Protein AF-A0A399ZX75-F1 (afdb_monomer_lite)

Secondary structure (DSSP, 8-state):
----HHHHHHHHHHHHHHHHTEEEEEEEHHHHHH--TTSPPPPGGGGGSTTTT-TT-EEEEEEE-S-SSS--S--TTT------TTSPPP-BTTBTTS----THHHHHHHHHHHHHHHHS---HHHHHHHHHHHHHHHHHHHHHH-TTSSS----TTTT-TTSSSS-TTS--GGG-EEE-HHHHHHHHHHHHHHHHHHHHHHTT-TTHHHHHHHHHHHHHHHHHHHT-SSTT-SEETTTTEE--EEE-TTS-EEE----BGGGGGGGGSEEEEEHHHHTT-HHHHHHHHHHHHH-HHHHTTS---PPPTTS-TTS-EEEEESS-HHHHHHHHHHHT-TTTTEETTEEBSB-GGGGS-EEEEETTEEEEE---SSS-SS-GGGSSS--SS-B-HHHHHHHHHHHHHHHHHHGGG-EEESSTTSS-EEEHHHHHHHHHHHHHHHHSB-TTS-BGGGTT-HHHHH-TTTTT---B-SEE-TTT--EES-TB--SSGGGHHHHHHHHHHHHTT---HHHHHHHHHHH-

pLDDT: mean 85.9, std 13.29, range [33.12, 98.88]

Structure (mmCIF, N/CA/C/O backbone):
data_AF-A0A399ZX75-F1
#
_entry.id   AF-A0A399ZX75-F1
#
loop_
_atom_site.group_PDB
_atom_site.id
_atom_site.type_symbol
_atom_site.label_atom_id
_atom_site.label_alt_id
_atom_site.label_comp_id
_atom_site.label_asym_id
_atom_site.label_entity_id
_atom_site.label_seq_id
_atom_site.pdbx_PDB_ins_code
_atom_site.Cartn_x
_atom_site.Cartn_y
_atom_site.Cartn_z
_atom_site.occupancy
_atom_site.B_iso_or_equiv
_atom_site.auth_seq_id
_atom_site.auth_comp_id
_atom_site.auth_asym_id
_atom_site.auth_atom_id
_atom_site.pdbx_PDB_model_num
ATOM 1 N N . MET A 1 1 ? -14.701 -3.658 23.596 1.00 61.75 1 MET A N 1
ATOM 2 C CA . MET A 1 1 ? -14.616 -4.181 22.225 1.00 61.75 1 MET A CA 1
ATOM 3 C C . MET A 1 1 ? -15.652 -5.277 21.992 1.00 61.75 1 MET A C 1
ATOM 5 O O . MET A 1 1 ? -15.677 -6.230 22.764 1.00 61.75 1 MET A O 1
ATOM 9 N N . LYS A 1 2 ? -16.512 -5.156 20.973 1.00 85.44 2 LYS A N 1
ATOM 10 C CA . LYS A 1 2 ? -17.624 -6.086 20.700 1.00 85.44 2 LYS A CA 1
ATOM 11 C C . LYS A 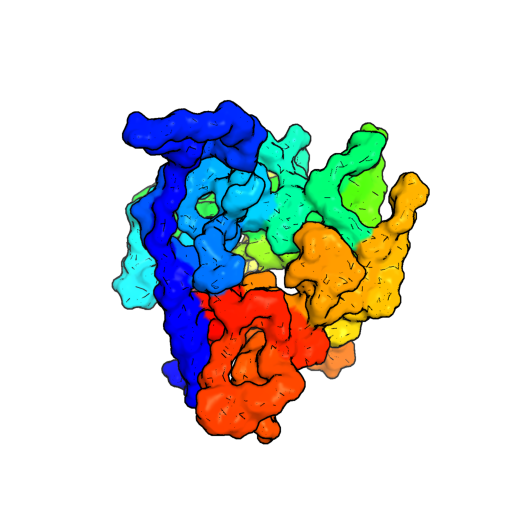1 2 ? -17.303 -7.007 19.509 1.00 85.44 2 LYS A C 1
ATOM 13 O O . LYS A 1 2 ? -17.956 -6.952 18.470 1.00 85.44 2 LYS A O 1
ATOM 18 N N . MET A 1 3 ? -16.278 -7.846 19.675 1.00 88.81 3 MET A N 1
ATOM 19 C CA . MET A 1 3 ? -15.948 -8.939 18.745 1.00 88.81 3 MET A CA 1
ATOM 20 C C . MET A 1 3 ? -16.703 -10.223 19.108 1.00 88.81 3 MET A C 1
ATOM 22 O O . MET A 1 3 ? -16.915 -10.507 20.292 1.00 88.81 3 MET A O 1
ATOM 26 N N . THR A 1 4 ? -17.052 -11.014 18.096 1.00 93.69 4 THR A N 1
ATOM 27 C CA . THR A 1 4 ? -17.497 -12.406 18.253 1.00 93.69 4 THR A CA 1
ATOM 28 C C . THR A 1 4 ? -16.352 -13.281 18.771 1.00 93.69 4 THR A C 1
ATOM 30 O O . THR A 1 4 ? -15.180 -12.905 18.699 1.00 93.69 4 THR A O 1
ATOM 33 N N . ASP A 1 5 ? -16.666 -14.460 19.306 1.00 94.94 5 ASP A N 1
ATOM 34 C CA . ASP A 1 5 ? -15.625 -15.375 19.788 1.00 94.94 5 ASP A CA 1
ATOM 35 C C . ASP A 1 5 ? -14.758 -15.928 18.652 1.00 94.94 5 ASP A C 1
ATOM 37 O O . ASP A 1 5 ? -13.565 -16.157 18.850 1.00 94.94 5 ASP A O 1
ATOM 41 N N . ASP A 1 6 ? -15.321 -16.050 17.448 1.00 96.06 6 ASP A N 1
ATOM 42 C CA . ASP A 1 6 ? -14.578 -16.471 16.264 1.00 96.06 6 ASP A CA 1
ATOM 43 C C . ASP A 1 6 ? -13.564 -15.407 15.810 1.00 96.06 6 ASP A C 1
ATOM 45 O O . ASP A 1 6 ? -12.395 -15.706 15.583 1.00 96.06 6 ASP A O 1
ATOM 49 N N . GLU A 1 7 ? -13.958 -14.132 15.785 1.00 96.06 7 GLU A N 1
ATOM 50 C CA . GLU A 1 7 ? -13.039 -13.027 15.473 1.00 96.06 7 GLU A CA 1
ATOM 51 C C . GLU A 1 7 ? -11.928 -12.896 16.526 1.00 96.06 7 GLU A C 1
ATOM 53 O O . GLU A 1 7 ? -10.764 -12.695 16.178 1.00 96.06 7 GLU A O 1
ATOM 58 N N . LYS A 1 8 ? -12.244 -13.078 17.818 1.00 94.38 8 LYS A N 1
ATOM 59 C CA . LYS A 1 8 ? -11.222 -13.113 18.882 1.00 94.38 8 LYS A CA 1
ATOM 60 C C . LYS A 1 8 ? -10.230 -14.256 18.669 1.00 94.38 8 LYS A C 1
ATOM 62 O O . LYS A 1 8 ? -9.038 -14.077 18.921 1.00 94.38 8 LYS A O 1
ATOM 67 N N . LEU A 1 9 ? -10.706 -15.423 18.229 1.00 96.06 9 LEU A N 1
ATOM 68 C CA . LEU A 1 9 ? -9.860 -16.577 17.930 1.00 96.06 9 LEU A CA 1
ATOM 69 C C . LEU A 1 9 ? -8.895 -16.275 16.776 1.00 96.06 9 LEU A C 1
ATOM 71 O O . LEU A 1 9 ? -7.701 -16.549 16.918 1.00 96.06 9 LEU A O 1
ATOM 75 N N . VAL A 1 10 ? -9.393 -15.682 15.684 1.00 94.75 10 VAL A N 1
ATOM 76 C CA . VAL A 1 10 ? -8.575 -15.239 14.540 1.00 94.75 10 VAL A CA 1
ATOM 77 C C . VAL A 1 10 ? -7.534 -14.218 14.997 1.00 94.75 10 VAL A C 1
ATOM 79 O O . VAL A 1 10 ? -6.337 -14.425 14.800 1.00 94.75 10 VAL A O 1
ATOM 82 N N . MET A 1 11 ? -7.969 -13.149 15.674 1.00 92.75 11 MET A N 1
ATOM 83 C CA . MET A 1 11 ? -7.092 -12.078 16.151 1.00 92.75 11 MET A CA 1
ATOM 84 C C . MET A 1 11 ? -5.987 -12.620 17.065 1.00 92.75 11 MET A C 1
ATOM 86 O O . MET A 1 11 ? -4.819 -12.274 16.897 1.00 92.75 11 MET A O 1
ATOM 90 N N . ARG A 1 12 ? -6.324 -13.510 18.007 1.00 93.81 12 ARG A N 1
ATOM 91 C CA . ARG A 1 12 ? -5.344 -14.130 18.909 1.00 93.81 12 ARG A CA 1
ATOM 92 C C . ARG A 1 12 ? -4.269 -14.898 18.142 1.00 93.81 12 ARG A C 1
ATOM 94 O O . ARG A 1 12 ? -3.098 -14.774 18.487 1.00 93.81 12 ARG A O 1
ATOM 101 N N . GLN A 1 13 ? -4.650 -15.688 17.137 1.00 94.44 13 GLN A N 1
ATOM 102 C CA . GLN A 1 13 ? -3.697 -16.476 16.349 1.00 94.44 13 GLN A CA 1
ATOM 103 C C . GLN A 1 13 ? -2.823 -15.595 15.452 1.00 94.44 13 GLN A C 1
ATOM 105 O O . GLN A 1 13 ? -1.618 -15.816 15.404 1.00 94.44 13 GLN A O 1
ATOM 110 N N . ALA A 1 14 ? -3.388 -14.548 14.844 1.00 89.44 14 ALA A N 1
ATOM 111 C CA . ALA A 1 14 ? -2.633 -13.569 14.061 1.00 89.44 14 ALA A CA 1
ATOM 112 C C . ALA A 1 14 ? -1.552 -12.875 14.911 1.00 89.44 14 ALA A C 1
ATOM 114 O O . ALA A 1 14 ? -0.379 -12.840 14.539 1.00 89.44 14 ALA A O 1
ATOM 115 N N . LEU A 1 15 ? -1.928 -12.384 16.101 1.00 87.56 15 LEU A N 1
ATOM 116 C CA . LEU A 1 15 ? -0.994 -11.762 17.046 1.00 87.56 15 LEU A CA 1
ATOM 117 C C . LEU A 1 15 ? 0.061 -12.756 17.556 1.00 87.56 15 LEU A C 1
ATOM 119 O O . LEU A 1 15 ? 1.238 -12.412 17.651 1.00 87.56 15 LEU A O 1
ATOM 123 N N . ALA A 1 16 ? -0.344 -13.986 17.889 1.00 87.12 16 ALA A N 1
ATOM 124 C CA . ALA A 1 16 ? 0.577 -15.022 18.349 1.00 87.12 16 ALA A CA 1
ATOM 125 C C . ALA A 1 16 ? 1.590 -15.405 17.261 1.00 87.12 16 ALA A C 1
ATOM 127 O O . ALA A 1 16 ? 2.775 -15.535 17.565 1.00 87.12 16 ALA A O 1
ATOM 128 N N . GLY A 1 17 ? 1.150 -15.526 16.006 1.00 84.00 17 GLY A N 1
ATOM 129 C CA . GLY A 1 17 ? 2.023 -15.792 14.866 1.00 84.00 17 GLY A CA 1
ATOM 130 C C . GLY A 1 17 ? 3.047 -14.680 14.645 1.00 84.00 17 GLY A C 1
ATOM 131 O O . GLY A 1 17 ? 4.237 -14.976 14.582 1.00 84.00 17 GLY A O 1
ATOM 132 N N . MET A 1 18 ? 2.621 -13.407 14.663 1.00 83.50 18 MET A N 1
ATOM 133 C CA . MET A 1 18 ? 3.533 -12.249 14.586 1.00 83.50 18 MET A CA 1
ATOM 134 C C . MET A 1 18 ? 4.618 -12.274 15.673 1.00 83.50 18 MET A C 1
ATOM 136 O O . MET A 1 18 ? 5.762 -11.890 15.447 1.00 83.50 18 MET A O 1
ATOM 140 N N . LEU A 1 19 ? 4.279 -12.707 16.890 1.00 84.06 19 LEU A N 1
ATOM 141 C CA . LEU A 1 19 ? 5.266 -12.844 17.963 1.00 84.06 19 LEU A CA 1
ATOM 142 C C . LEU A 1 19 ? 6.177 -14.059 17.755 1.00 84.06 19 LEU A C 1
ATOM 144 O O . LEU A 1 19 ? 7.366 -13.987 18.063 1.00 84.06 19 LEU A O 1
ATOM 148 N N . TRP A 1 20 ? 5.631 -15.161 17.242 1.00 85.00 20 TRP A N 1
ATOM 149 C CA . TRP A 1 20 ? 6.347 -16.416 17.017 1.00 85.00 20 TRP A CA 1
ATOM 150 C C . TRP A 1 20 ? 7.325 -16.365 15.839 1.00 85.00 20 TRP A C 1
ATOM 152 O O . TRP A 1 20 ? 8.305 -17.122 15.830 1.00 85.00 20 TRP A O 1
ATOM 162 N N . SER A 1 21 ? 7.070 -15.487 14.864 1.00 81.94 21 SER A N 1
ATOM 163 C CA . SER A 1 21 ? 7.934 -15.254 13.704 1.00 81.94 21 SER A CA 1
ATOM 164 C C . SER A 1 21 ? 9.138 -14.360 14.011 1.00 81.94 21 SER A C 1
ATOM 166 O O . SER A 1 21 ? 9.996 -14.196 13.147 1.00 81.94 21 SER A O 1
ATOM 168 N N . LYS A 1 22 ? 9.262 -13.826 15.235 1.00 84.50 22 LYS A N 1
ATOM 169 C CA . LYS A 1 22 ? 10.485 -13.150 15.684 1.00 84.50 22 LYS A CA 1
ATOM 170 C C . LYS A 1 22 ? 11.640 -14.139 15.770 1.00 84.50 22 LYS A C 1
ATOM 172 O O . LYS A 1 22 ? 11.551 -15.152 16.466 1.00 84.50 22 LYS A O 1
ATOM 177 N N . GLN A 1 23 ? 12.737 -13.824 15.095 1.00 82.44 23 GLN A N 1
ATOM 178 C CA . GLN A 1 23 ? 13.935 -14.654 15.044 1.00 82.44 23 GLN A CA 1
ATOM 179 C C . GLN A 1 23 ? 15.171 -13.799 15.303 1.00 82.44 23 GLN A C 1
ATOM 181 O O . GLN A 1 23 ? 15.249 -12.660 14.848 1.00 82.44 23 GLN A O 1
ATOM 186 N N . TYR A 1 24 ? 16.138 -14.351 16.039 1.00 86.88 24 TYR A N 1
ATOM 187 C CA . TYR A 1 24 ? 17.469 -13.758 16.090 1.00 86.88 24 TYR A CA 1
ATOM 188 C C . TYR A 1 24 ? 18.136 -13.975 14.738 1.00 86.88 24 TYR A C 1
ATOM 190 O O . TYR A 1 24 ? 18.370 -15.115 14.334 1.00 86.88 24 TYR A O 1
ATOM 198 N N . TYR A 1 25 ? 18.424 -12.882 14.050 1.00 82.06 25 TYR A N 1
ATOM 199 C CA . TYR A 1 25 ? 19.000 -12.907 12.725 1.00 82.06 25 TYR A CA 1
ATOM 200 C C . TYR A 1 25 ? 20.409 -12.323 12.785 1.00 82.06 25 TYR A C 1
ATOM 202 O O . TYR A 1 25 ? 20.608 -11.126 12.999 1.00 82.06 25 TYR A O 1
ATOM 210 N N . HIS A 1 26 ? 21.400 -13.195 12.599 1.00 87.19 26 HIS A N 1
ATOM 211 C CA . HIS A 1 26 ? 22.807 -12.821 12.579 1.00 87.19 26 HIS A CA 1
ATOM 212 C C . HIS A 1 26 ? 23.376 -12.970 11.171 1.00 87.19 26 HIS A C 1
ATOM 214 O O . HIS A 1 26 ? 23.556 -14.084 10.678 1.00 87.19 26 HIS A O 1
ATOM 220 N N . TYR A 1 27 ? 23.683 -11.840 10.537 1.00 85.56 27 TYR A N 1
ATOM 221 C CA . TYR A 1 27 ? 24.231 -11.801 9.188 1.00 85.56 27 TYR A CA 1
ATOM 222 C C . TYR A 1 27 ? 25.296 -10.719 9.063 1.00 85.56 27 TYR A C 1
ATOM 224 O O . TYR A 1 27 ? 25.017 -9.524 9.128 1.00 85.56 27 TYR A O 1
ATOM 232 N N . ASN A 1 28 ? 26.539 -11.156 8.880 1.00 89.50 28 ASN A N 1
ATOM 233 C CA . ASN A 1 28 ? 27.695 -10.293 8.685 1.00 89.50 28 ASN A CA 1
ATOM 234 C C . ASN A 1 28 ? 28.301 -10.602 7.315 1.00 89.50 28 ASN A C 1
ATOM 236 O O . ASN A 1 28 ? 29.003 -11.605 7.148 1.00 89.50 28 ASN A O 1
ATOM 240 N N . VAL A 1 29 ? 28.026 -9.732 6.338 1.00 89.38 29 VAL A N 1
ATOM 241 C CA . VAL A 1 29 ? 28.460 -9.925 4.945 1.00 89.38 29 VAL A CA 1
ATOM 242 C C . VAL A 1 29 ? 29.978 -10.009 4.862 1.00 89.38 29 VAL A C 1
ATOM 244 O O . VAL A 1 29 ? 30.517 -10.906 4.218 1.00 89.38 29 VAL A O 1
ATOM 247 N N . ARG A 1 30 ? 30.691 -9.118 5.554 1.00 91.50 30 ARG A N 1
ATOM 248 C CA . ARG A 1 30 ? 32.156 -9.107 5.533 1.00 91.50 30 ARG A CA 1
ATOM 249 C C . ARG A 1 30 ? 32.746 -10.397 6.097 1.00 91.50 30 ARG A C 1
ATOM 251 O O . ARG A 1 30 ? 33.614 -10.991 5.465 1.00 91.50 30 ARG A O 1
ATOM 258 N N . ARG A 1 31 ? 32.231 -10.876 7.232 1.00 91.44 31 ARG A N 1
ATOM 259 C CA . ARG A 1 31 ? 32.650 -12.153 7.828 1.00 91.44 31 ARG A CA 1
ATOM 260 C C . ARG A 1 31 ? 32.358 -13.335 6.905 1.00 91.44 31 ARG A C 1
ATOM 262 O O . ARG A 1 31 ? 33.171 -14.250 6.826 1.00 91.44 31 ARG A O 1
ATOM 269 N N . TRP A 1 32 ? 31.230 -13.324 6.197 1.00 90.94 32 TRP A N 1
ATOM 270 C CA . TRP A 1 32 ? 30.895 -14.355 5.210 1.00 90.94 32 TRP A CA 1
ATOM 271 C C . TRP A 1 32 ? 31.882 -14.399 4.029 1.00 90.94 32 TRP A C 1
ATOM 273 O O . TRP A 1 32 ? 32.242 -15.489 3.560 1.00 90.94 32 TRP A O 1
ATOM 283 N N . LEU A 1 33 ? 32.328 -13.227 3.566 1.00 93.56 33 LEU A N 1
ATOM 284 C CA . LEU A 1 33 ? 33.290 -13.077 2.470 1.00 93.56 33 LEU A CA 1
ATOM 285 C C . LEU A 1 33 ? 34.715 -13.478 2.880 1.00 93.56 33 LEU A C 1
ATOM 287 O O . LEU A 1 33 ? 35.367 -14.225 2.154 1.00 93.56 33 LEU A O 1
ATOM 291 N N . GLU A 1 34 ? 35.184 -13.010 4.040 1.00 94.06 34 GLU A N 1
ATOM 292 C CA . GLU A 1 34 ? 36.534 -13.290 4.557 1.00 94.06 34 GLU A CA 1
ATOM 293 C C . GLU A 1 34 ? 36.675 -14.733 5.075 1.00 94.06 34 GLU A C 1
ATOM 295 O O . GLU A 1 34 ? 37.752 -15.323 4.988 1.00 94.06 34 GLU A O 1
ATOM 300 N N . GLY A 1 35 ? 35.583 -15.326 5.564 1.00 90.62 35 GLY A N 1
ATOM 301 C CA . GLY A 1 35 ? 35.579 -16.642 6.196 1.00 90.62 35 GLY A CA 1
ATOM 302 C C . GLY A 1 35 ? 36.019 -16.613 7.658 1.00 90.62 35 GLY A C 1
ATOM 303 O O . GLY A 1 35 ? 36.222 -15.560 8.266 1.00 90.62 35 GLY A O 1
ATOM 304 N N . ASP A 1 36 ? 36.125 -17.800 8.251 1.00 89.12 36 ASP A N 1
ATOM 305 C CA . ASP A 1 36 ? 36.636 -17.936 9.610 1.00 89.12 36 ASP A CA 1
ATOM 306 C C . ASP A 1 36 ? 38.177 -17.996 9.600 1.00 89.12 36 ASP A C 1
ATOM 308 O O . ASP A 1 36 ? 38.717 -18.856 8.909 1.00 89.12 36 ASP A O 1
ATOM 312 N N . PRO A 1 37 ? 38.900 -17.157 10.372 1.00 89.81 37 PRO A N 1
ATOM 313 C CA . PRO A 1 37 ? 40.357 -17.177 10.474 1.00 89.81 37 PRO A CA 1
ATOM 314 C C . PRO A 1 37 ? 40.940 -18.524 10.904 1.00 89.81 37 PRO A C 1
ATOM 316 O O . PRO A 1 37 ? 42.119 -18.775 10.679 1.00 89.81 37 PRO A O 1
ATOM 319 N N . THR A 1 38 ? 40.140 -19.373 11.556 1.00 94.50 38 THR A N 1
ATOM 320 C CA . THR A 1 38 ? 40.544 -20.715 11.999 1.00 94.50 38 THR A CA 1
ATOM 321 C C . THR A 1 38 ? 40.261 -21.809 10.966 1.00 94.50 38 THR A C 1
ATOM 323 O O . THR A 1 38 ? 40.603 -22.967 11.195 1.00 94.50 38 THR A O 1
ATOM 326 N N . GLN A 1 39 ? 39.638 -21.465 9.837 1.00 92.75 39 GLN A N 1
ATOM 327 C CA . GLN A 1 39 ? 39.290 -22.375 8.748 1.00 92.75 39 GLN A CA 1
ATOM 328 C C . GLN A 1 39 ? 40.050 -21.990 7.467 1.00 92.75 39 GLN A C 1
ATOM 330 O O . GLN A 1 39 ? 40.556 -20.872 7.357 1.00 92.75 39 GLN A O 1
ATOM 335 N N . PRO A 1 40 ? 40.146 -22.889 6.469 1.00 93.62 40 PRO A N 1
ATOM 336 C CA . PRO A 1 40 ? 40.679 -22.524 5.163 1.00 93.62 40 PRO A CA 1
ATOM 337 C C . PRO A 1 40 ? 39.925 -21.324 4.559 1.00 93.62 40 PRO A C 1
ATOM 339 O O . PRO A 1 40 ? 38.696 -21.259 4.691 1.00 93.62 40 PRO A O 1
ATOM 342 N N . PRO A 1 41 ? 40.621 -20.400 3.865 1.00 91.81 41 PRO A N 1
ATOM 343 C CA . PRO A 1 41 ? 39.974 -19.275 3.205 1.00 91.81 41 PRO A CA 1
ATOM 344 C C . PRO A 1 41 ? 38.864 -19.740 2.251 1.00 91.81 41 PRO A C 1
ATOM 346 O O . PRO A 1 41 ? 39.064 -20.705 1.504 1.00 91.81 41 PRO A O 1
ATOM 349 N N . PRO A 1 42 ? 37.701 -19.067 2.231 1.00 93.50 42 PRO A N 1
ATOM 350 C CA . PRO A 1 42 ? 36.653 -19.374 1.272 1.00 93.50 42 PRO A CA 1
ATOM 351 C C . PRO A 1 42 ? 37.105 -19.183 -0.187 1.00 93.50 42 PRO A C 1
ATOM 353 O O . PRO A 1 42 ? 38.036 -18.420 -0.454 1.00 93.50 42 PRO A O 1
ATOM 356 N N . PRO A 1 43 ? 36.418 -19.805 -1.165 1.00 94.31 43 PRO A N 1
ATOM 357 C CA . PRO A 1 43 ? 36.709 -19.594 -2.580 1.00 94.31 43 PRO A CA 1
ATOM 358 C C . PRO A 1 43 ? 36.639 -18.113 -2.974 1.00 94.31 43 PRO A C 1
ATOM 360 O O . PRO A 1 43 ? 35.680 -17.418 -2.628 1.00 94.31 43 PRO A O 1
ATOM 363 N N . ALA A 1 44 ? 37.605 -17.654 -3.777 1.00 93.62 44 ALA A N 1
ATOM 364 C CA . ALA A 1 44 ? 37.686 -16.262 -4.233 1.00 93.62 44 ALA A CA 1
ATOM 365 C C . ALA A 1 44 ? 36.419 -15.784 -4.970 1.00 93.62 44 ALA A C 1
ATOM 367 O O . ALA A 1 44 ? 36.087 -14.601 -4.927 1.00 93.62 44 ALA A O 1
ATOM 368 N N . SER A 1 45 ? 35.659 -16.703 -5.578 1.00 94.00 45 SER A N 1
ATOM 369 C CA . SER A 1 45 ? 34.389 -16.405 -6.248 1.00 94.00 45 SER A CA 1
ATOM 370 C C . SER A 1 45 ? 33.341 -15.756 -5.335 1.00 94.00 45 SER A C 1
ATOM 372 O O . SER A 1 45 ? 32.478 -15.043 -5.845 1.00 94.00 45 SER A O 1
ATOM 374 N N . ARG A 1 46 ? 33.421 -15.917 -4.001 1.00 92.06 46 ARG A N 1
ATOM 375 C CA . ARG A 1 46 ? 32.505 -15.246 -3.056 1.00 92.06 46 ARG A CA 1
ATOM 376 C C . ARG A 1 46 ? 32.543 -13.722 -3.167 1.00 92.06 46 ARG A C 1
ATOM 378 O O . ARG A 1 46 ? 31.499 -13.089 -3.054 1.00 92.06 46 ARG A O 1
ATOM 385 N N . TRP A 1 47 ? 33.705 -13.138 -3.456 1.00 93.25 47 TRP A N 1
ATOM 386 C CA . TRP A 1 47 ? 33.871 -11.686 -3.610 1.00 93.25 47 TRP A CA 1
ATOM 387 C C . TRP A 1 47 ? 33.170 -11.113 -4.847 1.00 93.25 47 TRP A C 1
ATOM 389 O O . TRP A 1 47 ? 32.959 -9.905 -4.938 1.00 93.25 47 TRP A O 1
ATOM 399 N N . HIS A 1 48 ? 32.748 -11.979 -5.765 1.00 92.06 48 HIS A N 1
ATOM 400 C CA . HIS A 1 48 ? 31.998 -11.623 -6.968 1.00 92.06 48 HIS A CA 1
ATOM 401 C C . HIS A 1 48 ? 30.552 -12.142 -6.933 1.00 92.06 48 HIS A C 1
ATOM 403 O O . HIS A 1 48 ? 29.830 -12.015 -7.918 1.00 92.06 48 HIS A O 1
ATOM 409 N N . GLY A 1 49 ? 30.139 -12.754 -5.818 1.00 86.19 49 GLY A N 1
ATOM 410 C CA . GLY A 1 49 ? 28.788 -13.263 -5.618 1.00 86.19 49 GLY A CA 1
ATOM 411 C C . GLY A 1 49 ? 27.795 -12.189 -5.167 1.00 86.19 49 GLY A C 1
ATOM 412 O O . GLY A 1 49 ? 28.133 -11.016 -5.002 1.00 86.19 49 GLY A O 1
ATOM 413 N N . ARG A 1 50 ? 26.550 -12.619 -4.933 1.00 85.81 50 ARG A N 1
ATOM 414 C CA . ARG A 1 50 ? 25.459 -11.767 -4.435 1.00 85.81 50 ARG A CA 1
ATOM 415 C C . ARG A 1 50 ? 25.888 -10.992 -3.189 1.00 85.81 50 ARG A C 1
ATOM 417 O O . ARG A 1 50 ? 26.571 -11.532 -2.320 1.00 85.81 50 ARG A O 1
ATOM 424 N N . ASN A 1 51 ? 25.465 -9.733 -3.116 1.00 87.31 51 ASN A N 1
ATOM 425 C CA . ASN A 1 51 ? 25.674 -8.832 -1.981 1.00 87.31 51 ASN A CA 1
ATOM 426 C C . ASN A 1 51 ? 27.137 -8.569 -1.585 1.00 87.31 51 ASN A C 1
ATOM 428 O O . ASN A 1 51 ? 27.368 -7.950 -0.548 1.00 87.31 51 ASN A O 1
ATOM 432 N N . SER A 1 52 ? 28.140 -8.949 -2.387 1.00 89.00 52 SER A N 1
ATOM 433 C CA . SER A 1 52 ? 29.552 -8.767 -2.007 1.00 89.00 52 SER A CA 1
ATOM 434 C C . SER A 1 52 ? 29.963 -7.296 -1.813 1.00 89.00 52 SER A C 1
ATOM 436 O O . SER A 1 52 ? 30.932 -7.005 -1.110 1.00 89.00 52 SER A O 1
ATOM 438 N N . GLY A 1 53 ? 29.202 -6.356 -2.388 1.00 87.25 53 GLY A N 1
ATOM 439 C CA . GLY A 1 53 ? 29.353 -4.912 -2.174 1.00 87.25 53 GLY A CA 1
ATOM 440 C C . GLY A 1 53 ? 28.817 -4.396 -0.829 1.00 87.25 53 GLY A C 1
ATOM 441 O O . GLY A 1 53 ? 29.201 -3.314 -0.392 1.00 87.25 53 GLY A O 1
ATOM 442 N N . TRP A 1 54 ? 27.985 -5.167 -0.126 1.00 87.50 54 TRP A N 1
ATOM 443 C CA . TRP A 1 54 ? 27.337 -4.777 1.134 1.00 87.50 54 TRP A CA 1
ATOM 444 C C . TRP A 1 54 ? 28.173 -5.140 2.367 1.00 87.50 54 TRP A C 1
ATOM 446 O O . TRP A 1 54 ? 27.657 -5.571 3.391 1.00 87.50 54 TRP A O 1
ATOM 456 N N . GLN A 1 55 ? 29.491 -4.944 2.302 1.00 89.00 55 GLN A N 1
ATOM 457 C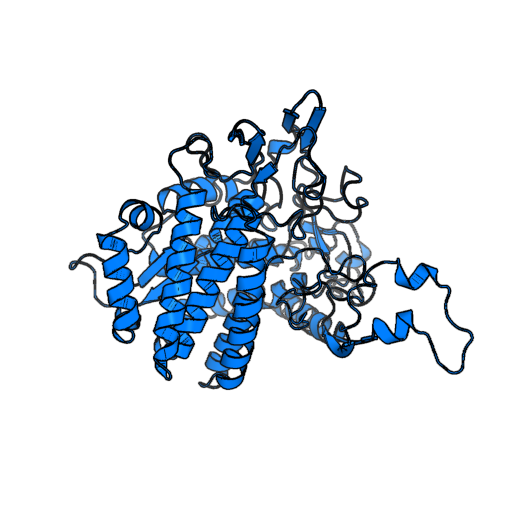 CA . GLN A 1 55 ? 30.432 -5.352 3.362 1.00 89.00 55 GLN A CA 1
ATOM 458 C C . GLN A 1 55 ? 30.211 -4.638 4.706 1.00 89.00 55 GLN A C 1
ATOM 460 O O . GLN A 1 55 ? 30.739 -5.062 5.729 1.00 89.00 55 GLN A O 1
ATOM 465 N N . HIS A 1 56 ? 29.452 -3.544 4.708 1.00 83.88 56 HIS A N 1
ATOM 466 C CA . HIS A 1 56 ? 29.077 -2.799 5.907 1.00 83.88 56 HIS A CA 1
ATOM 467 C C . HIS A 1 56 ? 27.837 -3.377 6.606 1.00 83.88 56 HIS A C 1
ATOM 469 O O . HIS A 1 56 ? 27.542 -2.979 7.730 1.00 83.88 56 HIS A O 1
ATOM 475 N N . LEU A 1 57 ? 27.105 -4.290 5.959 1.00 84.62 57 LEU A N 1
ATOM 476 C CA . LEU A 1 57 ? 25.916 -4.892 6.539 1.00 84.62 57 LEU A CA 1
ATOM 477 C C . LEU A 1 57 ? 26.313 -5.886 7.637 1.00 84.62 57 LEU A C 1
ATOM 479 O O . LEU A 1 57 ? 26.922 -6.932 7.382 1.00 84.62 57 LEU A O 1
ATOM 483 N N . TYR A 1 58 ? 25.916 -5.537 8.854 1.00 85.25 58 TYR A N 1
ATOM 484 C CA . TYR A 1 58 ? 26.023 -6.355 10.047 1.00 85.25 58 TYR A CA 1
ATOM 485 C C . TYR A 1 58 ? 24.676 -6.328 10.762 1.00 85.25 58 TYR A C 1
ATOM 487 O O . TYR A 1 58 ? 24.282 -5.293 11.296 1.00 85.25 58 TYR A O 1
ATOM 495 N N . ASN A 1 59 ? 23.984 -7.460 10.771 1.00 83.56 59 ASN A N 1
ATOM 496 C CA . ASN A 1 59 ? 22.788 -7.657 11.572 1.00 83.56 59 ASN A CA 1
ATOM 497 C C . ASN A 1 59 ? 23.070 -8.665 12.689 1.00 83.56 59 ASN A C 1
ATOM 499 O O . ASN A 1 59 ? 23.724 -9.679 12.449 1.00 83.56 59 ASN A O 1
ATOM 503 N N . ALA A 1 60 ? 22.588 -8.370 13.891 1.00 85.88 60 ALA A N 1
ATOM 504 C CA . ALA A 1 60 ? 22.679 -9.212 15.075 1.00 85.88 60 ALA A CA 1
ATOM 505 C C . ALA A 1 60 ? 21.529 -8.868 16.035 1.00 85.88 60 ALA A C 1
ATOM 507 O O . ALA A 1 60 ? 21.769 -8.543 17.198 1.00 85.88 60 ALA A O 1
ATOM 508 N N . ASP A 1 61 ? 20.296 -8.899 15.531 1.00 83.38 61 ASP A N 1
ATOM 509 C CA . ASP A 1 61 ? 19.106 -8.461 16.267 1.00 83.38 61 ASP A CA 1
ATOM 510 C C . ASP A 1 61 ? 17.949 -9.467 16.152 1.00 83.38 61 ASP A C 1
ATOM 512 O O . ASP A 1 61 ? 17.972 -10.391 15.335 1.00 83.38 61 ASP A O 1
ATOM 516 N N . VAL A 1 62 ? 16.934 -9.305 17.000 1.00 82.44 62 VAL A N 1
ATOM 517 C CA . VAL A 1 62 ? 15.673 -10.042 16.934 1.00 82.44 62 VAL A CA 1
ATOM 518 C C . VAL A 1 62 ? 14.704 -9.288 16.038 1.00 82.44 62 VAL A C 1
ATOM 520 O O . VAL A 1 62 ? 14.227 -8.208 16.377 1.00 82.44 62 VAL A O 1
ATOM 523 N N . ILE A 1 63 ? 14.365 -9.898 14.909 1.00 77.62 63 ILE A N 1
ATOM 524 C CA . ILE A 1 63 ? 13.556 -9.275 13.866 1.00 77.62 63 ILE A CA 1
ATOM 525 C C . ILE A 1 63 ? 12.343 -10.162 13.591 1.00 77.62 63 ILE A C 1
ATOM 527 O O . ILE A 1 63 ? 12.443 -11.390 13.604 1.00 77.62 63 ILE A O 1
ATOM 531 N N . SER A 1 64 ? 11.176 -9.547 13.401 1.00 76.06 64 SER A N 1
ATOM 532 C CA . SER A 1 64 ? 9.983 -10.259 12.923 1.00 76.06 64 SER A CA 1
ATOM 533 C C . SER A 1 64 ? 10.266 -10.819 11.529 1.00 76.06 64 SER A C 1
ATOM 535 O O . SER A 1 64 ? 10.928 -10.151 10.761 1.00 76.06 64 SER A O 1
ATOM 537 N N . MET A 1 65 ? 9.809 -12.011 11.168 1.00 80.69 65 MET A N 1
ATOM 538 C CA . MET A 1 65 ? 9.942 -12.510 9.788 1.00 80.69 65 MET A CA 1
ATOM 539 C C . MET A 1 65 ? 8.564 -12.597 9.124 1.00 80.69 65 MET A C 1
ATOM 541 O O . MET A 1 65 ? 7.582 -12.813 9.850 1.00 80.69 65 MET A O 1
ATOM 545 N N . PRO A 1 66 ? 8.467 -12.431 7.787 1.00 75.81 66 PRO A N 1
ATOM 546 C CA . PRO A 1 66 ? 7.199 -12.563 7.065 1.00 75.81 66 PRO A CA 1
ATOM 547 C C . PRO A 1 66 ? 6.539 -13.925 7.305 1.00 75.81 66 PRO A C 1
ATOM 549 O O . PRO A 1 66 ? 5.339 -14.008 7.561 1.00 75.81 66 PRO A O 1
ATOM 552 N N . ASP A 1 67 ? 7.353 -14.982 7.293 1.00 79.88 67 ASP A N 1
ATOM 553 C CA . ASP A 1 67 ? 6.990 -16.360 7.611 1.00 79.88 67 ASP A CA 1
ATOM 554 C C . ASP A 1 67 ? 8.167 -17.021 8.352 1.00 79.88 67 ASP A C 1
ATOM 556 O O . ASP A 1 67 ? 9.333 -16.727 8.093 1.00 79.88 67 ASP A O 1
ATOM 560 N N . LYS A 1 68 ? 7.895 -17.896 9.324 1.00 78.25 68 LYS A N 1
ATOM 561 C CA . LYS A 1 68 ? 8.963 -18.529 10.117 1.00 78.25 68 LYS A CA 1
ATOM 562 C C . LYS A 1 68 ? 9.705 -19.644 9.373 1.00 78.25 68 LYS A C 1
ATOM 564 O O . LYS A 1 68 ? 10.855 -19.923 9.701 1.00 78.25 68 LYS A O 1
ATOM 569 N N . TRP A 1 69 ? 9.033 -20.316 8.452 1.00 78.31 69 TRP A N 1
ATOM 570 C CA . TRP A 1 69 ? 9.464 -21.563 7.833 1.00 78.31 69 TRP A CA 1
ATOM 571 C C . TRP A 1 69 ? 9.893 -21.358 6.386 1.00 78.31 69 TRP A C 1
ATOM 573 O O . TRP A 1 69 ? 10.977 -21.791 6.007 1.00 78.31 69 TRP A O 1
ATOM 583 N N . GLU A 1 70 ? 9.052 -20.697 5.595 1.00 73.88 70 GLU A N 1
ATOM 584 C CA . GLU A 1 70 ? 9.247 -20.535 4.153 1.00 73.88 70 GLU A CA 1
ATOM 585 C C . GLU A 1 70 ? 10.051 -19.274 3.826 1.00 73.88 70 GLU A C 1
ATOM 587 O O . GLU A 1 70 ? 10.902 -19.287 2.934 1.00 73.88 70 GLU A O 1
ATOM 592 N N . PHE A 1 71 ? 9.866 -18.214 4.620 1.00 71.62 71 PHE A N 1
ATOM 593 C CA . PHE A 1 71 ? 10.574 -16.942 4.466 1.00 71.62 71 PHE A CA 1
ATOM 594 C C . PHE A 1 71 ? 11.310 -16.494 5.745 1.00 71.62 71 PHE A C 1
ATOM 596 O O . PHE A 1 71 ? 11.062 -15.389 6.233 1.00 71.62 71 PHE A O 1
ATOM 603 N N . PRO A 1 72 ? 12.245 -17.300 6.303 1.00 74.81 72 PRO A N 1
ATOM 604 C CA . PRO A 1 72 ? 13.015 -16.956 7.507 1.00 74.81 72 PRO A CA 1
ATOM 605 C C . PRO A 1 72 ? 14.137 -15.936 7.230 1.00 74.81 72 PRO A C 1
ATOM 607 O O . PRO A 1 72 ? 15.215 -15.997 7.822 1.00 74.81 72 PRO A O 1
ATOM 610 N N . TRP A 1 73 ? 13.896 -15.022 6.299 1.00 69.25 73 TRP A N 1
ATOM 611 C CA . TRP A 1 73 ? 14.821 -14.009 5.823 1.00 69.25 73 TRP A CA 1
ATOM 612 C C . TRP A 1 73 ? 14.083 -12.674 5.731 1.00 69.25 73 TRP A C 1
ATOM 614 O O . TRP A 1 73 ? 12.861 -12.631 5.581 1.00 69.25 73 TRP A O 1
ATOM 624 N N . TYR A 1 74 ? 14.806 -11.563 5.874 1.00 68.06 74 TYR A N 1
ATOM 625 C CA . TYR A 1 74 ? 14.155 -10.259 5.923 1.00 68.06 74 TYR A CA 1
ATOM 626 C C . TYR A 1 74 ? 13.841 -9.728 4.516 1.00 68.06 74 TYR A C 1
ATOM 628 O O . TYR A 1 74 ? 14.691 -9.745 3.624 1.00 68.06 74 TYR A O 1
ATOM 636 N N . ALA A 1 75 ? 12.624 -9.215 4.352 1.00 63.38 75 ALA A N 1
ATOM 637 C CA . ALA A 1 75 ? 12.183 -8.401 3.228 1.00 63.38 75 ALA A CA 1
ATOM 638 C C . ALA A 1 75 ? 11.951 -6.975 3.739 1.00 63.38 75 ALA A C 1
ATOM 640 O O . ALA A 1 75 ? 11.227 -6.774 4.711 1.00 63.38 75 ALA A O 1
ATOM 641 N N . SER A 1 76 ? 12.589 -5.970 3.139 1.00 62.25 76 SER A N 1
ATOM 642 C CA . SER A 1 76 ? 12.598 -4.627 3.744 1.00 62.25 76 SER A CA 1
ATOM 643 C C . SER A 1 76 ? 11.257 -3.894 3.750 1.00 62.25 76 SER A C 1
ATOM 645 O O . SER A 1 76 ? 11.063 -2.981 4.540 1.00 62.25 76 SER A O 1
ATOM 647 N N . TRP A 1 77 ? 10.302 -4.260 2.898 1.00 59.88 77 TRP A N 1
ATOM 648 C CA . TRP A 1 77 ? 8.951 -3.704 3.023 1.00 59.88 77 TRP A CA 1
ATOM 649 C C . TRP A 1 77 ? 8.135 -4.378 4.130 1.00 59.88 77 TRP A C 1
ATOM 651 O O . TRP A 1 77 ? 7.261 -3.736 4.707 1.00 59.88 77 TRP A O 1
ATOM 661 N N . ASP A 1 78 ? 8.456 -5.626 4.472 1.00 50.28 78 ASP A N 1
ATOM 662 C CA . ASP A 1 78 ? 7.914 -6.318 5.639 1.00 50.28 78 ASP A CA 1
ATOM 663 C C . ASP A 1 78 ? 8.554 -5.834 6.950 1.00 50.28 78 ASP A C 1
ATOM 665 O O . ASP A 1 78 ? 7.969 -5.995 8.023 1.00 50.28 78 ASP A O 1
ATOM 669 N N . LEU A 1 79 ? 9.769 -5.268 6.885 1.00 58.84 79 LEU A N 1
ATOM 670 C CA . LEU A 1 79 ? 10.620 -5.024 8.048 1.00 58.84 79 LEU A CA 1
ATOM 671 C C . LEU A 1 79 ? 11.367 -3.708 7.995 1.00 58.84 79 LEU A C 1
ATOM 673 O O . LEU A 1 79 ? 12.074 -3.402 7.048 1.00 58.84 79 LEU A O 1
ATOM 677 N N . ALA A 1 80 ? 11.337 -2.991 9.108 1.00 50.41 80 ALA A N 1
ATOM 678 C CA . ALA A 1 80 ? 12.092 -1.766 9.246 1.00 50.41 80 ALA A CA 1
ATOM 679 C C . ALA A 1 80 ? 13.483 -2.011 9.869 1.00 50.41 80 ALA A C 1
ATOM 681 O O . ALA A 1 80 ? 13.619 -2.782 10.817 1.00 50.41 80 ALA A O 1
ATOM 682 N N . PHE A 1 81 ? 14.477 -1.255 9.377 1.00 54.25 81 PHE A N 1
ATOM 683 C CA . PHE A 1 81 ? 15.628 -0.710 10.132 1.00 54.25 81 PHE A CA 1
ATOM 684 C C . PHE A 1 81 ? 17.080 -1.152 9.820 1.00 54.25 81 PHE A C 1
ATOM 686 O O . PHE A 1 81 ? 17.958 -0.837 10.622 1.00 54.25 81 PHE A O 1
ATOM 693 N N . HIS A 1 82 ? 17.425 -1.689 8.640 1.00 54.94 82 HIS A N 1
ATOM 694 C CA . HIS A 1 82 ? 18.844 -1.746 8.202 1.00 54.94 82 HIS A CA 1
ATOM 695 C C . HIS A 1 82 ? 19.162 -0.744 7.094 1.00 54.94 82 HIS A C 1
ATOM 697 O O . HIS A 1 82 ? 18.380 -0.572 6.168 1.00 54.94 82 HIS A O 1
ATOM 703 N N . TRP A 1 83 ? 20.309 -0.068 7.201 1.00 64.75 83 TRP A N 1
ATOM 704 C CA . TRP A 1 83 ? 20.614 1.111 6.393 1.00 64.75 83 TRP A CA 1
ATOM 705 C C . TRP A 1 83 ? 22.060 1.108 5.909 1.00 64.75 83 TRP A C 1
ATOM 707 O O . TRP A 1 83 ? 22.996 1.001 6.703 1.00 64.75 83 TRP A O 1
ATOM 717 N N . SER A 1 84 ? 22.240 1.288 4.603 1.00 67.50 84 SER A N 1
ATOM 718 C CA . SER A 1 84 ? 23.517 1.704 4.029 1.00 67.50 84 SER A CA 1
ATOM 719 C C . SER A 1 84 ? 23.804 3.165 4.404 1.00 67.50 84 SER A C 1
ATOM 721 O O . SER A 1 84 ? 22.872 3.976 4.434 1.00 67.50 84 SER A O 1
ATOM 723 N N . PRO A 1 85 ? 25.079 3.567 4.584 1.00 67.44 85 PRO A N 1
ATOM 724 C CA . PRO A 1 85 ? 25.463 4.973 4.752 1.00 67.44 85 PRO A CA 1
ATOM 725 C C . PRO A 1 85 ? 24.970 5.902 3.630 1.00 67.44 85 PRO A C 1
ATOM 727 O O . PRO A 1 85 ? 24.893 7.112 3.816 1.00 67.44 85 PRO A O 1
ATOM 730 N N . THR A 1 86 ? 24.636 5.349 2.459 1.00 72.38 86 THR A N 1
ATOM 731 C CA . THR A 1 86 ? 24.077 6.089 1.318 1.00 72.38 86 THR A CA 1
ATOM 732 C C . THR A 1 86 ? 22.567 6.329 1.408 1.00 72.38 86 THR A C 1
ATOM 734 O O . THR A 1 86 ? 22.012 6.940 0.499 1.00 72.38 86 THR A O 1
ATOM 737 N N . GLY A 1 87 ? 21.895 5.836 2.454 1.00 79.62 87 GLY A N 1
ATOM 738 C CA . GLY A 1 87 ? 20.439 5.906 2.624 1.00 79.62 87 GLY A CA 1
ATOM 739 C C . GLY A 1 87 ? 19.665 4.747 1.984 1.00 79.62 87 GLY A C 1
ATOM 740 O O . GLY A 1 87 ? 18.447 4.677 2.130 1.00 79.62 87 GLY A O 1
ATOM 741 N N . GLN A 1 88 ? 20.335 3.823 1.288 1.00 84.88 88 GLN A N 1
ATOM 742 C CA . GLN A 1 88 ? 19.684 2.633 0.735 1.00 84.88 88 GLN A CA 1
ATOM 743 C C . GLN A 1 88 ? 19.319 1.636 1.840 1.00 84.88 88 GLN A C 1
ATOM 745 O O . GLN A 1 88 ? 20.133 1.367 2.723 1.00 84.88 88 GLN A O 1
ATOM 750 N N . ILE A 1 89 ? 18.126 1.053 1.749 1.00 84.56 89 ILE A N 1
ATOM 751 C CA . ILE A 1 89 ? 17.675 -0.043 2.611 1.00 84.56 89 ILE A CA 1
ATOM 752 C C . ILE A 1 89 ? 17.815 -1.345 1.801 1.00 84.56 89 ILE A C 1
ATOM 754 O O . ILE A 1 89 ? 17.382 -1.359 0.648 1.00 84.56 89 ILE A O 1
ATOM 758 N N . PRO A 1 90 ? 18.453 -2.402 2.337 1.00 81.69 90 PRO A N 1
ATOM 759 C CA . PRO A 1 90 ? 18.665 -3.647 1.606 1.00 81.69 90 PRO A CA 1
ATOM 760 C C . PRO A 1 90 ? 17.342 -4.391 1.409 1.00 81.69 90 PRO A C 1
ATOM 762 O O . PRO A 1 90 ? 16.691 -4.703 2.399 1.00 81.69 90 PRO A O 1
ATOM 765 N N . ALA A 1 91 ? 16.981 -4.713 0.165 1.00 79.31 91 ALA A N 1
ATOM 766 C CA . ALA A 1 91 ? 15.690 -5.319 -0.167 1.00 79.31 91 ALA A CA 1
ATOM 767 C C . ALA A 1 91 ? 15.502 -6.756 0.354 1.00 79.31 91 ALA A C 1
ATOM 769 O O . ALA A 1 91 ? 14.766 -6.960 1.323 1.00 79.31 91 ALA A O 1
ATOM 770 N N . TYR A 1 92 ? 16.178 -7.733 -0.266 1.00 78.19 92 TYR A N 1
ATOM 771 C CA . TYR A 1 92 ? 16.069 -9.163 0.059 1.00 78.19 92 TYR A CA 1
ATOM 772 C C . TYR A 1 92 ? 17.444 -9.839 0.069 1.00 78.19 92 TYR A C 1
ATOM 774 O O . TYR A 1 92 ? 18.368 -9.389 -0.604 1.00 78.19 92 TYR A O 1
ATOM 782 N N . GLU A 1 93 ? 17.586 -10.976 0.757 1.00 74.25 93 GLU A N 1
ATOM 783 C CA . GLU A 1 93 ? 18.862 -11.710 0.864 1.00 74.25 93 GLU A CA 1
ATOM 784 C C . GLU A 1 93 ? 19.522 -12.086 -0.467 1.00 74.25 93 GLU A C 1
ATOM 786 O O . GLU A 1 93 ? 20.736 -12.279 -0.520 1.00 74.25 93 GLU A O 1
ATOM 791 N N . TRP A 1 94 ? 18.765 -12.217 -1.554 1.00 75.12 94 TRP A N 1
ATOM 792 C CA . TRP A 1 94 ? 19.332 -12.527 -2.866 1.00 75.12 94 TRP A CA 1
ATOM 793 C C . TRP A 1 94 ? 19.728 -11.295 -3.679 1.00 75.12 94 TRP A C 1
ATOM 795 O O . TRP A 1 94 ? 20.536 -11.440 -4.596 1.00 75.12 94 TRP A O 1
ATOM 805 N N . ASP A 1 95 ? 19.199 -10.118 -3.358 1.00 80.38 95 ASP A N 1
ATOM 806 C CA . ASP A 1 95 ? 19.584 -8.865 -3.997 1.00 80.38 95 ASP A CA 1
ATOM 807 C C . ASP A 1 95 ? 19.297 -7.670 -3.082 1.00 80.38 95 ASP A C 1
ATOM 809 O O . ASP A 1 95 ? 18.192 -7.131 -3.036 1.00 80.38 95 ASP A O 1
ATOM 813 N N . PHE A 1 96 ? 20.314 -7.217 -2.351 1.00 82.75 96 PHE A N 1
ATOM 814 C CA . PHE A 1 96 ? 20.179 -6.024 -1.518 1.00 82.75 96 PHE A CA 1
ATOM 815 C C . PHE A 1 96 ? 20.088 -4.722 -2.315 1.00 82.75 96 PHE A C 1
ATOM 817 O O . PHE A 1 96 ? 19.711 -3.702 -1.740 1.00 82.75 96 PHE A O 1
ATOM 824 N N . ASN A 1 97 ? 20.454 -4.717 -3.600 1.00 82.31 97 ASN A N 1
ATOM 825 C CA . ASN A 1 97 ? 20.395 -3.498 -4.406 1.00 82.31 97 ASN A CA 1
ATOM 826 C C . ASN A 1 97 ? 19.007 -3.221 -4.980 1.00 82.31 97 ASN A C 1
ATOM 828 O O . ASN A 1 97 ? 18.778 -2.123 -5.499 1.00 82.31 97 ASN A O 1
ATOM 832 N N . ASP A 1 98 ? 18.126 -4.209 -4.902 1.00 82.31 98 ASP A N 1
ATOM 833 C CA . ASP A 1 98 ? 16.753 -4.108 -5.350 1.00 82.31 98 ASP A CA 1
ATOM 834 C C . ASP A 1 98 ? 15.945 -3.126 -4.486 1.00 82.31 98 ASP A C 1
ATOM 836 O O . ASP A 1 98 ? 16.456 -2.528 -3.530 1.00 82.31 98 ASP A O 1
ATOM 840 N N . VAL A 1 99 ? 14.691 -2.896 -4.866 1.00 82.31 99 VAL A N 1
ATOM 841 C CA . VAL A 1 99 ? 13.868 -1.839 -4.294 1.00 82.31 99 VAL A CA 1
ATOM 842 C C . VAL A 1 99 ? 12.506 -2.346 -3.860 1.00 82.31 99 VAL A C 1
ATOM 844 O O . VAL A 1 99 ? 11.815 -3.081 -4.557 1.00 82.31 99 VAL A O 1
ATOM 847 N N . ASN A 1 100 ? 12.093 -1.854 -2.701 1.00 85.69 100 ASN A N 1
ATOM 848 C CA . ASN A 1 100 ? 10.837 -2.167 -2.054 1.00 85.69 100 ASN A CA 1
ATOM 849 C C . ASN A 1 100 ? 9.994 -0.904 -1.843 1.00 85.69 100 ASN A C 1
ATOM 851 O O . ASN A 1 100 ? 10.567 0.177 -1.692 1.00 85.69 100 ASN A O 1
ATOM 855 N N . PRO A 1 101 ? 8.657 -1.011 -1.751 1.00 89.62 101 PRO A N 1
ATOM 856 C CA . PRO A 1 101 ? 7.809 0.107 -1.354 1.00 89.62 101 PRO A CA 1
ATOM 857 C C . PRO A 1 101 ? 8.294 0.770 -0.042 1.00 89.62 101 PRO A C 1
ATOM 859 O O . PRO A 1 101 ? 8.460 0.085 0.972 1.00 89.62 101 PRO A O 1
ATOM 862 N N . PRO A 1 102 ? 8.512 2.100 -0.004 1.00 90.56 102 PRO A N 1
ATOM 863 C CA . PRO A 1 102 ? 9.040 2.830 1.148 1.00 90.56 102 PRO A CA 1
ATOM 864 C C . PRO A 1 102 ? 7.962 3.102 2.216 1.00 90.56 102 PRO A C 1
ATOM 866 O O . PRO A 1 102 ? 7.702 4.238 2.612 1.00 90.56 102 PRO A O 1
ATOM 869 N N . VAL A 1 103 ? 7.344 2.044 2.745 1.00 90.81 103 VAL A N 1
ATOM 870 C CA . VAL A 1 103 ? 6.244 2.121 3.732 1.00 90.81 103 VAL A CA 1
ATOM 871 C C . VAL A 1 103 ? 6.692 2.519 5.147 1.00 90.81 103 VAL A C 1
ATOM 873 O O . VAL A 1 103 ? 5.875 2.707 6.047 1.00 90.81 103 VAL A O 1
ATOM 876 N N . HIS A 1 104 ? 7.993 2.702 5.363 1.00 90.56 104 HIS A N 1
ATOM 877 C CA . HIS A 1 104 ? 8.594 2.928 6.676 1.00 90.56 104 HIS A CA 1
ATOM 878 C C . HIS A 1 104 ? 8.119 4.219 7.357 1.00 90.56 104 HIS A C 1
ATOM 880 O O . HIS A 1 104 ? 7.916 4.230 8.569 1.00 90.56 104 HIS A O 1
ATOM 886 N N . ALA A 1 105 ? 7.907 5.299 6.596 1.00 91.62 105 ALA A N 1
ATOM 887 C CA . ALA A 1 105 ? 7.373 6.548 7.145 1.00 91.62 105 ALA A CA 1
ATOM 888 C C . ALA A 1 105 ? 5.939 6.376 7.664 1.00 91.62 105 ALA A C 1
ATOM 890 O O . ALA A 1 105 ? 5.595 6.902 8.720 1.00 91.62 105 ALA A O 1
ATOM 891 N N . TRP A 1 106 ? 5.124 5.591 6.954 1.00 91.75 106 TRP A N 1
ATOM 892 C CA . TRP A 1 106 ? 3.786 5.220 7.408 1.00 91.75 106 TRP A CA 1
ATOM 893 C C . TRP A 1 106 ? 3.843 4.352 8.667 1.00 91.75 106 TRP A C 1
ATOM 895 O O . TRP A 1 106 ? 3.163 4.661 9.642 1.00 91.75 106 TRP A O 1
ATOM 905 N N . ALA A 1 107 ? 4.703 3.331 8.698 1.00 89.75 107 ALA A N 1
ATOM 906 C CA . ALA A 1 107 ? 4.852 2.471 9.870 1.00 89.75 107 ALA A CA 1
ATOM 907 C C . ALA A 1 107 ? 5.308 3.268 11.106 1.00 89.75 107 ALA A C 1
ATOM 909 O O . ALA A 1 107 ? 4.736 3.123 12.186 1.00 89.75 107 ALA A O 1
ATOM 910 N N . ALA A 1 108 ? 6.288 4.163 10.942 1.00 89.88 108 ALA A N 1
ATOM 911 C CA . ALA A 1 108 ? 6.775 5.028 12.013 1.00 89.88 108 ALA A CA 1
ATOM 912 C C . ALA A 1 108 ? 5.679 5.956 12.551 1.00 89.88 108 ALA A C 1
ATOM 914 O O . ALA A 1 108 ? 5.513 6.078 13.766 1.00 89.88 108 ALA A O 1
ATOM 915 N N . GLN A 1 109 ? 4.896 6.550 11.644 1.00 87.56 109 GLN A N 1
ATOM 916 C CA . GLN A 1 109 ? 3.736 7.359 12.000 1.00 87.56 109 GLN A CA 1
ATOM 917 C C . GLN A 1 109 ? 2.730 6.540 12.823 1.00 87.56 109 GLN A C 1
ATOM 919 O O . GLN A 1 109 ? 2.351 6.964 13.910 1.00 87.56 109 GLN A O 1
ATOM 924 N N . ARG A 1 110 ? 2.341 5.346 12.354 1.00 86.06 110 ARG A N 1
ATOM 925 C CA . ARG A 1 110 ? 1.376 4.477 13.049 1.00 86.06 110 ARG A CA 1
ATOM 926 C C . ARG A 1 110 ? 1.850 4.054 14.439 1.00 86.06 110 ARG A C 1
ATOM 928 O O . ARG A 1 110 ? 1.047 4.043 15.368 1.00 86.06 110 ARG A O 1
ATOM 935 N N . ILE A 1 111 ? 3.133 3.724 14.598 1.00 87.12 111 ILE A N 1
ATOM 936 C CA . ILE A 1 111 ? 3.715 3.358 15.900 1.00 87.12 111 ILE A CA 1
ATOM 937 C C . ILE A 1 111 ? 3.621 4.533 16.876 1.00 87.12 111 ILE A C 1
ATOM 939 O O . ILE A 1 111 ? 3.116 4.362 17.986 1.00 87.12 111 ILE A O 1
ATOM 943 N N . PHE A 1 112 ? 4.057 5.719 16.447 1.00 84.94 112 PHE A N 1
ATOM 944 C CA . PHE A 1 112 ? 4.028 6.920 17.278 1.00 84.94 112 PHE A CA 1
ATOM 945 C C . PHE A 1 112 ? 2.597 7.300 17.684 1.00 84.94 112 PHE A C 1
ATOM 947 O O . PHE A 1 112 ? 2.326 7.553 18.857 1.00 84.94 112 PHE A O 1
ATOM 954 N N . GLU A 1 113 ? 1.663 7.283 16.730 1.00 82.19 113 GLU A N 1
ATOM 955 C CA . GLU A 1 113 ? 0.243 7.544 16.979 1.00 82.19 113 GLU A CA 1
ATOM 956 C C . GLU A 1 113 ? -0.357 6.529 17.961 1.00 82.19 113 GLU A C 1
ATOM 958 O O . GLU A 1 113 ? -1.084 6.908 18.879 1.00 82.19 113 GLU A O 1
ATOM 963 N N . TYR A 1 114 ? -0.036 5.240 17.813 1.00 82.38 114 TYR A N 1
ATOM 964 C CA . TYR A 1 114 ? -0.543 4.200 18.705 1.00 82.38 114 TYR A CA 1
ATOM 965 C C . TYR A 1 114 ? -0.004 4.338 20.132 1.00 82.38 114 TYR A C 1
ATOM 967 O O . TYR A 1 114 ? -0.770 4.199 21.087 1.00 82.38 114 TYR A O 1
ATOM 975 N N . GLU A 1 115 ? 1.289 4.626 20.298 1.00 84.19 115 GLU A N 1
ATOM 976 C CA . GLU A 1 115 ? 1.869 4.902 21.614 1.00 84.19 115 GLU A CA 1
ATOM 977 C C . GLU A 1 115 ? 1.187 6.110 22.254 1.00 84.19 115 GLU A C 1
ATOM 979 O O . GLU A 1 115 ? 0.688 6.005 23.376 1.00 84.19 115 GLU A O 1
ATOM 984 N N . TYR A 1 116 ? 1.074 7.210 21.504 1.00 80.06 116 TYR A N 1
ATOM 985 C CA . TYR A 1 116 ? 0.411 8.423 21.962 1.00 80.06 116 TYR A CA 1
ATOM 986 C C . TYR A 1 116 ? -1.006 8.134 22.466 1.00 80.06 116 TYR A C 1
ATOM 988 O O . TYR A 1 116 ? -1.371 8.553 23.562 1.00 80.06 116 TYR A O 1
ATOM 996 N N . LEU A 1 117 ? -1.797 7.366 21.713 1.00 76.25 117 LEU A N 1
ATOM 997 C CA . LEU A 1 117 ? -3.157 6.992 22.113 1.00 76.25 117 LEU A CA 1
ATOM 998 C C . LEU A 1 117 ? -3.218 6.169 23.397 1.00 76.25 117 LEU A C 1
ATOM 1000 O O . LEU A 1 117 ? -4.208 6.227 24.124 1.00 76.25 117 LEU A O 1
ATOM 1004 N N . LYS A 1 118 ? -2.203 5.347 23.662 1.00 80.81 118 LYS A N 1
ATOM 1005 C CA . LYS A 1 118 ? -2.187 4.465 24.832 1.00 80.81 118 LYS A CA 1
ATOM 1006 C C . LYS A 1 118 ? -1.683 5.154 26.088 1.00 80.81 118 LYS A C 1
ATOM 1008 O O . LYS A 1 118 ? -2.121 4.789 27.177 1.00 80.81 118 LYS A O 1
ATOM 1013 N N . THR A 1 119 ? -0.765 6.100 25.953 1.00 84.06 119 THR A N 1
ATOM 1014 C CA . THR A 1 119 ? -0.025 6.670 27.087 1.00 84.06 119 THR A CA 1
ATOM 1015 C C . THR A 1 119 ? -0.273 8.167 27.277 1.00 84.06 119 THR A C 1
ATOM 1017 O O . THR A 1 119 ? 0.088 8.712 28.318 1.00 84.06 119 THR A O 1
ATOM 1020 N N . GLY A 1 120 ? -0.854 8.846 26.283 1.00 80.56 120 GLY A N 1
ATOM 1021 C CA . GLY A 1 120 ? -0.920 10.306 26.192 1.00 80.56 120 GLY A CA 1
ATOM 1022 C C . GLY A 1 120 ? 0.408 10.967 25.795 1.00 80.56 120 GLY A C 1
ATOM 1023 O O . GLY A 1 120 ? 0.494 12.194 25.786 1.00 80.56 120 GLY A O 1
ATOM 1024 N N . LYS A 1 121 ? 1.459 10.187 25.500 1.00 83.06 121 LYS A N 1
ATOM 1025 C CA . LYS A 1 121 ? 2.797 10.686 25.157 1.00 83.06 121 LYS A CA 1
ATOM 1026 C C . LYS A 1 121 ? 3.512 9.738 24.190 1.00 83.06 121 LYS A C 1
ATOM 1028 O O . LYS A 1 121 ? 3.805 8.605 24.552 1.00 83.06 121 LYS A O 1
ATOM 1033 N N . GLY A 1 122 ? 3.858 10.221 23.000 1.00 81.50 122 GLY A N 1
ATOM 1034 C CA . GLY A 1 122 ? 4.686 9.465 22.051 1.00 81.50 122 GLY A CA 1
ATOM 1035 C C . GLY A 1 122 ? 6.192 9.644 22.287 1.00 81.50 122 GLY A C 1
ATOM 1036 O O . GLY A 1 122 ? 6.629 10.695 22.776 1.00 81.50 122 GLY A O 1
ATOM 1037 N N . ASP A 1 123 ? 6.998 8.650 21.905 1.00 88.50 123 ASP A N 1
ATOM 1038 C CA . ASP A 1 123 ? 8.461 8.725 21.912 1.00 88.50 123 ASP A CA 1
ATOM 1039 C C . ASP A 1 123 ? 8.972 9.625 20.779 1.00 88.50 123 ASP A C 1
ATOM 1041 O O . ASP A 1 123 ? 9.285 9.218 19.655 1.00 88.50 123 ASP A O 1
ATOM 1045 N N . ARG A 1 124 ? 9.053 10.912 21.102 1.00 86.62 124 ARG A N 1
ATOM 1046 C CA . ARG A 1 124 ? 9.514 11.948 20.187 1.00 86.62 124 ARG A CA 1
ATOM 1047 C C . ARG A 1 124 ? 10.985 11.789 19.804 1.00 86.62 124 ARG A C 1
ATOM 1049 O O . ARG A 1 124 ? 11.333 12.039 18.656 1.00 86.62 124 ARG A O 1
ATOM 1056 N N . ALA A 1 125 ? 11.849 11.392 20.737 1.00 90.62 125 ALA A N 1
ATOM 1057 C CA . ALA A 1 125 ? 13.277 11.245 20.456 1.00 90.62 125 ALA A CA 1
ATOM 1058 C C . ALA A 1 125 ? 13.515 10.107 19.454 1.00 90.62 125 ALA A C 1
ATOM 1060 O O . ALA A 1 125 ? 14.319 10.243 18.527 1.00 90.62 125 ALA A O 1
ATOM 1061 N N . TRP A 1 126 ? 12.767 9.011 19.600 1.00 91.56 126 TRP A N 1
ATOM 1062 C CA . TRP A 1 126 ? 12.723 7.950 18.604 1.00 91.56 126 TRP A CA 1
ATOM 1063 C C . TRP A 1 126 ? 12.178 8.451 17.266 1.00 91.56 126 TRP A C 1
ATOM 1065 O O . TRP A 1 126 ? 12.803 8.196 16.235 1.00 91.56 126 TRP A O 1
ATOM 1075 N N . LEU A 1 127 ? 11.079 9.214 17.266 1.00 89.56 127 LEU A N 1
ATOM 1076 C CA . LEU A 1 127 ? 10.504 9.740 16.029 1.00 89.56 127 LEU A CA 1
ATOM 1077 C C . LEU A 1 127 ? 11.473 10.674 15.290 1.00 89.56 127 LEU A C 1
ATOM 1079 O O . LEU A 1 127 ? 11.634 10.537 14.079 1.00 89.56 127 LEU A O 1
ATOM 1083 N N . GLU A 1 128 ? 12.173 11.566 15.997 1.00 92.81 128 GLU A N 1
ATOM 1084 C CA . GLU A 1 128 ? 13.219 12.413 15.411 1.00 92.81 128 GLU A CA 1
ATOM 1085 C C . GLU A 1 128 ? 14.349 11.561 14.824 1.00 92.81 128 GLU A C 1
ATOM 1087 O O . GLU A 1 128 ? 14.754 11.779 13.682 1.00 92.81 128 GLU A O 1
ATOM 1092 N N . LYS A 1 129 ? 14.818 10.532 15.543 1.00 90.81 129 LYS A N 1
ATOM 1093 C CA . LYS A 1 129 ? 15.847 9.612 15.035 1.00 90.81 129 LYS A CA 1
ATOM 1094 C C . LYS A 1 129 ? 15.398 8.918 13.747 1.00 90.81 129 LYS A C 1
ATOM 1096 O O . LYS A 1 129 ? 16.163 8.881 12.784 1.00 90.81 129 LYS A O 1
ATOM 1101 N N . VAL A 1 130 ? 14.178 8.383 13.719 1.00 91.56 130 VAL A N 1
ATOM 1102 C CA . VAL A 1 130 ? 13.614 7.709 12.541 1.00 91.56 130 VAL A CA 1
ATOM 1103 C C . VAL A 1 130 ? 13.433 8.693 11.389 1.00 91.56 130 VAL A C 1
ATOM 1105 O O . VAL A 1 130 ? 13.816 8.378 10.267 1.00 91.56 130 VAL A O 1
ATOM 1108 N N . PHE A 1 131 ? 12.941 9.902 11.658 1.00 93.06 131 PHE A N 1
ATOM 1109 C CA . PHE A 1 131 ? 12.785 10.954 10.658 1.00 93.06 131 PHE A CA 1
ATOM 1110 C C . PHE A 1 131 ? 14.109 11.289 9.958 1.00 93.06 131 PHE A C 1
ATOM 1112 O O . PHE A 1 131 ? 14.148 11.366 8.731 1.00 93.06 131 PHE A O 1
ATOM 1119 N N . GLN A 1 132 ? 15.207 11.433 10.711 1.00 92.06 132 GLN A N 1
ATOM 1120 C CA . GLN A 1 132 ? 16.526 11.710 10.128 1.00 92.06 132 GLN A CA 1
ATOM 1121 C C . GLN A 1 132 ? 17.016 10.566 9.230 1.00 92.06 132 GLN A C 1
ATOM 1123 O O . GLN A 1 132 ? 17.581 10.820 8.168 1.00 92.06 132 GLN A O 1
ATOM 1128 N N . GLN A 1 133 ? 16.769 9.308 9.611 1.00 90.31 133 GLN A N 1
ATOM 1129 C CA . GLN A 1 133 ? 17.088 8.167 8.748 1.00 90.31 133 GLN A CA 1
ATOM 1130 C C . GLN A 1 133 ? 16.225 8.202 7.484 1.00 90.31 133 GLN A C 1
ATOM 1132 O O . GLN A 1 133 ? 16.749 8.232 6.375 1.00 90.31 133 GLN A O 1
ATOM 1137 N N . LEU A 1 134 ? 14.905 8.321 7.625 1.00 93.19 134 LEU A N 1
ATOM 1138 C CA . LEU A 1 134 ? 13.972 8.412 6.499 1.00 93.19 134 LEU A CA 1
ATOM 1139 C C . LEU A 1 134 ? 14.298 9.550 5.533 1.00 93.19 134 LEU A C 1
ATOM 1141 O O . LEU A 1 134 ? 14.150 9.370 4.328 1.00 93.19 134 LEU A O 1
ATOM 1145 N N . LEU A 1 135 ? 14.824 10.671 6.020 1.00 93.44 135 LEU A N 1
ATOM 1146 C CA . LEU A 1 135 ? 15.311 11.751 5.168 1.00 93.44 135 LEU A CA 1
ATOM 1147 C C . LEU A 1 135 ? 16.486 11.318 4.269 1.00 93.44 135 LEU A C 1
ATOM 1149 O O . LEU A 1 135 ? 16.526 11.698 3.094 1.00 93.44 135 LEU A O 1
ATOM 1153 N N . LEU A 1 136 ? 17.416 10.503 4.778 1.00 91.19 136 LEU A N 1
ATOM 1154 C CA . LEU A 1 136 ? 18.508 9.934 3.979 1.00 91.19 136 LEU A CA 1
ATOM 1155 C C . LEU A 1 136 ? 17.974 8.968 2.915 1.00 91.19 136 LEU A C 1
ATOM 1157 O O . LEU A 1 136 ? 18.407 9.040 1.766 1.00 91.19 136 LEU A O 1
ATOM 1161 N N . ASN A 1 137 ? 17.002 8.114 3.255 1.00 91.81 137 ASN A N 1
ATOM 1162 C CA . ASN A 1 137 ? 16.406 7.192 2.279 1.00 91.81 137 ASN A CA 1
ATOM 1163 C C . ASN A 1 137 ? 15.601 7.931 1.223 1.00 91.81 137 ASN A C 1
ATOM 1165 O O . ASN A 1 137 ? 15.765 7.659 0.039 1.00 91.81 137 ASN A O 1
ATOM 1169 N N . PHE A 1 138 ? 14.798 8.911 1.625 1.00 92.62 138 PHE A N 1
ATOM 1170 C CA . PHE A 1 138 ? 14.078 9.767 0.694 1.00 92.62 138 PHE A CA 1
ATOM 1171 C C . PHE A 1 138 ? 15.038 10.431 -0.302 1.00 92.62 138 PHE A C 1
ATOM 1173 O O . PHE A 1 138 ? 14.811 10.418 -1.508 1.00 92.62 138 PHE A O 1
ATOM 1180 N N . THR A 1 139 ? 16.157 10.961 0.194 1.00 91.06 139 THR A N 1
ATOM 1181 C CA . THR A 1 139 ? 17.186 11.582 -0.650 1.00 91.06 139 THR A CA 1
ATOM 1182 C C . THR A 1 139 ? 17.846 10.564 -1.584 1.00 91.06 139 THR A C 1
ATOM 1184 O O . THR A 1 139 ? 18.114 10.877 -2.743 1.00 91.06 139 THR A O 1
ATOM 1187 N N . TRP A 1 140 ? 18.083 9.335 -1.119 1.00 90.81 140 TRP A N 1
ATOM 1188 C CA . TRP A 1 140 ? 18.565 8.248 -1.971 1.00 90.81 140 TRP A CA 1
ATOM 1189 C C . TRP A 1 140 ? 17.580 7.935 -3.102 1.00 90.81 140 TRP A C 1
ATOM 1191 O O . TRP A 1 140 ? 18.002 7.850 -4.253 1.00 90.81 140 TRP A O 1
ATOM 1201 N N . TRP A 1 141 ? 16.283 7.841 -2.798 1.00 91.12 141 TRP A N 1
ATOM 1202 C CA . TRP A 1 141 ? 15.229 7.614 -3.787 1.00 91.12 141 TRP A CA 1
ATOM 1203 C C . TRP A 1 141 ? 15.202 8.701 -4.855 1.00 91.12 141 TRP A C 1
ATOM 1205 O O . TRP A 1 141 ? 15.299 8.386 -6.038 1.00 91.12 141 TRP A O 1
ATOM 1215 N N . VAL A 1 142 ? 15.160 9.973 -4.449 1.00 90.06 142 VAL A N 1
ATOM 1216 C CA . VAL A 1 142 ? 15.202 11.114 -5.380 1.00 90.06 142 VAL A CA 1
ATOM 1217 C C . VAL A 1 142 ? 16.434 11.046 -6.283 1.00 90.06 142 VAL A C 1
ATOM 1219 O O . VAL A 1 142 ? 16.320 11.209 -7.487 1.00 90.06 142 VAL A O 1
ATOM 1222 N N . ASN A 1 143 ? 17.606 10.719 -5.741 1.00 87.00 143 ASN A N 1
ATOM 1223 C CA . ASN A 1 143 ? 18.838 10.711 -6.533 1.00 87.00 143 ASN A CA 1
ATOM 1224 C C . ASN A 1 143 ? 19.036 9.458 -7.402 1.00 87.00 143 ASN A C 1
ATOM 1226 O O . ASN A 1 143 ? 19.857 9.482 -8.318 1.00 87.00 143 ASN A O 1
ATOM 1230 N N . ARG A 1 144 ? 18.397 8.329 -7.074 1.00 86.56 144 ARG A N 1
ATOM 1231 C CA . ARG A 1 144 ? 18.663 7.029 -7.725 1.00 86.56 144 ARG A CA 1
ATOM 1232 C C . ARG A 1 144 ? 17.496 6.475 -8.522 1.00 86.56 144 ARG A C 1
ATOM 1234 O O . ARG A 1 144 ? 17.718 5.568 -9.323 1.00 86.56 144 ARG A O 1
ATOM 1241 N N . LYS A 1 145 ? 16.284 6.953 -8.263 1.00 87.56 145 LYS A N 1
ATOM 1242 C CA . LYS A 1 145 ? 15.042 6.401 -8.811 1.00 87.56 145 LYS A CA 1
ATOM 1243 C C . LYS A 1 145 ? 14.207 7.442 -9.555 1.00 87.56 145 LYS A C 1
ATOM 1245 O O . LYS A 1 145 ? 13.252 7.049 -10.207 1.00 87.56 145 LYS A O 1
ATOM 1250 N N . ASP A 1 146 ? 14.619 8.709 -9.541 1.00 86.00 146 ASP A N 1
ATOM 1251 C CA . ASP A 1 146 ? 14.200 9.760 -10.478 1.00 86.00 146 ASP A CA 1
ATOM 1252 C C . ASP A 1 146 ? 15.423 10.191 -11.310 1.00 86.00 146 ASP A C 1
ATOM 1254 O O . ASP A 1 146 ? 16.064 11.210 -11.059 1.00 86.00 146 ASP A O 1
ATOM 1258 N N . ALA A 1 147 ? 15.827 9.338 -12.259 1.00 77.31 147 ALA A N 1
ATOM 1259 C CA . ALA A 1 147 ? 17.082 9.504 -13.002 1.00 77.31 147 ALA A CA 1
ATOM 1260 C C . ALA A 1 147 ? 17.122 10.770 -13.879 1.00 77.31 147 ALA A C 1
ATOM 1262 O O . ALA A 1 147 ? 18.203 11.212 -14.268 1.00 77.31 147 ALA A O 1
ATOM 1263 N N . GLU A 1 148 ? 15.961 11.348 -14.183 1.00 81.81 148 GLU A N 1
ATOM 1264 C CA . GLU A 1 148 ? 15.818 12.505 -15.069 1.00 81.81 148 GLU A CA 1
ATOM 1265 C C . GLU A 1 148 ? 15.347 13.770 -14.361 1.00 81.81 148 GLU A C 1
ATOM 1267 O O . GLU A 1 148 ? 15.163 14.798 -15.013 1.00 81.81 148 GLU A O 1
ATOM 1272 N N . ALA A 1 149 ? 15.184 13.712 -13.038 1.00 84.44 149 ALA A N 1
ATOM 1273 C CA . ALA A 1 149 ? 14.684 14.815 -12.228 1.00 84.44 149 ALA A CA 1
ATOM 1274 C C . ALA A 1 149 ? 13.326 15.353 -12.724 1.00 84.44 149 ALA A C 1
ATOM 1276 O O . ALA A 1 149 ? 13.073 16.562 -12.696 1.00 84.44 149 ALA A O 1
ATOM 1277 N N . ASN A 1 150 ? 12.456 14.459 -13.203 1.00 85.12 150 ASN A N 1
ATOM 1278 C CA . ASN A 1 150 ? 11.126 14.796 -13.713 1.00 85.12 150 ASN A CA 1
ATOM 1279 C C . ASN A 1 150 ? 10.003 14.450 -12.718 1.00 85.12 150 ASN A C 1
ATOM 1281 O O . ASN A 1 150 ? 8.838 14.730 -12.998 1.00 85.12 150 ASN A O 1
ATOM 1285 N N . ASN A 1 151 ? 10.349 13.936 -11.532 1.00 88.31 151 ASN A N 1
ATOM 1286 C CA . ASN A 1 151 ? 9.436 13.493 -10.476 1.00 88.31 151 ASN A CA 1
ATOM 1287 C C . ASN A 1 151 ? 8.588 12.261 -10.843 1.00 88.31 151 ASN A C 1
ATOM 1289 O O . ASN A 1 151 ? 7.586 11.997 -10.176 1.00 88.31 151 ASN A O 1
ATOM 1293 N N . LEU A 1 152 ? 8.995 11.495 -11.862 1.00 86.56 152 LEU A N 1
ATOM 1294 C CA . LEU A 1 152 ? 8.467 10.166 -12.167 1.00 86.56 152 LEU A CA 1
ATOM 1295 C C . LEU A 1 152 ? 9.484 9.115 -11.722 1.00 86.56 152 LEU A C 1
ATOM 1297 O O . LEU A 1 152 ? 10.617 9.070 -12.201 1.00 86.56 152 LEU A O 1
ATOM 1301 N N . PHE A 1 153 ? 9.080 8.265 -10.782 1.00 85.69 153 PHE A N 1
ATOM 1302 C CA . PHE A 1 153 ? 9.988 7.339 -10.117 1.00 85.69 153 PHE A CA 1
ATOM 1303 C C . PHE A 1 153 ? 9.898 5.934 -10.700 1.00 85.69 153 PHE A C 1
ATOM 1305 O O . PHE A 1 153 ? 8.817 5.424 -10.995 1.00 85.69 153 PHE A O 1
ATOM 1312 N N . GLN A 1 154 ? 11.056 5.288 -10.804 1.00 82.06 154 GLN A N 1
ATOM 1313 C CA . GLN A 1 154 ? 11.215 3.949 -11.362 1.00 82.06 154 GLN A CA 1
ATOM 1314 C C . GLN A 1 154 ? 11.800 3.034 -10.292 1.00 82.06 154 GLN A C 1
ATOM 1316 O O . GLN A 1 154 ? 12.901 3.264 -9.793 1.00 82.06 154 GLN A O 1
ATOM 1321 N N . GLY A 1 155 ? 11.054 2.005 -9.914 1.00 67.25 155 GLY A N 1
ATOM 1322 C CA . GLY A 1 155 ? 11.388 1.086 -8.835 1.00 67.25 155 GLY A CA 1
ATOM 1323 C C . GLY A 1 155 ? 11.571 -0.368 -9.257 1.00 67.25 155 GLY A C 1
ATOM 1324 O O . GLY A 1 155 ? 11.958 -1.167 -8.414 1.00 67.25 155 GLY A O 1
ATOM 1325 N N . GLY A 1 156 ? 11.324 -0.718 -10.522 1.00 79.56 156 GLY A N 1
ATOM 1326 C CA . GLY A 1 156 ? 11.330 -2.119 -10.942 1.00 79.56 156 GLY A CA 1
ATOM 1327 C C . GLY A 1 156 ? 10.035 -2.821 -10.531 1.00 79.56 156 GLY A C 1
ATOM 1328 O O . GLY A 1 156 ? 8.963 -2.235 -10.646 1.00 79.56 156 GLY A O 1
ATOM 1329 N N . PHE A 1 157 ? 10.069 -4.062 -10.044 1.00 73.94 157 PHE A N 1
ATOM 1330 C CA . PHE A 1 157 ? 8.813 -4.750 -9.682 1.00 73.94 157 PHE A CA 1
ATOM 1331 C C . PHE A 1 157 ? 8.193 -4.308 -8.347 1.00 73.94 157 PHE A C 1
ATOM 1333 O O . PHE A 1 157 ? 6.990 -4.490 -8.179 1.00 73.94 157 PHE A O 1
ATOM 1340 N N . LEU A 1 158 ? 8.961 -3.707 -7.423 1.00 81.25 158 LEU A N 1
ATOM 1341 C CA . LEU A 1 158 ? 8.461 -3.142 -6.155 1.00 81.25 158 LEU A CA 1
ATOM 1342 C C . LEU A 1 158 ? 7.638 -4.124 -5.296 1.00 81.25 158 LEU A C 1
ATOM 1344 O O . LEU A 1 158 ? 6.665 -3.734 -4.652 1.00 81.25 158 LEU A O 1
ATOM 1348 N N . GLY A 1 159 ? 8.028 -5.401 -5.275 1.00 79.06 159 GLY A N 1
ATOM 1349 C CA . GLY A 1 159 ? 7.320 -6.455 -4.533 1.00 79.06 159 GLY A CA 1
ATOM 1350 C C . GLY A 1 159 ? 6.045 -6.977 -5.210 1.00 79.06 159 GLY A C 1
ATOM 1351 O O . GLY A 1 159 ? 5.343 -7.786 -4.615 1.00 79.06 159 GLY A O 1
ATOM 1352 N N . LEU A 1 160 ? 5.733 -6.513 -6.428 1.00 86.69 160 LEU A N 1
ATOM 1353 C CA . LEU A 1 160 ? 4.562 -6.904 -7.220 1.00 86.69 160 LEU A CA 1
ATOM 1354 C C . LEU A 1 160 ? 4.975 -7.743 -8.442 1.00 86.69 160 LEU A C 1
ATOM 1356 O O . LEU A 1 160 ? 4.752 -7.357 -9.590 1.00 86.69 160 LEU A O 1
ATOM 1360 N N . ASP A 1 161 ? 5.618 -8.878 -8.180 1.00 82.12 161 ASP A N 1
ATOM 1361 C CA . ASP A 1 161 ? 6.390 -9.717 -9.107 1.00 82.12 161 ASP A CA 1
ATOM 1362 C C . ASP A 1 161 ? 5.834 -9.812 -10.540 1.00 82.12 161 ASP A C 1
ATOM 1364 O O . ASP A 1 161 ? 6.452 -9.337 -11.493 1.00 82.12 161 ASP A O 1
ATOM 1368 N N . ASN A 1 162 ? 4.656 -10.416 -10.715 1.00 89.06 162 ASN A N 1
ATOM 1369 C CA . ASN A 1 162 ? 4.062 -10.695 -12.027 1.00 89.06 162 ASN A CA 1
ATOM 1370 C C . ASN A 1 162 ? 2.826 -9.825 -12.335 1.00 89.06 162 ASN A C 1
ATOM 1372 O O . ASN A 1 162 ? 2.037 -10.178 -13.213 1.00 89.06 162 ASN A O 1
ATOM 1376 N N . ILE A 1 163 ? 2.642 -8.697 -11.629 1.00 91.62 163 ILE A N 1
ATOM 1377 C CA . ILE A 1 163 ? 1.417 -7.878 -11.721 1.00 91.62 163 ILE A CA 1
ATOM 1378 C C . ILE A 1 163 ? 1.211 -7.239 -13.103 1.00 91.62 163 ILE A C 1
ATOM 1380 O O . ILE A 1 163 ? 0.080 -6.957 -13.494 1.00 91.62 163 ILE A O 1
ATOM 1384 N N . GLY A 1 164 ? 2.305 -6.974 -13.823 1.00 88.12 164 GLY A N 1
ATOM 1385 C CA . GLY A 1 164 ? 2.309 -6.309 -15.125 1.00 88.12 164 GLY A CA 1
ATOM 1386 C C . GLY A 1 164 ? 2.383 -7.274 -16.310 1.00 88.12 164 GLY A C 1
ATOM 1387 O O . GLY A 1 164 ? 2.433 -8.493 -16.153 1.00 88.12 164 GLY A O 1
ATOM 1388 N N . LEU A 1 165 ? 2.426 -6.708 -17.519 1.00 86.88 165 LEU A N 1
ATOM 1389 C CA . LEU A 1 165 ? 2.545 -7.449 -18.785 1.00 86.88 165 LEU A CA 1
ATOM 1390 C C . LEU A 1 165 ? 3.881 -8.192 -18.946 1.00 86.88 165 LEU A C 1
ATOM 1392 O O . LEU A 1 165 ? 3.934 -9.234 -19.594 1.00 86.88 165 LEU A O 1
ATOM 1396 N N . PHE A 1 166 ? 4.952 -7.653 -18.370 1.00 84.69 166 PHE A N 1
ATOM 1397 C CA . PHE A 1 166 ? 6.325 -8.129 -18.519 1.00 84.69 166 PHE A CA 1
ATOM 1398 C C . PHE A 1 166 ? 7.115 -7.926 -17.221 1.00 84.69 166 PHE A C 1
ATOM 1400 O O . PHE A 1 166 ? 6.654 -7.248 -16.299 1.00 84.69 166 PHE A O 1
ATOM 1407 N N . ASP A 1 167 ? 8.320 -8.498 -17.162 1.00 84.62 167 ASP A N 1
ATOM 1408 C CA . ASP A 1 167 ? 9.262 -8.273 -16.065 1.00 84.62 167 ASP A CA 1
ATOM 1409 C C . ASP A 1 167 ? 9.661 -6.789 -16.003 1.00 84.62 167 ASP A C 1
ATOM 1411 O O . ASP A 1 167 ? 10.304 -6.254 -16.904 1.00 84.62 167 ASP A O 1
ATOM 1415 N N . ARG A 1 168 ? 9.287 -6.118 -14.914 1.00 85.31 168 ARG A N 1
ATOM 1416 C CA . ARG A 1 168 ? 9.496 -4.677 -14.716 1.00 85.31 168 ARG A CA 1
ATOM 1417 C C . ARG A 1 168 ? 10.955 -4.321 -14.396 1.00 85.31 168 ARG A C 1
ATOM 1419 O O . ARG A 1 168 ? 11.300 -3.144 -14.420 1.00 85.31 168 ARG A O 1
ATOM 1426 N N . ASN A 1 169 ? 11.811 -5.314 -14.133 1.00 80.94 169 ASN A N 1
ATOM 1427 C CA . ASN A 1 169 ? 13.263 -5.160 -14.000 1.00 80.94 169 ASN A CA 1
ATOM 1428 C C . ASN A 1 169 ? 14.010 -5.364 -15.325 1.00 80.94 169 ASN A C 1
ATOM 1430 O O . ASN A 1 169 ? 15.222 -5.122 -15.391 1.00 80.94 169 ASN A O 1
ATOM 1434 N N . MET A 1 170 ? 13.332 -5.823 -16.381 1.00 79.38 170 MET A N 1
ATOM 1435 C CA . MET A 1 170 ? 13.998 -6.081 -17.649 1.00 79.38 170 MET A CA 1
ATOM 1436 C C . MET A 1 170 ? 14.509 -4.781 -18.275 1.00 79.38 170 MET A C 1
ATOM 1438 O O . MET A 1 170 ? 13.840 -3.747 -18.272 1.00 79.38 170 MET A O 1
ATOM 1442 N N . LYS A 1 171 ? 15.697 -4.839 -18.884 1.00 77.56 171 LYS A N 1
ATOM 1443 C CA . LYS A 1 171 ? 16.145 -3.757 -19.763 1.00 77.56 171 LYS A CA 1
ATOM 1444 C C . LYS A 1 171 ? 15.302 -3.798 -21.026 1.00 77.56 171 LYS A C 1
ATOM 1446 O O . LYS A 1 171 ? 15.386 -4.765 -21.784 1.00 77.56 171 LYS A O 1
ATOM 1451 N N . MET A 1 172 ? 14.510 -2.756 -21.241 1.00 77.19 172 MET A N 1
ATOM 1452 C CA . MET A 1 172 ? 13.697 -2.669 -22.442 1.00 77.19 172 MET A CA 1
ATOM 1453 C C . MET A 1 172 ? 14.588 -2.555 -23.689 1.00 77.19 172 MET A C 1
ATOM 1455 O O . MET A 1 172 ? 15.608 -1.855 -23.647 1.00 77.19 172 MET A O 1
ATOM 1459 N N . PRO A 1 173 ? 14.228 -3.229 -24.796 1.00 73.38 173 PRO A N 1
ATOM 1460 C CA . PRO A 1 173 ? 14.909 -3.062 -26.074 1.00 73.38 173 PRO A CA 1
ATOM 1461 C C . PRO A 1 173 ? 14.930 -1.597 -26.524 1.00 73.38 173 PRO A C 1
ATOM 1463 O O . PRO A 1 173 ? 14.073 -0.802 -26.141 1.00 73.38 173 PRO A O 1
ATOM 1466 N N . ASP A 1 174 ? 15.915 -1.247 -27.350 1.00 78.12 174 ASP A N 1
ATOM 1467 C CA . ASP A 1 174 ? 15.965 0.013 -28.103 1.00 78.12 174 ASP A CA 1
ATOM 1468 C C . ASP A 1 174 ? 15.883 1.306 -27.274 1.00 78.12 174 ASP A C 1
ATOM 1470 O O . ASP A 1 174 ? 15.525 2.351 -27.802 1.00 78.12 174 ASP A O 1
ATOM 1474 N N . GLY A 1 175 ? 16.244 1.271 -25.986 1.00 80.56 175 GLY A N 1
ATOM 1475 C CA . GLY A 1 175 ? 16.323 2.469 -25.139 1.00 80.56 175 GLY A CA 1
ATOM 1476 C C . GLY A 1 175 ? 14.978 2.965 -24.603 1.00 80.56 175 GLY A C 1
ATOM 1477 O O . GLY A 1 175 ? 14.882 4.111 -24.167 1.00 80.56 175 GLY A O 1
ATOM 1478 N N . PHE A 1 176 ? 13.947 2.120 -24.630 1.00 85.94 176 PHE A N 1
ATOM 1479 C CA . PHE A 1 176 ? 12.676 2.406 -23.974 1.00 85.94 176 PHE A CA 1
ATOM 1480 C C . PHE A 1 176 ? 12.848 2.511 -22.455 1.00 85.94 176 PHE A C 1
ATOM 1482 O O . PHE A 1 176 ? 13.669 1.820 -21.848 1.00 85.94 176 PHE A O 1
ATOM 1489 N N . VAL A 1 177 ? 12.038 3.362 -21.834 1.00 87.19 177 VAL A N 1
ATOM 1490 C CA . VAL A 1 177 ? 12.049 3.589 -20.387 1.00 87.19 177 VAL A CA 1
ATOM 1491 C C . VAL A 1 177 ? 10.648 3.349 -19.841 1.00 87.19 177 VAL A C 1
ATOM 1493 O O . VAL A 1 177 ? 9.681 3.903 -20.359 1.00 87.19 177 VAL A O 1
ATOM 1496 N N . LEU A 1 178 ? 10.542 2.511 -18.811 1.00 88.38 178 LEU A N 1
ATOM 1497 C CA . LEU A 1 178 ? 9.290 2.280 -18.099 1.00 88.38 178 LEU A CA 1
ATOM 1498 C C . LEU A 1 178 ? 9.095 3.381 -17.053 1.00 88.38 178 LEU A C 1
ATOM 1500 O O . LEU A 1 178 ? 9.896 3.515 -16.133 1.00 88.38 178 LEU A O 1
ATOM 1504 N N . GLU A 1 179 ? 8.023 4.147 -17.189 1.00 90.12 179 GLU A N 1
ATOM 1505 C CA . GLU A 1 179 ? 7.564 5.138 -16.220 1.00 90.12 179 GLU A CA 1
ATOM 1506 C C . GLU A 1 179 ? 6.424 4.514 -15.408 1.00 90.12 179 GLU A C 1
ATOM 1508 O O . GLU A 1 179 ? 5.413 4.081 -15.963 1.00 90.12 179 GLU A O 1
ATOM 1513 N N . GLN A 1 180 ? 6.619 4.402 -14.092 1.00 91.38 180 GLN A N 1
ATOM 1514 C CA . GLN A 1 180 ? 5.791 3.555 -13.235 1.00 91.38 180 GLN A CA 1
ATOM 1515 C C . GLN A 1 180 ? 4.863 4.386 -12.353 1.00 91.38 180 GLN A C 1
ATOM 1517 O O . GLN A 1 180 ? 5.305 5.263 -11.601 1.00 91.38 180 GLN A O 1
ATOM 1522 N N . SER A 1 181 ? 3.573 4.077 -12.409 1.00 92.69 181 SER A N 1
ATOM 1523 C CA . SER A 1 181 ? 2.542 4.738 -11.616 1.00 92.69 181 SER A CA 1
ATOM 1524 C C . SER A 1 181 ? 2.654 4.403 -10.136 1.00 92.69 181 SER A C 1
ATOM 1526 O O . SER A 1 181 ? 2.606 5.303 -9.297 1.00 92.69 181 SER A O 1
ATOM 1528 N N . ASP A 1 182 ? 2.913 3.144 -9.786 1.00 91.50 182 ASP A N 1
ATOM 1529 C CA . ASP A 1 182 ? 3.106 2.729 -8.395 1.00 91.50 182 ASP A CA 1
ATOM 1530 C C . ASP A 1 182 ? 4.393 3.294 -7.789 1.00 91.50 182 ASP A C 1
ATOM 1532 O O . ASP A 1 182 ? 4.332 3.864 -6.708 1.00 91.50 182 ASP A O 1
ATOM 1536 N N . GLY A 1 183 ? 5.543 3.200 -8.465 1.00 91.50 183 GLY A N 1
ATOM 1537 C CA . GLY A 1 183 ? 6.817 3.738 -7.975 1.00 91.50 183 GLY A CA 1
ATOM 1538 C C . GLY A 1 183 ? 6.725 5.228 -7.657 1.00 91.50 183 GLY A C 1
ATOM 1539 O O . GLY A 1 183 ? 7.153 5.678 -6.591 1.00 91.50 183 GLY A O 1
ATOM 1540 N N . THR A 1 184 ? 6.069 5.976 -8.542 1.00 94.25 184 THR A N 1
ATOM 1541 C CA . THR A 1 184 ? 5.781 7.402 -8.360 1.00 94.25 184 THR A CA 1
ATOM 1542 C C . THR A 1 184 ? 4.795 7.641 -7.209 1.00 94.25 184 THR A C 1
ATOM 1544 O O . THR A 1 184 ? 5.041 8.480 -6.338 1.00 94.25 184 THR A O 1
ATOM 1547 N N . SER A 1 185 ? 3.723 6.851 -7.124 1.00 94.94 185 SER A N 1
ATOM 1548 C CA . SER A 1 185 ? 2.716 6.945 -6.056 1.00 94.94 185 SER A CA 1
ATOM 1549 C C . SER A 1 185 ? 3.264 6.599 -4.672 1.00 94.94 185 SER A C 1
ATOM 1551 O O . SER A 1 185 ? 2.918 7.241 -3.681 1.00 94.94 185 SER A O 1
ATOM 1553 N N . TRP A 1 186 ? 4.155 5.617 -4.584 1.00 95.56 186 TRP A N 1
ATOM 1554 C CA . TRP A 1 186 ? 4.848 5.248 -3.357 1.00 95.56 186 TRP A CA 1
ATOM 1555 C C . TRP A 1 186 ? 5.716 6.390 -2.838 1.00 95.56 186 TRP A C 1
ATOM 1557 O O . TRP A 1 186 ? 5.734 6.658 -1.636 1.00 95.56 186 TRP A O 1
ATOM 1567 N N . MET A 1 187 ? 6.386 7.113 -3.736 1.00 95.38 187 MET A N 1
ATOM 1568 C CA . MET A 1 187 ? 7.146 8.306 -3.374 1.00 95.38 187 MET A CA 1
ATOM 1569 C C . MET A 1 187 ? 6.249 9.482 -2.991 1.00 95.38 187 MET A C 1
ATOM 1571 O O . MET A 1 187 ? 6.580 10.211 -2.054 1.00 95.38 187 MET A O 1
ATOM 1575 N N . ALA A 1 188 ? 5.081 9.632 -3.618 1.00 94.50 188 ALA A N 1
ATOM 1576 C CA . ALA A 1 188 ? 4.075 10.589 -3.165 1.00 94.50 188 ALA A CA 1
ATOM 1577 C C . ALA A 1 188 ? 3.568 10.252 -1.753 1.00 94.50 188 ALA A C 1
ATOM 1579 O O . ALA A 1 188 ? 3.521 11.127 -0.887 1.00 94.50 188 ALA A O 1
ATOM 1580 N N . MET A 1 189 ? 3.267 8.978 -1.475 1.00 94.88 189 MET A N 1
ATOM 1581 C CA . MET A 1 189 ? 2.908 8.513 -0.134 1.00 94.88 189 MET A CA 1
ATOM 1582 C C . MET A 1 189 ? 4.042 8.789 0.856 1.00 94.88 189 MET A C 1
ATOM 1584 O O . MET A 1 189 ? 3.785 9.310 1.940 1.00 94.88 189 MET A O 1
ATOM 1588 N N . PHE A 1 190 ? 5.294 8.513 0.487 1.00 95.25 190 PHE A N 1
ATOM 1589 C CA . PHE A 1 190 ? 6.451 8.805 1.330 1.00 95.25 190 PHE A CA 1
ATOM 1590 C C . PHE A 1 190 ? 6.544 10.309 1.646 1.00 95.25 190 PHE A C 1
ATOM 1592 O O . PHE A 1 190 ? 6.680 10.673 2.814 1.00 95.25 190 PHE A O 1
ATOM 1599 N N . CYS A 1 191 ? 6.359 11.193 0.657 1.00 94.31 191 CYS A N 1
ATOM 1600 C CA . CYS A 1 191 ? 6.301 12.643 0.881 1.00 94.31 191 CYS A CA 1
ATOM 1601 C C . CYS A 1 191 ? 5.205 13.015 1.883 1.00 94.31 191 CYS A C 1
ATOM 1603 O O . CYS A 1 191 ? 5.467 13.701 2.867 1.00 94.31 191 CYS A O 1
ATOM 1605 N N . VAL A 1 192 ? 3.983 12.528 1.664 1.00 91.94 192 VAL A N 1
ATOM 1606 C CA . VAL A 1 192 ? 2.822 12.854 2.501 1.00 91.94 192 VAL A CA 1
ATOM 1607 C C . VAL A 1 192 ? 2.998 12.349 3.940 1.00 91.94 192 VAL A C 1
ATOM 1609 O O . VAL A 1 192 ? 2.630 13.040 4.892 1.00 91.94 192 VAL A O 1
ATOM 1612 N N . ARG A 1 193 ? 3.607 11.175 4.132 1.00 93.31 193 ARG A N 1
ATOM 1613 C CA . ARG A 1 193 ? 3.903 10.635 5.468 1.00 93.31 193 ARG A CA 1
ATOM 1614 C C . ARG A 1 193 ? 5.046 11.393 6.142 1.00 93.31 193 ARG A C 1
ATOM 1616 O O . ARG A 1 193 ? 4.924 11.740 7.310 1.00 93.31 193 ARG A O 1
ATOM 1623 N N . MET A 1 194 ? 6.107 11.744 5.417 1.00 94.88 194 MET A N 1
ATOM 1624 C CA . MET A 1 194 ? 7.183 12.582 5.958 1.00 94.88 194 MET A CA 1
ATOM 1625 C C . MET A 1 194 ? 6.708 13.993 6.315 1.00 94.88 194 MET A C 1
ATOM 1627 O O . MET A 1 194 ? 7.147 14.540 7.324 1.00 94.88 194 MET A O 1
ATOM 1631 N N . LEU A 1 195 ? 5.771 14.557 5.550 1.00 91.62 195 LEU A N 1
ATOM 1632 C CA . LEU A 1 195 ? 5.076 15.791 5.906 1.00 91.62 195 LEU A CA 1
ATOM 1633 C C . LEU A 1 195 ? 4.337 15.642 7.243 1.00 91.62 195 LEU A C 1
ATOM 1635 O O . LEU A 1 195 ? 4.512 16.479 8.124 1.00 91.62 195 LEU A O 1
ATOM 1639 N N . ALA A 1 196 ? 3.559 14.570 7.421 1.00 89.12 196 ALA A N 1
ATOM 1640 C CA . ALA A 1 196 ? 2.846 14.318 8.674 1.00 89.12 196 ALA A CA 1
ATOM 1641 C C . ALA A 1 196 ? 3.808 14.195 9.871 1.00 89.12 196 ALA A C 1
ATOM 1643 O O . ALA A 1 196 ? 3.582 14.822 10.906 1.00 89.12 196 ALA A O 1
ATOM 1644 N N . LEU A 1 197 ? 4.915 13.459 9.712 1.00 90.75 197 LEU A N 1
ATOM 1645 C CA . LEU A 1 197 ? 5.948 13.344 10.746 1.00 90.75 197 LEU A CA 1
ATOM 1646 C C . LEU A 1 197 ? 6.607 14.696 11.058 1.00 90.75 197 LEU A C 1
ATOM 1648 O O . LEU A 1 197 ? 6.771 15.044 12.226 1.00 90.75 197 LEU A O 1
ATOM 1652 N N . ALA A 1 198 ? 6.954 15.479 10.031 1.00 92.44 198 ALA A N 1
ATOM 1653 C CA . ALA A 1 198 ? 7.556 16.799 10.202 1.00 92.44 198 ALA A CA 1
ATOM 1654 C C . ALA A 1 198 ? 6.619 17.760 10.948 1.00 92.44 198 ALA A C 1
ATOM 1656 O O . ALA A 1 198 ? 7.072 18.466 11.843 1.00 92.44 198 ALA A O 1
ATOM 1657 N N . LEU A 1 199 ? 5.321 17.761 10.629 1.00 86.75 199 LEU A N 1
ATOM 1658 C CA . LEU A 1 199 ? 4.328 18.576 11.335 1.00 86.75 199 LEU A CA 1
ATOM 1659 C C . LEU A 1 199 ? 4.150 18.134 12.796 1.00 86.75 199 LEU A C 1
ATOM 1661 O O . LEU A 1 199 ? 4.109 18.989 13.679 1.00 86.75 199 LEU A O 1
ATOM 1665 N N . GLY A 1 200 ? 4.135 16.824 13.069 1.00 84.94 200 GLY A N 1
ATOM 1666 C CA . GLY A 1 200 ? 4.093 16.313 14.445 1.00 84.94 200 GLY A CA 1
ATOM 1667 C C . GLY A 1 200 ? 5.315 16.743 15.268 1.00 84.94 200 GLY A C 1
ATOM 1668 O O . GLY A 1 200 ? 5.206 17.190 16.411 1.00 84.94 200 GLY A O 1
ATOM 1669 N N . LEU A 1 201 ? 6.504 16.710 14.660 1.00 89.25 201 LEU A N 1
ATOM 1670 C CA . LEU A 1 201 ? 7.726 17.222 15.281 1.00 89.25 201 LEU A CA 1
ATOM 1671 C C . LEU A 1 201 ? 7.714 18.757 15.412 1.00 89.25 201 LEU A C 1
ATOM 1673 O O . LEU A 1 201 ? 8.203 19.291 16.411 1.00 89.25 201 LEU A O 1
ATOM 1677 N N . ALA A 1 202 ? 7.113 19.481 14.470 1.00 89.31 202 ALA A N 1
ATOM 1678 C CA . ALA A 1 202 ? 7.118 20.943 14.438 1.00 89.31 202 ALA A CA 1
ATOM 1679 C C . ALA A 1 202 ? 6.460 21.613 15.655 1.00 89.31 202 ALA A C 1
ATOM 1681 O O . ALA A 1 202 ? 6.782 22.761 15.956 1.00 89.31 202 ALA A O 1
ATOM 1682 N N . ARG A 1 203 ? 5.581 20.913 16.385 1.00 80.44 203 ARG A N 1
ATOM 1683 C CA . ARG A 1 203 ? 4.853 21.491 17.531 1.00 80.44 203 ARG A CA 1
ATOM 1684 C C . ARG A 1 203 ? 5.718 21.896 18.708 1.00 80.44 203 ARG A C 1
ATOM 1686 O O . ARG A 1 203 ? 5.394 22.868 19.377 1.00 80.44 203 ARG A O 1
ATOM 1693 N N . GLU A 1 204 ? 6.794 21.163 18.967 1.00 84.88 204 GLU A N 1
ATOM 1694 C CA . GLU A 1 204 ? 7.738 21.514 20.040 1.00 84.88 204 GLU A CA 1
ATOM 1695 C C . GLU A 1 204 ? 9.057 22.048 19.481 1.00 84.88 204 GLU A C 1
ATOM 1697 O O . GLU A 1 204 ? 9.815 22.693 20.201 1.00 84.88 204 GLU A O 1
ATOM 1702 N N . ASN A 1 205 ? 9.337 21.805 18.196 1.00 90.62 205 ASN A N 1
ATOM 1703 C CA . ASN A 1 205 ? 10.535 22.302 17.540 1.00 90.62 205 ASN A CA 1
ATOM 1704 C C . ASN A 1 205 ? 10.196 22.885 16.157 1.00 90.62 205 ASN A C 1
ATOM 1706 O O . ASN A 1 205 ? 10.116 22.131 15.182 1.00 90.62 205 ASN A O 1
ATOM 1710 N N . PRO A 1 206 ? 10.046 24.217 16.037 1.00 90.25 206 PRO A N 1
ATOM 1711 C CA . PRO A 1 206 ? 9.585 24.862 14.809 1.00 90.25 206 PRO A CA 1
ATOM 1712 C C . PRO A 1 206 ? 10.518 24.662 13.606 1.00 90.25 206 PRO A C 1
ATOM 1714 O O . PRO A 1 206 ? 10.069 24.819 12.476 1.00 90.25 206 PRO A O 1
ATOM 1717 N N . VAL A 1 207 ? 11.772 24.228 13.801 1.00 92.56 207 VAL A N 1
ATOM 1718 C CA . VAL A 1 207 ? 12.702 23.899 12.702 1.00 92.56 207 VAL A CA 1
ATOM 1719 C C . VAL A 1 207 ? 12.091 22.888 11.725 1.00 92.56 207 VAL A C 1
ATOM 1721 O O . VAL A 1 207 ? 12.296 22.989 10.514 1.00 92.56 207 VAL A O 1
ATOM 1724 N N . TYR A 1 208 ? 11.277 21.948 12.214 1.00 92.88 208 TYR A N 1
ATOM 1725 C CA . TYR A 1 208 ? 10.638 20.953 11.353 1.00 92.88 208 TYR A CA 1
ATOM 1726 C C . TYR A 1 208 ? 9.550 21.534 10.429 1.00 92.88 208 TYR A C 1
ATOM 1728 O O . TYR A 1 208 ? 9.197 20.873 9.453 1.00 92.88 208 TYR A O 1
ATOM 1736 N N . GLN A 1 209 ? 9.086 22.779 10.622 1.00 91.69 209 GLN A N 1
ATOM 1737 C CA . GLN A 1 209 ? 8.203 23.456 9.653 1.00 91.69 209 GLN A CA 1
ATOM 1738 C C . GLN A 1 209 ? 8.880 23.628 8.285 1.00 91.69 209 GLN A C 1
ATOM 1740 O O . GLN A 1 209 ? 8.246 23.455 7.244 1.00 91.69 209 GLN A O 1
ATOM 1745 N N . HIS A 1 210 ? 10.191 23.882 8.266 1.00 90.81 210 HIS A N 1
ATOM 1746 C CA . HIS A 1 210 ? 10.959 23.974 7.023 1.00 90.81 210 HIS A CA 1
ATOM 1747 C C . HIS A 1 210 ? 11.028 22.619 6.303 1.0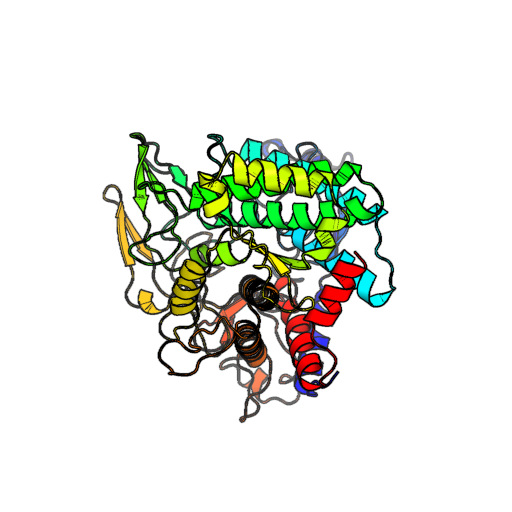0 90.81 210 HIS A C 1
ATOM 1749 O O . HIS A 1 210 ? 10.961 22.547 5.075 1.00 90.81 210 HIS A O 1
ATOM 1755 N N . MET A 1 211 ? 11.101 21.525 7.064 1.00 93.81 211 MET A N 1
ATOM 1756 C CA . MET A 1 211 ? 11.044 20.179 6.499 1.00 93.81 211 MET A CA 1
ATOM 1757 C C . MET A 1 211 ? 9.645 19.827 5.988 1.00 93.81 211 MET A C 1
ATOM 1759 O O . MET A 1 211 ? 9.529 19.226 4.923 1.00 93.81 211 MET A O 1
ATOM 1763 N N . ALA A 1 212 ? 8.587 20.240 6.690 1.00 90.00 212 ALA A N 1
ATOM 1764 C CA . ALA A 1 212 ? 7.212 20.087 6.219 1.00 90.00 212 ALA A CA 1
ATOM 1765 C C . ALA A 1 212 ? 7.019 20.767 4.851 1.00 90.00 212 ALA A C 1
ATOM 1767 O O . ALA A 1 212 ? 6.519 20.146 3.914 1.00 90.00 212 ALA A O 1
ATOM 1768 N N . THR A 1 213 ? 7.526 21.993 4.697 1.00 88.94 213 THR A N 1
ATOM 1769 C CA . THR A 1 213 ? 7.570 22.714 3.415 1.00 88.94 213 THR A CA 1
ATOM 1770 C C . THR A 1 213 ? 8.236 21.898 2.302 1.00 88.94 213 THR A C 1
ATOM 1772 O O . THR A 1 213 ? 7.685 21.773 1.211 1.00 88.94 213 THR A O 1
ATOM 1775 N N . LYS A 1 214 ? 9.398 21.287 2.567 1.00 91.69 214 LYS A N 1
ATOM 1776 C CA . LYS A 1 214 ? 10.091 20.453 1.571 1.00 91.69 214 LYS A CA 1
ATOM 1777 C C . LYS A 1 214 ? 9.202 19.310 1.073 1.00 91.69 214 LYS A C 1
ATOM 1779 O O . LYS A 1 214 ? 9.171 19.034 -0.124 1.00 91.69 214 LYS A O 1
ATOM 1784 N N . PHE A 1 215 ? 8.526 18.615 1.984 1.00 92.31 215 PHE A N 1
ATOM 1785 C CA . PHE A 1 215 ? 7.741 17.435 1.629 1.00 92.31 215 PHE A CA 1
ATOM 1786 C C . PHE A 1 215 ? 6.422 17.778 0.943 1.00 92.31 215 PHE A C 1
ATOM 1788 O O . PHE A 1 215 ? 6.017 17.039 0.046 1.00 92.31 215 PHE A O 1
ATOM 1795 N N . VAL A 1 216 ? 5.784 18.901 1.294 1.00 86.75 216 VAL A N 1
ATOM 1796 C CA . VAL A 1 216 ? 4.614 19.363 0.538 1.00 86.75 216 VAL A CA 1
ATOM 1797 C C . VAL A 1 216 ? 5.009 19.808 -0.874 1.00 86.75 216 VAL A C 1
ATOM 1799 O O . VAL A 1 216 ? 4.351 19.396 -1.823 1.00 86.75 216 VAL A O 1
ATOM 1802 N N . ASP A 1 217 ? 6.126 20.530 -1.040 1.00 87.50 217 ASP A N 1
ATOM 1803 C CA . ASP A 1 217 ? 6.633 20.942 -2.359 1.00 87.50 217 ASP A CA 1
ATOM 1804 C C . ASP A 1 217 ? 6.915 19.714 -3.251 1.00 87.50 217 ASP A C 1
ATOM 1806 O O . ASP A 1 217 ? 6.483 19.672 -4.403 1.00 87.50 217 ASP A O 1
ATOM 1810 N N . HIS A 1 218 ? 7.566 18.669 -2.721 1.00 90.88 218 HIS A N 1
ATOM 1811 C CA . HIS A 1 218 ? 7.788 17.423 -3.469 1.00 90.88 218 HIS A CA 1
ATOM 1812 C C . HIS A 1 218 ? 6.487 16.680 -3.802 1.00 90.88 218 HIS A C 1
ATOM 1814 O O . HIS A 1 218 ? 6.342 16.201 -4.924 1.00 90.88 218 HIS A O 1
ATOM 1820 N N . ALA A 1 219 ? 5.531 16.595 -2.870 1.00 89.12 219 ALA A N 1
ATOM 1821 C CA . ALA A 1 219 ? 4.243 15.958 -3.142 1.00 89.12 219 ALA A CA 1
ATOM 1822 C C . ALA A 1 219 ? 3.484 16.672 -4.276 1.00 89.12 219 ALA A C 1
ATOM 1824 O O . ALA A 1 219 ? 2.909 16.010 -5.138 1.00 89.12 219 ALA A O 1
ATOM 1825 N N . LEU A 1 220 ? 3.532 18.009 -4.309 1.00 85.62 220 LEU A N 1
ATOM 1826 C CA . LEU A 1 220 ? 2.928 18.836 -5.360 1.00 85.62 220 LEU A CA 1
ATOM 1827 C C . LEU A 1 220 ? 3.598 18.607 -6.722 1.00 85.62 220 LEU A C 1
ATOM 1829 O O . LEU A 1 220 ? 2.911 18.483 -7.733 1.00 85.62 220 LEU A O 1
ATOM 1833 N N . LEU A 1 221 ? 4.931 18.512 -6.753 1.00 89.12 221 LEU A N 1
ATOM 1834 C CA . LEU A 1 221 ? 5.681 18.218 -7.977 1.00 89.12 221 LEU A CA 1
ATOM 1835 C C . LEU A 1 221 ? 5.349 16.830 -8.535 1.00 89.12 221 LEU A C 1
ATOM 1837 O O . LEU A 1 221 ? 5.114 16.701 -9.735 1.00 89.12 221 LEU A O 1
ATOM 1841 N N . ILE A 1 222 ? 5.271 15.815 -7.670 1.00 91.12 222 ILE A N 1
ATOM 1842 C CA . ILE A 1 222 ? 4.882 14.459 -8.075 1.00 91.12 222 ILE A CA 1
ATOM 1843 C C . ILE A 1 222 ? 3.445 14.448 -8.607 1.00 91.12 222 ILE A C 1
ATOM 1845 O O . ILE A 1 222 ? 3.195 13.915 -9.685 1.00 91.12 222 ILE A O 1
ATOM 1849 N N . ALA A 1 223 ? 2.505 15.085 -7.903 1.00 88.50 223 ALA A N 1
ATOM 1850 C CA . ALA A 1 223 ? 1.116 15.174 -8.352 1.00 88.50 223 ALA A CA 1
ATOM 1851 C C . ALA A 1 223 ? 0.993 15.844 -9.729 1.00 88.50 223 ALA A C 1
ATOM 1853 O O . ALA A 1 223 ? 0.240 15.369 -10.578 1.00 88.50 223 ALA A O 1
ATOM 1854 N N . GLY A 1 224 ? 1.761 16.913 -9.968 1.00 86.69 224 GLY A N 1
ATOM 1855 C CA . GLY A 1 224 ? 1.829 17.578 -11.267 1.00 86.69 224 GLY A CA 1
ATOM 1856 C C . GLY A 1 224 ? 2.405 16.694 -12.370 1.00 86.69 224 GLY A C 1
ATOM 1857 O O . GLY A 1 224 ? 1.884 16.704 -13.481 1.00 86.69 224 GLY A O 1
ATOM 1858 N N . ALA A 1 225 ? 3.436 15.901 -12.067 1.00 89.38 225 ALA A N 1
ATOM 1859 C CA . ALA A 1 225 ? 4.019 14.961 -13.021 1.00 89.38 225 ALA A CA 1
ATOM 1860 C C . ALA A 1 225 ? 3.032 13.841 -13.391 1.00 89.38 225 ALA A C 1
ATOM 1862 O O . ALA A 1 225 ? 2.878 13.530 -14.571 1.00 89.38 225 ALA A O 1
ATOM 1863 N N . MET A 1 226 ? 2.307 13.296 -12.409 1.00 91.00 226 MET A N 1
ATOM 1864 C CA . MET A 1 226 ? 1.320 12.231 -12.622 1.00 91.00 226 MET A CA 1
ATOM 1865 C C . MET A 1 226 ? 0.047 12.696 -13.342 1.00 91.00 226 MET A C 1
ATOM 1867 O O . MET A 1 226 ? -0.555 11.898 -14.055 1.00 91.00 226 MET A O 1
ATOM 1871 N N . ASN A 1 227 ? -0.358 13.958 -13.152 1.00 86.62 227 ASN A N 1
ATOM 1872 C CA . ASN A 1 227 ? -1.609 14.538 -13.661 1.00 86.62 227 ASN A CA 1
ATOM 1873 C C . ASN A 1 227 ? -1.376 15.662 -14.691 1.00 86.62 227 ASN A C 1
ATOM 1875 O O . ASN A 1 227 ? -2.121 16.655 -14.737 1.00 86.62 227 ASN A O 1
ATOM 1879 N N . ASN A 1 228 ? -0.314 15.553 -15.491 1.00 80.38 228 ASN A N 1
ATOM 1880 C CA . ASN A 1 228 ? -0.001 16.559 -16.499 1.00 80.38 228 ASN A CA 1
ATOM 1881 C C . ASN A 1 228 ? -1.020 16.535 -17.662 1.00 80.38 228 ASN A C 1
ATOM 1883 O O . ASN A 1 228 ? -1.802 15.601 -17.813 1.00 80.38 228 ASN A O 1
ATOM 1887 N N . GLU A 1 229 ? -1.043 17.589 -18.479 1.00 76.38 229 GLU A N 1
ATOM 1888 C CA . GLU A 1 229 ? -1.989 17.730 -19.606 1.00 76.38 229 GLU A CA 1
ATOM 1889 C C . GLU A 1 229 ? -1.429 17.184 -20.930 1.00 76.38 229 GLU A C 1
ATOM 1891 O O . GLU A 1 229 ? -1.899 17.523 -22.014 1.00 76.38 229 GLU A O 1
ATOM 1896 N N . THR A 1 230 ? -0.384 16.359 -20.859 1.00 78.31 230 THR A N 1
ATOM 1897 C CA . THR A 1 230 ? 0.323 15.833 -22.028 1.00 78.31 230 THR A CA 1
ATOM 1898 C C . THR A 1 230 ? 0.139 14.323 -22.145 1.00 78.31 230 THR A C 1
ATOM 1900 O O . THR A 1 230 ? -0.345 13.661 -21.230 1.00 78.31 230 THR A O 1
ATOM 1903 N N . ALA A 1 231 ? 0.596 13.747 -23.259 1.00 74.12 231 ALA A N 1
ATOM 1904 C CA . ALA A 1 231 ? 0.637 12.295 -23.440 1.00 74.12 231 ALA A CA 1
ATOM 1905 C C . ALA A 1 231 ? 1.565 11.569 -22.437 1.00 74.12 231 ALA A C 1
ATOM 1907 O O . ALA A 1 231 ? 1.562 10.343 -22.387 1.00 74.12 231 ALA A O 1
ATOM 1908 N N . ALA A 1 232 ? 2.359 12.308 -21.654 1.00 80.44 232 ALA A N 1
ATOM 1909 C CA . ALA A 1 232 ? 3.190 11.777 -20.577 1.00 80.44 232 ALA A CA 1
ATOM 1910 C C . ALA A 1 232 ? 2.425 11.585 -19.254 1.00 80.44 232 ALA A C 1
ATOM 1912 O O . ALA A 1 232 ? 3.012 11.141 -18.273 1.00 80.44 232 ALA A O 1
ATOM 1913 N N . SER A 1 233 ? 1.157 12.000 -19.174 1.00 88.94 233 SER A N 1
ATOM 1914 C CA . SER A 1 233 ? 0.356 11.876 -17.954 1.00 88.94 233 SER A CA 1
ATOM 1915 C C . SER A 1 233 ? 0.095 10.417 -17.632 1.00 88.94 233 SER A C 1
ATOM 1917 O O . SER A 1 233 ? -0.409 9.691 -18.481 1.00 88.94 233 SER A O 1
ATOM 1919 N N . LEU A 1 234 ? 0.388 10.001 -16.401 1.00 93.81 234 LEU A N 1
ATOM 1920 C CA . LEU A 1 234 ? 0.073 8.645 -15.947 1.00 93.81 234 LEU A CA 1
ATOM 1921 C C . LEU A 1 234 ? -1.432 8.471 -15.695 1.00 93.81 234 LEU A C 1
ATOM 1923 O O . LEU A 1 234 ? -1.908 7.346 -15.563 1.00 93.81 234 LEU A O 1
ATOM 1927 N N . TRP A 1 235 ? -2.189 9.570 -15.618 1.00 95.12 235 TRP A N 1
ATOM 1928 C CA . TRP A 1 235 ? -3.646 9.562 -15.595 1.00 95.12 235 TRP A CA 1
ATOM 1929 C C . TRP A 1 235 ? -4.229 9.533 -17.014 1.00 95.12 235 TRP A C 1
ATOM 1931 O O . TRP A 1 235 ? -4.056 10.472 -17.793 1.00 95.12 235 TRP A O 1
ATOM 1941 N N . SER A 1 236 ? -5.012 8.497 -17.322 1.00 94.75 236 SER A N 1
ATOM 1942 C CA . SER A 1 236 ? -5.818 8.448 -18.545 1.00 94.75 236 SER A CA 1
ATOM 1943 C C . SER A 1 236 ? -7.142 9.172 -18.325 1.00 94.75 236 SER A C 1
ATOM 1945 O O . SER A 1 236 ? -8.047 8.643 -17.676 1.00 94.75 236 SER A O 1
ATOM 1947 N N . GLU A 1 237 ? -7.305 10.359 -18.916 1.00 92.88 237 GLU A N 1
ATOM 1948 C CA . GLU A 1 237 ? -8.601 11.053 -18.906 1.00 92.88 237 GLU A CA 1
ATOM 1949 C C . GLU A 1 237 ? -9.690 10.269 -19.642 1.00 92.88 237 GLU A C 1
ATOM 1951 O O . GLU A 1 237 ? -10.857 10.315 -19.249 1.00 92.88 237 GLU A O 1
ATOM 1956 N N . GLN A 1 238 ? -9.316 9.513 -20.676 1.00 93.44 238 GLN A N 1
ATOM 1957 C CA . GLN A 1 238 ? -10.239 8.679 -21.439 1.00 93.44 238 GLN A CA 1
ATOM 1958 C C . GLN A 1 238 ? -10.823 7.565 -20.566 1.00 93.44 238 GLN A C 1
ATOM 1960 O O . GLN A 1 238 ? -12.042 7.410 -20.496 1.00 93.44 238 GLN A O 1
ATOM 1965 N N . ASP A 1 239 ? -9.972 6.831 -19.853 1.00 95.12 239 ASP A N 1
ATOM 1966 C CA . ASP A 1 239 ? -10.404 5.638 -19.120 1.00 95.12 239 ASP A CA 1
ATOM 1967 C C . ASP A 1 239 ? -10.775 5.941 -17.670 1.00 95.12 239 ASP A C 1
ATOM 1969 O O . ASP A 1 239 ? -11.624 5.266 -17.093 1.00 95.12 239 ASP A O 1
ATOM 1973 N N . GLY A 1 240 ? -10.193 6.981 -17.076 1.00 96.06 240 GLY A N 1
ATOM 1974 C CA . GLY A 1 240 ? -10.410 7.334 -15.676 1.00 96.06 240 GLY A CA 1
ATOM 1975 C C . GLY A 1 240 ? -9.618 6.466 -14.723 1.00 96.06 240 GLY A C 1
ATOM 1976 O O . GLY A 1 240 ? -10.148 6.049 -13.693 1.00 96.06 240 GLY A O 1
ATOM 1977 N N . PHE A 1 241 ? -8.384 6.149 -15.103 1.00 97.44 241 PHE A N 1
ATOM 1978 C CA . PHE A 1 241 ? -7.519 5.242 -14.371 1.00 97.44 241 PHE A CA 1
ATOM 1979 C C . PHE A 1 241 ? -6.052 5.642 -14.546 1.00 97.44 241 PHE A C 1
ATOM 1981 O O . PHE A 1 241 ? -5.693 6.270 -15.545 1.00 97.44 241 PHE A O 1
ATOM 1988 N N . PHE A 1 242 ? -5.213 5.277 -13.576 1.00 96.88 242 PHE A N 1
ATOM 1989 C CA . PHE A 1 242 ? -3.770 5.490 -13.655 1.00 96.88 242 PHE A CA 1
ATOM 1990 C C . PHE A 1 242 ? -3.065 4.277 -14.274 1.00 96.88 242 PHE A C 1
ATOM 1992 O O . PHE A 1 242 ? -3.345 3.141 -13.890 1.00 96.88 242 PHE A O 1
ATOM 1999 N N . TYR A 1 243 ? -2.116 4.514 -15.177 1.00 95.12 243 TYR A N 1
ATOM 2000 C CA . TYR A 1 243 ? -1.406 3.472 -15.921 1.00 95.12 243 TYR A CA 1
ATOM 2001 C C . TYR A 1 243 ? 0.109 3.691 -15.937 1.00 95.12 243 TYR A C 1
ATOM 2003 O O . TYR A 1 243 ? 0.583 4.818 -15.835 1.00 95.12 243 TYR A O 1
ATOM 2011 N N . ASP A 1 244 ? 0.861 2.600 -16.101 1.00 93.12 244 ASP A N 1
ATOM 2012 C CA . ASP A 1 244 ? 2.292 2.656 -16.420 1.00 93.12 244 ASP A CA 1
ATOM 2013 C C . ASP A 1 244 ? 2.479 3.078 -17.887 1.00 93.12 244 ASP A C 1
ATOM 2015 O O . ASP A 1 244 ? 1.657 2.760 -18.755 1.00 93.12 244 ASP A O 1
ATOM 2019 N N . HIS A 1 245 ? 3.571 3.780 -18.181 1.00 91.50 245 HIS A N 1
ATOM 2020 C CA . HIS A 1 245 ? 3.911 4.251 -19.523 1.00 91.50 245 HIS A CA 1
ATOM 2021 C C . HIS A 1 245 ? 5.248 3.667 -19.986 1.00 91.50 245 HIS A C 1
ATOM 2023 O O . HIS A 1 245 ? 6.188 3.511 -19.213 1.00 91.50 245 HIS A O 1
ATOM 2029 N N . LEU A 1 246 ? 5.359 3.385 -21.281 1.00 89.50 246 LEU A N 1
ATOM 2030 C CA . LEU A 1 246 ? 6.632 3.154 -21.952 1.00 89.50 246 LEU A CA 1
ATOM 2031 C C . LEU A 1 246 ? 6.994 4.392 -22.756 1.00 89.50 246 LEU A C 1
ATOM 2033 O O . LEU A 1 246 ? 6.345 4.708 -23.756 1.00 89.50 246 LEU A O 1
ATOM 2037 N N . ARG A 1 247 ? 8.056 5.073 -22.348 1.00 89.19 247 ARG A N 1
ATOM 2038 C CA . ARG A 1 247 ? 8.610 6.183 -23.107 1.00 89.19 247 ARG A CA 1
ATOM 2039 C C . ARG A 1 247 ? 9.622 5.681 -24.126 1.00 89.19 247 ARG A C 1
ATOM 2041 O O . ARG A 1 247 ? 10.531 4.916 -23.802 1.00 89.19 247 ARG A O 1
ATOM 2048 N N . ARG A 1 248 ? 9.468 6.141 -25.362 1.00 88.75 248 ARG A N 1
ATOM 2049 C CA . ARG A 1 248 ? 10.370 5.884 -26.484 1.00 88.75 248 ARG A CA 1
ATOM 2050 C C . ARG A 1 248 ? 11.607 6.796 -26.422 1.00 88.75 248 ARG A C 1
ATOM 2052 O O . ARG A 1 248 ? 11.531 7.881 -25.845 1.00 88.75 248 ARG A O 1
ATOM 2059 N N . PRO A 1 249 ? 12.714 6.441 -27.100 1.00 87.94 249 PRO A N 1
ATOM 2060 C CA . PRO A 1 249 ? 13.887 7.316 -27.215 1.00 87.94 249 PRO A CA 1
ATOM 2061 C C . PRO A 1 249 ? 13.611 8.682 -27.856 1.00 87.94 249 PRO A C 1
ATOM 2063 O O . PRO A 1 249 ? 14.340 9.635 -27.601 1.00 87.94 249 PRO A O 1
ATOM 2066 N N . ASP A 1 250 ? 12.572 8.784 -28.691 1.00 88.94 250 ASP A N 1
ATOM 2067 C CA . ASP A 1 250 ? 12.140 10.043 -29.314 1.00 88.94 250 ASP A CA 1
ATOM 2068 C C . ASP A 1 250 ? 11.291 10.932 -28.382 1.00 88.94 250 ASP A C 1
ATOM 2070 O O . ASP A 1 250 ? 10.867 12.015 -28.783 1.00 88.94 250 ASP A O 1
ATOM 2074 N N . GLY A 1 251 ? 11.050 10.484 -27.144 1.00 86.94 251 GLY A N 1
ATOM 2075 C CA . GLY A 1 251 ? 10.258 11.182 -26.132 1.00 86.94 251 GLY A CA 1
ATOM 2076 C C . GLY A 1 251 ? 8.751 10.939 -26.221 1.00 86.94 251 GLY A C 1
ATOM 2077 O O . GLY A 1 251 ? 8.015 11.423 -25.368 1.00 86.94 251 GLY A O 1
ATOM 2078 N N . SER A 1 252 ? 8.259 10.191 -27.213 1.00 88.69 252 SER A N 1
ATOM 2079 C CA . SER A 1 252 ? 6.844 9.815 -27.269 1.00 88.69 252 SER A CA 1
ATOM 2080 C C . SER A 1 252 ? 6.509 8.714 -26.256 1.00 88.69 252 SER A C 1
ATOM 2082 O O . SER A 1 252 ? 7.359 7.898 -25.903 1.00 88.69 252 SER A O 1
ATOM 2084 N N . HIS A 1 253 ? 5.252 8.653 -25.815 1.00 89.94 253 HIS A N 1
ATOM 2085 C CA . HIS A 1 253 ? 4.802 7.686 -24.811 1.00 89.94 253 HIS A CA 1
ATOM 2086 C C . HIS A 1 253 ? 3.831 6.655 -25.395 1.00 89.94 253 HIS A C 1
ATOM 2088 O O . HIS A 1 253 ? 3.087 6.926 -26.342 1.00 89.94 253 HIS A O 1
ATOM 2094 N N . ILE A 1 254 ? 3.853 5.457 -24.815 1.00 89.56 254 ILE A N 1
ATOM 2095 C CA . ILE A 1 254 ? 2.873 4.390 -25.007 1.00 89.56 254 ILE A CA 1
ATOM 2096 C C . ILE A 1 254 ? 2.273 4.089 -23.640 1.00 89.56 254 ILE A C 1
ATOM 2098 O O . ILE A 1 254 ? 2.972 3.604 -22.754 1.00 89.56 254 ILE A O 1
ATOM 2102 N N . GLN A 1 255 ? 0.983 4.352 -23.475 1.00 91.19 255 GLN A N 1
ATOM 2103 C CA . GLN A 1 255 ? 0.260 3.947 -22.275 1.00 91.19 255 GLN A CA 1
ATOM 2104 C C . GLN A 1 255 ? 0.088 2.424 -22.253 1.00 91.19 255 GLN A C 1
ATOM 2106 O O . GLN A 1 255 ? -0.238 1.822 -23.279 1.00 91.19 255 GLN A O 1
ATOM 2111 N N . ILE A 1 256 ? 0.264 1.806 -21.085 1.00 91.38 256 ILE A N 1
ATOM 2112 C CA . ILE A 1 256 ? -0.019 0.388 -20.852 1.00 91.38 256 ILE A CA 1
ATOM 2113 C C . ILE A 1 256 ? -1.399 0.268 -20.185 1.00 91.38 256 ILE A C 1
ATOM 2115 O O . ILE A 1 256 ? -1.515 0.522 -18.986 1.00 91.38 256 ILE A O 1
ATOM 2119 N N . PRO A 1 257 ? -2.467 -0.115 -20.913 1.00 90.94 257 PRO A N 1
ATOM 2120 C CA . PRO A 1 257 ? -3.844 -0.048 -20.416 1.00 90.94 257 PRO A CA 1
ATOM 2121 C C . PRO A 1 257 ? -4.205 -1.248 -19.518 1.00 90.94 257 PRO A C 1
ATOM 2123 O O . PRO A 1 257 ? -5.158 -1.986 -19.776 1.00 90.94 257 PRO A O 1
ATOM 2126 N N . THR A 1 258 ? -3.424 -1.474 -18.463 1.00 94.06 258 THR A N 1
ATOM 2127 C CA . THR A 1 258 ? -3.610 -2.579 -17.515 1.00 94.06 258 THR A CA 1
ATOM 2128 C C . THR A 1 258 ? -4.292 -2.095 -16.238 1.00 94.06 258 THR A C 1
ATOM 2130 O O . THR A 1 258 ? -3.697 -1.374 -15.438 1.00 94.06 258 THR A O 1
ATOM 2133 N N . ARG A 1 259 ? -5.533 -2.530 -16.010 1.00 96.69 259 ARG A N 1
ATOM 2134 C CA . ARG A 1 259 ? -6.299 -2.287 -14.782 1.00 96.69 259 ARG A CA 1
ATOM 2135 C C . ARG A 1 259 ? -5.847 -3.247 -13.690 1.00 96.69 259 ARG A C 1
ATOM 2137 O O . ARG A 1 259 ? -6.430 -4.311 -13.471 1.00 96.69 259 ARG A O 1
ATOM 2144 N N . THR A 1 260 ? -4.781 -2.860 -13.011 1.00 97.12 260 THR A N 1
ATOM 2145 C CA . THR A 1 260 ? -4.209 -3.592 -11.878 1.00 97.12 260 THR A CA 1
ATOM 2146 C C . THR A 1 260 ? -4.185 -2.701 -10.642 1.00 97.12 260 THR A C 1
ATOM 2148 O O . THR A 1 260 ? -4.458 -1.501 -10.719 1.00 97.12 260 THR A O 1
ATOM 2151 N N . MET A 1 261 ? -3.835 -3.277 -9.493 1.00 96.12 261 MET A N 1
ATOM 2152 C CA . MET A 1 261 ? -3.696 -2.544 -8.237 1.00 96.12 261 MET A CA 1
ATOM 2153 C C . MET A 1 261 ? -2.697 -1.382 -8.348 1.00 96.12 261 MET A C 1
ATOM 2155 O O . MET A 1 261 ? -2.839 -0.408 -7.618 1.00 96.12 261 MET A O 1
ATOM 2159 N N . VAL A 1 262 ? -1.748 -1.434 -9.296 1.00 95.31 262 VAL A N 1
ATOM 2160 C CA . VAL A 1 262 ? -0.817 -0.333 -9.608 1.00 95.31 262 VAL A CA 1
ATOM 2161 C C . VAL A 1 262 ? -1.558 0.991 -9.802 1.00 95.31 262 VAL A C 1
ATOM 2163 O O . VAL A 1 262 ? -1.169 1.994 -9.210 1.00 95.31 262 VAL A O 1
ATOM 2166 N N . GLY A 1 263 ? -2.673 0.992 -10.539 1.00 96.56 263 GLY A N 1
ATOM 2167 C CA . GLY A 1 263 ? -3.456 2.207 -10.779 1.00 96.56 263 GLY A CA 1
ATOM 2168 C C . GLY A 1 263 ? -4.308 2.673 -9.592 1.00 96.56 263 GLY A C 1
ATOM 2169 O O . GLY A 1 263 ? -4.884 3.758 -9.642 1.00 96.56 263 GLY A O 1
ATOM 2170 N N . LEU A 1 264 ? -4.376 1.883 -8.514 1.00 97.81 264 LEU A N 1
ATOM 2171 C CA . LEU A 1 264 ? -5.062 2.220 -7.261 1.00 97.81 264 LEU A CA 1
ATOM 2172 C C . LEU A 1 264 ? -4.098 2.689 -6.157 1.00 97.81 264 LEU A C 1
ATOM 2174 O O . LEU A 1 264 ? -4.528 3.382 -5.237 1.00 97.81 264 LEU A O 1
ATOM 2178 N N . ILE A 1 265 ? -2.796 2.394 -6.261 1.00 97.25 265 ILE A N 1
ATOM 2179 C CA . ILE A 1 265 ? -1.757 2.864 -5.321 1.00 97.25 265 ILE A CA 1
ATOM 2180 C C . ILE A 1 265 ? -1.709 4.402 -5.164 1.00 97.25 265 ILE A C 1
ATOM 2182 O O . ILE A 1 265 ? -1.450 4.847 -4.040 1.00 97.25 265 ILE A O 1
ATOM 2186 N N . PRO A 1 266 ? -2.030 5.245 -6.175 1.00 96.25 266 PRO A N 1
ATOM 2187 C CA . PRO A 1 266 ? -2.137 6.695 -5.977 1.00 96.25 266 PRO A CA 1
ATOM 2188 C C . PRO A 1 266 ? -3.044 7.115 -4.808 1.00 96.25 266 PRO A C 1
ATOM 2190 O O . PRO A 1 266 ? -2.814 8.156 -4.189 1.00 96.25 266 PRO A O 1
ATOM 2193 N N . LEU A 1 267 ? -4.041 6.295 -4.447 1.00 96.75 267 LEU A N 1
ATOM 2194 C CA . LEU A 1 267 ? -4.946 6.557 -3.323 1.00 96.75 267 LEU A CA 1
ATOM 2195 C C . LEU A 1 267 ? -4.217 6.681 -1.977 1.00 96.75 267 LEU A C 1
ATOM 2197 O O . LEU A 1 267 ? -4.730 7.359 -1.086 1.00 96.75 267 LEU A O 1
ATOM 2201 N N . PHE A 1 268 ? -3.040 6.064 -1.825 1.00 95.81 268 PHE A N 1
ATOM 2202 C CA . PHE A 1 268 ? -2.303 6.009 -0.556 1.00 95.81 268 PHE A CA 1
ATOM 2203 C C . PHE A 1 268 ? -1.640 7.331 -0.175 1.00 95.81 268 PHE A C 1
ATOM 2205 O O . PHE A 1 268 ? -1.354 7.578 1.004 1.00 95.81 268 PHE A O 1
ATOM 2212 N N . ALA A 1 269 ? -1.398 8.195 -1.160 1.00 94.19 269 ALA A N 1
ATOM 2213 C CA . ALA A 1 269 ? -0.774 9.495 -0.976 1.00 94.19 269 ALA A CA 1
ATOM 2214 C C . ALA A 1 269 ? -1.800 10.540 -0.514 1.00 94.19 269 ALA A C 1
ATOM 2216 O O . ALA A 1 269 ? -2.064 11.521 -1.206 1.00 94.19 269 ALA A O 1
ATOM 2217 N N . VAL A 1 270 ? -2.373 10.314 0.673 1.00 90.75 270 VAL A N 1
ATOM 2218 C CA . VAL A 1 270 ? -3.389 11.178 1.279 1.00 90.75 270 VAL A CA 1
ATOM 2219 C C . VAL A 1 270 ? -3.115 11.472 2.761 1.00 90.75 270 VAL A C 1
ATOM 2221 O O . VAL A 1 270 ? -2.739 10.598 3.557 1.00 90.75 270 VAL A O 1
ATOM 2224 N N . LEU A 1 271 ? -3.325 12.733 3.137 1.00 86.44 271 LEU A N 1
ATOM 2225 C CA . LEU A 1 271 ? -3.342 13.242 4.508 1.00 86.44 271 LEU A CA 1
ATOM 2226 C C . LEU A 1 271 ? -4.543 14.174 4.671 1.00 86.44 271 LEU A C 1
ATOM 2228 O O . LEU A 1 271 ? -4.780 15.025 3.819 1.00 86.44 271 LEU A O 1
ATOM 2232 N N . ALA A 1 272 ? -5.267 14.047 5.780 1.00 80.75 272 ALA A N 1
ATOM 2233 C CA . ALA A 1 272 ? -6.332 14.967 6.162 1.00 80.75 272 ALA A CA 1
ATOM 2234 C C . ALA A 1 272 ? -6.102 15.436 7.600 1.00 80.75 272 ALA A C 1
ATOM 2236 O O . ALA A 1 272 ? -5.878 14.612 8.487 1.00 80.75 272 ALA A O 1
ATOM 2237 N N . ALA A 1 273 ? -6.159 16.748 7.825 1.00 72.38 273 ALA A N 1
ATOM 2238 C CA . ALA A 1 273 ? -5.927 17.361 9.127 1.00 72.38 273 ALA A CA 1
ATOM 2239 C C . ALA A 1 273 ? -6.880 18.544 9.362 1.00 72.38 273 ALA A C 1
ATOM 2241 O O . ALA A 1 273 ? -7.213 19.256 8.412 1.00 72.38 273 ALA A O 1
ATOM 2242 N N . PRO A 1 274 ? -7.321 18.796 10.607 1.00 69.19 274 PRO A N 1
ATOM 2243 C CA . PRO A 1 274 ? -8.140 19.961 10.928 1.00 69.19 274 PRO A CA 1
ATOM 2244 C C . PRO A 1 274 ? -7.462 21.278 10.516 1.00 69.19 274 PRO A C 1
ATOM 2246 O O . PRO A 1 274 ? -6.274 21.473 10.750 1.00 69.19 274 PRO A O 1
ATOM 2249 N N . VAL A 1 275 ? -8.207 22.222 9.937 1.00 66.19 275 VAL A N 1
ATOM 2250 C CA . VAL A 1 275 ? -7.650 23.499 9.444 1.00 66.19 275 VAL A CA 1
ATOM 2251 C C . VAL A 1 275 ? -7.015 24.318 10.573 1.00 66.19 275 VAL A C 1
ATOM 2253 O O . VAL A 1 275 ? -5.994 24.972 10.378 1.00 66.19 275 VAL A O 1
ATOM 2256 N N . ASN A 1 276 ? -7.587 24.255 11.776 1.00 63.78 276 ASN A N 1
ATOM 2257 C CA . ASN A 1 276 ? -7.046 24.929 12.954 1.00 63.78 276 ASN A CA 1
ATOM 2258 C C . ASN A 1 276 ? -5.689 24.366 13.406 1.00 63.78 276 ASN A C 1
ATOM 2260 O O . ASN A 1 276 ? -4.974 25.069 14.112 1.00 63.78 276 ASN A O 1
ATOM 2264 N N . LEU A 1 277 ? -5.308 23.152 12.988 1.00 68.25 277 LEU A N 1
ATOM 2265 C CA . LEU A 1 277 ? -3.976 22.611 13.259 1.00 68.25 277 LEU A CA 1
ATOM 2266 C C . LEU A 1 277 ? -2.890 23.461 12.584 1.00 68.25 277 LEU A C 1
ATOM 2268 O O . LEU A 1 277 ? -1.877 23.772 13.205 1.00 68.25 277 LEU A O 1
ATOM 2272 N N . PHE A 1 278 ? -3.130 23.906 11.347 1.00 69.06 278 PHE A N 1
ATOM 2273 C CA . PHE A 1 278 ? -2.169 24.709 10.583 1.00 69.06 278 PHE A CA 1
ATOM 2274 C C . PHE A 1 278 ? -1.961 26.114 11.152 1.00 69.06 278 PHE A C 1
ATOM 2276 O O . PHE A 1 278 ? -0.932 26.727 10.881 1.00 69.06 278 PHE A O 1
ATOM 2283 N N . ALA A 1 279 ? -2.881 26.614 11.986 1.00 69.88 279 ALA A N 1
ATOM 2284 C CA . ALA A 1 279 ? -2.702 27.891 12.677 1.00 69.88 279 ALA A CA 1
ATOM 2285 C C . ALA A 1 279 ? -1.489 27.883 13.628 1.00 69.88 279 ALA A C 1
ATOM 2287 O O . ALA A 1 279 ? -0.925 28.938 13.904 1.00 69.88 279 ALA A O 1
ATOM 2288 N N . ASN A 1 280 ? -1.058 26.702 14.085 1.00 75.94 280 ASN A N 1
ATOM 2289 C CA . ASN A 1 280 ? 0.132 26.543 14.923 1.00 75.94 280 ASN A CA 1
ATOM 2290 C C . ASN A 1 280 ? 1.444 26.502 14.115 1.00 75.94 280 ASN A C 1
ATOM 2292 O O . ASN A 1 280 ? 2.519 26.469 14.710 1.00 75.94 280 ASN A O 1
ATOM 2296 N N . PHE A 1 281 ? 1.372 26.511 12.778 1.00 84.00 281 PHE A N 1
ATOM 2297 C CA . PHE A 1 281 ? 2.525 26.401 11.879 1.00 84.00 281 PHE A CA 1
ATOM 2298 C C . PHE A 1 281 ? 2.561 27.573 10.881 1.00 84.00 281 PHE A C 1
ATOM 2300 O O . PHE A 1 281 ? 2.336 27.378 9.683 1.00 84.00 281 PHE A O 1
ATOM 2307 N N . PRO A 1 282 ? 2.793 28.813 11.355 1.00 83.56 282 PRO A N 1
ATOM 2308 C CA . PRO A 1 282 ? 2.680 30.010 10.523 1.00 83.56 282 PRO A CA 1
ATOM 2309 C C . PRO A 1 282 ? 3.653 30.020 9.336 1.00 83.56 282 PRO A C 1
ATOM 2311 O O . PRO A 1 282 ? 3.257 30.427 8.248 1.00 83.56 282 PRO A O 1
ATOM 2314 N N . GLU A 1 283 ? 4.882 29.521 9.506 1.00 86.31 283 GLU A N 1
ATOM 2315 C CA . GLU A 1 283 ? 5.888 29.481 8.432 1.00 86.31 283 GLU A CA 1
ATOM 2316 C C . GLU A 1 283 ? 5.480 28.496 7.329 1.00 86.31 283 GLU A C 1
ATOM 2318 O O . GLU A 1 283 ? 5.577 28.788 6.136 1.00 86.31 283 GLU A O 1
ATOM 2323 N N . PHE A 1 284 ? 4.968 27.327 7.728 1.00 84.75 284 PHE A N 1
ATOM 2324 C CA . PHE A 1 284 ? 4.438 26.342 6.788 1.00 84.75 284 PHE A CA 1
ATOM 2325 C C . PHE A 1 284 ? 3.215 26.884 6.034 1.00 84.75 284 PHE A C 1
ATOM 2327 O O . PHE A 1 284 ? 3.110 26.726 4.817 1.00 84.75 284 PHE A O 1
ATOM 2334 N N . LEU A 1 285 ? 2.296 27.553 6.739 1.00 81.19 285 LEU A N 1
ATOM 2335 C CA . LEU A 1 285 ? 1.092 28.117 6.134 1.00 81.19 285 LEU A CA 1
ATOM 2336 C C . LEU A 1 285 ? 1.421 29.235 5.137 1.00 81.19 285 LEU A C 1
ATOM 2338 O O . LEU A 1 285 ? 0.855 29.256 4.043 1.00 81.19 285 LEU A O 1
ATOM 2342 N N . GLU A 1 286 ? 2.344 30.134 5.484 1.00 83.31 286 GLU A N 1
ATOM 2343 C CA . GLU A 1 286 ? 2.823 31.188 4.584 1.00 83.31 286 GLU A CA 1
ATOM 2344 C C . GLU A 1 286 ? 3.395 30.587 3.298 1.00 83.31 286 GLU A C 1
ATOM 2346 O O . GLU A 1 286 ? 3.065 31.029 2.194 1.00 83.31 286 GLU A O 1
ATOM 2351 N N . ARG A 1 287 ? 4.193 29.522 3.419 1.00 83.19 287 ARG A N 1
ATOM 2352 C CA . ARG A 1 287 ? 4.745 28.829 2.258 1.00 83.19 287 ARG A CA 1
ATOM 2353 C C . ARG A 1 287 ? 3.669 28.183 1.393 1.00 83.19 287 ARG A C 1
ATOM 2355 O O . ARG A 1 287 ? 3.730 28.308 0.170 1.00 83.19 287 ARG A O 1
ATOM 2362 N N . LEU A 1 288 ? 2.692 27.516 2.000 1.00 78.44 288 LEU A N 1
ATOM 2363 C CA . LEU A 1 288 ? 1.598 26.878 1.272 1.00 78.44 288 LEU A CA 1
ATOM 2364 C C . LEU A 1 288 ? 0.766 27.916 0.500 1.00 78.44 288 LEU A C 1
ATOM 2366 O O . LEU A 1 288 ? 0.431 27.707 -0.666 1.00 78.44 288 LEU A O 1
ATOM 2370 N N . GLN A 1 289 ? 0.500 29.073 1.115 1.00 78.25 289 GLN A N 1
ATOM 2371 C CA . GLN A 1 289 ? -0.160 30.208 0.462 1.00 78.25 289 GLN A CA 1
ATOM 2372 C C . GLN A 1 289 ? 0.691 30.796 -0.668 1.00 78.25 289 GLN A C 1
ATOM 2374 O O . GLN A 1 289 ? 0.173 31.093 -1.748 1.00 78.25 289 GLN A O 1
ATOM 2379 N N . TRP A 1 290 ? 2.001 30.945 -0.446 1.00 84.75 290 TRP A N 1
ATOM 2380 C CA . TRP A 1 290 ? 2.933 31.389 -1.477 1.00 84.75 290 TRP A CA 1
ATOM 2381 C C . TRP A 1 290 ? 2.901 30.443 -2.677 1.00 84.75 290 TRP A C 1
ATOM 2383 O O . TRP A 1 290 ? 2.793 30.911 -3.810 1.00 84.75 290 TRP A O 1
ATOM 2393 N N . PHE A 1 291 ? 2.935 29.131 -2.442 1.00 78.25 291 PHE A N 1
ATOM 2394 C CA . PHE A 1 291 ? 2.904 28.137 -3.507 1.00 78.25 291 PHE A CA 1
ATOM 2395 C C . PHE A 1 291 ? 1.594 28.209 -4.291 1.00 78.25 291 PHE A C 1
ATOM 2397 O O . PHE A 1 291 ? 1.632 28.348 -5.509 1.00 78.25 291 PHE A O 1
ATOM 2404 N N . GLY A 1 292 ? 0.446 28.228 -3.605 1.00 75.94 292 GLY A N 1
ATOM 2405 C CA . GLY A 1 292 ? -0.862 28.361 -4.255 1.00 75.94 292 GLY A CA 1
ATOM 2406 C C . GLY A 1 292 ? -0.975 29.604 -5.145 1.00 75.94 292 GLY A C 1
ATOM 2407 O O . GLY A 1 292 ? -1.555 29.548 -6.224 1.00 75.94 292 GLY A O 1
ATOM 2408 N N . LYS A 1 293 ? -0.360 30.720 -4.732 1.00 80.06 293 LYS A N 1
ATOM 2409 C CA . LYS A 1 293 ? -0.358 31.971 -5.502 1.00 80.06 293 LYS A CA 1
ATOM 2410 C C . LYS A 1 293 ? 0.581 31.949 -6.715 1.00 80.06 293 LYS A C 1
ATOM 2412 O O . LYS A 1 293 ? 0.264 32.573 -7.724 1.00 80.06 293 LYS A O 1
ATOM 2417 N N . HIS A 1 294 ? 1.746 31.308 -6.611 1.00 84.12 294 HIS A N 1
ATOM 2418 C CA . HIS A 1 294 ? 2.801 31.393 -7.634 1.00 84.12 294 HIS A CA 1
ATOM 2419 C C . HIS A 1 294 ? 2.901 30.156 -8.533 1.00 84.12 294 HIS A C 1
ATOM 2421 O O . HIS A 1 294 ? 3.513 30.239 -9.595 1.00 84.12 294 HIS A O 1
ATOM 2427 N N . ARG A 1 295 ? 2.312 29.029 -8.124 1.00 81.12 295 ARG A N 1
ATOM 2428 C CA . ARG A 1 295 ? 2.245 27.764 -8.868 1.00 81.12 295 ARG A CA 1
ATOM 2429 C C . ARG A 1 295 ? 0.809 27.226 -8.929 1.00 81.12 295 ARG A C 1
ATOM 2431 O O . ARG A 1 295 ? 0.562 26.103 -8.481 1.00 81.12 295 ARG A O 1
ATOM 2438 N N . PRO A 1 296 ? -0.155 28.010 -9.455 1.00 79.06 296 PRO A N 1
ATOM 2439 C CA . PRO A 1 296 ? -1.540 27.555 -9.590 1.00 79.06 296 PRO A CA 1
ATOM 2440 C C . PRO A 1 296 ? -1.640 26.275 -10.434 1.00 79.06 296 PRO A C 1
ATOM 2442 O O . PRO A 1 296 ? -2.436 25.400 -10.123 1.00 79.06 296 PRO A O 1
ATOM 2445 N N . ASP A 1 297 ? -0.736 26.107 -11.405 1.00 75.06 297 ASP A N 1
ATOM 2446 C CA . ASP A 1 297 ? -0.597 24.916 -12.248 1.00 75.06 297 ASP A CA 1
ATOM 2447 C C . ASP A 1 297 ? -0.392 23.610 -11.463 1.00 75.06 297 ASP A C 1
ATOM 2449 O O . ASP A 1 297 ? -0.815 22.554 -11.920 1.00 75.06 297 ASP A O 1
ATOM 2453 N N . LEU A 1 298 ? 0.240 23.675 -10.286 1.00 72.88 298 LEU A N 1
ATOM 2454 C CA . LEU A 1 298 ? 0.438 22.532 -9.388 1.00 72.88 298 LEU A CA 1
ATOM 2455 C C . LEU A 1 298 ? -0.547 22.534 -8.218 1.00 72.88 298 LEU A C 1
ATOM 2457 O O . LEU A 1 298 ? -0.939 21.474 -7.737 1.00 72.88 298 LEU A O 1
ATOM 2461 N N . ALA A 1 299 ? -0.950 23.715 -7.750 1.00 69.62 299 ALA A N 1
ATOM 2462 C CA . ALA A 1 299 ? -1.919 23.847 -6.671 1.00 69.62 299 ALA A CA 1
ATOM 2463 C C . ALA A 1 299 ? -3.302 23.321 -7.079 1.00 69.62 299 ALA A C 1
ATOM 2465 O O . ALA A 1 299 ? -3.968 22.697 -6.261 1.00 69.62 299 ALA A O 1
ATOM 2466 N N . ASP A 1 300 ? -3.690 23.479 -8.347 1.00 66.94 300 ASP A N 1
ATOM 2467 C CA . ASP A 1 300 ? -4.917 22.896 -8.897 1.00 66.94 300 ASP A CA 1
ATOM 2468 C C . ASP A 1 300 ? -4.828 21.369 -9.044 1.00 66.94 300 ASP A C 1
ATOM 2470 O O . ASP A 1 300 ? -5.862 20.717 -9.168 1.00 66.94 300 ASP A O 1
ATOM 2474 N N . LYS A 1 301 ? -3.610 20.800 -8.997 1.00 63.09 301 LYS A N 1
ATOM 2475 C CA . LYS A 1 301 ? -3.312 19.359 -9.124 1.00 63.09 301 LYS A CA 1
ATOM 2476 C C . LYS A 1 301 ? -3.235 18.624 -7.780 1.00 63.09 301 LYS A C 1
ATOM 2478 O O . LYS A 1 301 ? -3.030 17.414 -7.737 1.00 63.09 301 LYS A O 1
ATOM 2483 N N . VAL A 1 302 ? -3.409 19.340 -6.668 1.00 62.22 302 VAL A N 1
ATOM 2484 C CA . VAL A 1 302 ? -3.516 18.762 -5.325 1.00 62.22 302 VAL A CA 1
ATOM 2485 C C . VAL A 1 302 ? -4.705 19.372 -4.616 1.00 62.22 302 VAL A C 1
ATOM 2487 O O . VAL A 1 302 ? -4.915 20.579 -4.606 1.00 62.22 302 VAL A O 1
ATOM 2490 N N . THR A 1 303 ? -5.505 18.534 -3.970 1.00 58.75 303 THR A N 1
ATOM 2491 C CA . THR A 1 303 ? -6.709 19.030 -3.297 1.00 58.75 303 THR A CA 1
ATOM 2492 C C . THR A 1 303 ? -6.358 19.641 -1.940 1.00 58.75 303 THR A C 1
ATOM 2494 O O . THR A 1 303 ? -6.595 19.005 -0.923 1.00 58.75 303 THR A O 1
ATOM 2497 N N . VAL A 1 304 ? -5.840 20.877 -1.906 1.00 54.53 304 VAL A N 1
ATOM 2498 C CA . VAL A 1 304 ? -5.711 21.686 -0.676 1.00 54.53 304 VAL A CA 1
ATOM 2499 C C . VAL A 1 304 ? -6.974 22.523 -0.495 1.00 54.53 304 VAL A C 1
ATOM 2501 O O . VAL A 1 304 ? -7.021 23.714 -0.800 1.00 54.53 304 VAL A O 1
ATOM 2504 N N . ARG A 1 305 ? -8.055 21.903 -0.019 1.00 52.34 305 ARG A N 1
ATOM 2505 C CA . ARG A 1 305 ? -9.291 22.646 0.255 1.00 52.34 305 ARG A CA 1
ATOM 2506 C C . ARG A 1 305 ? -9.225 23.318 1.623 1.00 52.34 305 ARG A C 1
ATOM 2508 O O . ARG A 1 305 ? -9.330 22.660 2.653 1.00 52.34 305 ARG A O 1
ATOM 2515 N N . SER A 1 306 ? -9.104 24.645 1.617 1.00 42.62 306 SER A N 1
ATOM 2516 C CA . SER A 1 306 ? -9.563 25.476 2.735 1.00 42.62 306 SER A CA 1
ATOM 2517 C C . SER A 1 306 ? -11.070 25.711 2.568 1.00 42.62 306 SER A C 1
ATOM 2519 O O . SER A 1 306 ? -11.487 26.118 1.483 1.00 42.62 306 SER A O 1
ATOM 2521 N N . PRO A 1 307 ? -11.911 25.431 3.576 1.00 42.16 307 PRO A N 1
ATOM 2522 C CA . PRO A 1 307 ? -13.357 25.568 3.439 1.00 42.16 307 PRO A CA 1
ATOM 2523 C C . PRO A 1 307 ? -13.772 27.031 3.256 1.00 42.16 307 PRO A C 1
ATOM 2525 O O . PRO A 1 307 ? -13.147 27.947 3.799 1.00 42.16 307 PRO A O 1
ATOM 2528 N N . ALA A 1 308 ? -14.854 27.243 2.504 1.00 43.31 308 ALA A N 1
ATOM 2529 C CA . ALA A 1 308 ? -15.485 28.549 2.365 1.00 43.31 308 ALA A CA 1
ATOM 2530 C C . ALA A 1 308 ? -16.025 29.035 3.726 1.00 43.31 308 ALA A C 1
ATOM 2532 O O . ALA A 1 308 ? -16.356 28.239 4.606 1.00 43.31 308 ALA A O 1
ATOM 2533 N N . GLN A 1 309 ? -16.139 30.357 3.909 1.00 42.22 309 GLN A N 1
ATOM 2534 C CA . GLN A 1 309 ? -16.569 30.982 5.173 1.00 42.22 309 GLN A CA 1
ATOM 2535 C C . GLN A 1 309 ? -17.945 30.508 5.697 1.00 42.22 309 GLN A C 1
ATOM 2537 O O . GLN A 1 309 ? -18.245 30.748 6.866 1.00 42.22 309 GLN A O 1
ATOM 2542 N N . SER A 1 310 ? -18.758 29.829 4.878 1.00 40.84 310 SER A N 1
ATOM 2543 C CA . SER A 1 310 ? -20.122 29.386 5.195 1.00 40.84 310 SER A CA 1
ATOM 2544 C C . SER A 1 310 ? -20.244 28.053 5.945 1.00 40.84 310 SER A C 1
ATOM 2546 O O . SER A 1 310 ? -21.339 27.749 6.411 1.00 40.84 310 SER A O 1
ATOM 2548 N N . ASP A 1 311 ? -19.177 27.262 6.091 1.00 45.38 311 ASP A N 1
ATOM 2549 C CA . ASP A 1 311 ? -19.287 25.931 6.711 1.00 45.38 311 ASP A CA 1
ATOM 2550 C C . ASP A 1 311 ? -19.087 25.978 8.232 1.00 45.38 311 ASP A C 1
ATOM 2552 O O . ASP A 1 311 ? -18.209 26.686 8.739 1.00 45.38 311 ASP A O 1
ATOM 2556 N N . ALA A 1 312 ? -19.884 25.205 8.979 1.00 47.22 312 ALA A N 1
ATOM 2557 C CA . ALA A 1 312 ? -19.836 25.140 10.441 1.00 47.22 312 ALA A CA 1
ATOM 2558 C C . ALA A 1 312 ? -18.408 24.862 10.962 1.00 47.22 312 ALA A C 1
ATOM 2560 O O . ALA A 1 312 ? -17.676 24.020 10.443 1.00 47.22 312 ALA A O 1
ATOM 2561 N N . ALA A 1 313 ? -17.995 25.588 12.007 1.00 44.34 313 ALA A N 1
ATOM 2562 C CA . ALA A 1 313 ? -16.605 25.658 12.474 1.00 44.34 313 ALA A CA 1
ATOM 2563 C C . ALA A 1 313 ? -15.989 24.320 12.947 1.00 44.34 313 ALA A C 1
ATOM 2565 O O . ALA A 1 313 ? -14.770 24.232 13.074 1.00 44.34 313 ALA A O 1
ATOM 2566 N N . SER A 1 314 ? -16.797 23.284 13.193 1.00 41.53 314 SER A N 1
ATOM 2567 C CA . SER A 1 314 ? -16.377 21.998 13.767 1.00 41.53 314 SER A CA 1
ATOM 2568 C 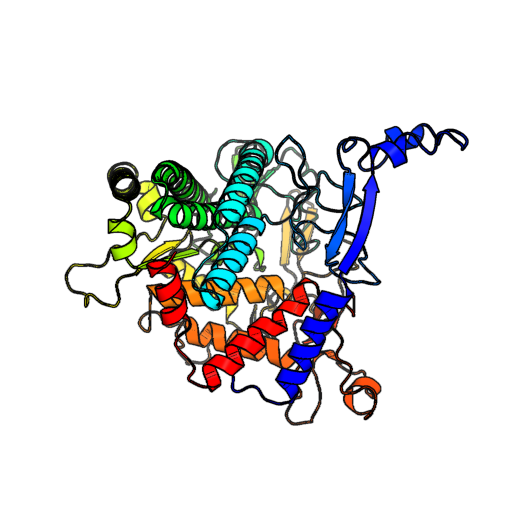C . SER A 1 314 ? -16.051 20.887 12.752 1.00 41.53 314 SER A C 1
ATOM 2570 O O . SER A 1 314 ? -15.615 19.822 13.179 1.00 41.53 314 SER A O 1
ATOM 2572 N N . GLN A 1 315 ? -16.208 21.107 11.436 1.00 47.91 315 GLN A N 1
ATOM 2573 C CA . GLN A 1 315 ? -15.989 20.082 10.387 1.00 47.91 315 GLN A CA 1
ATOM 2574 C C . GLN A 1 315 ? -14.929 20.455 9.330 1.00 47.91 315 GLN A C 1
ATOM 2576 O O . GLN A 1 315 ? -14.915 19.937 8.217 1.00 47.91 315 GLN A O 1
ATOM 2581 N N . ARG A 1 316 ? -14.004 21.361 9.652 1.00 61.84 316 ARG A N 1
ATOM 2582 C CA . ARG A 1 316 ? -13.052 21.918 8.679 1.00 61.84 316 ARG A CA 1
ATOM 2583 C C . ARG A 1 316 ? -11.747 21.113 8.644 1.00 61.84 316 ARG A C 1
ATOM 2585 O O . ARG A 1 316 ? -10.850 21.417 9.426 1.00 61.84 316 ARG A O 1
ATOM 2592 N N . HIS A 1 317 ? -11.609 20.131 7.749 1.00 62.06 317 HIS A N 1
ATOM 2593 C CA . HIS A 1 317 ? -10.327 19.450 7.487 1.00 62.06 317 HIS A CA 1
ATOM 2594 C C . HIS A 1 317 ? -9.720 19.924 6.166 1.00 62.06 317 HIS A C 1
ATOM 2596 O O . HIS A 1 317 ? -10.391 19.872 5.137 1.00 62.06 317 HIS A O 1
ATOM 2602 N N . ALA A 1 318 ? -8.452 20.333 6.176 1.00 70.69 318 ALA A N 1
ATOM 2603 C CA . ALA A 1 318 ? -7.668 20.420 4.952 1.00 70.69 318 ALA A CA 1
ATOM 2604 C C . ALA A 1 318 ? -7.202 19.015 4.562 1.00 70.69 318 ALA A C 1
ATOM 2606 O O . ALA A 1 318 ? -6.915 18.181 5.425 1.00 70.69 318 ALA A O 1
ATOM 2607 N N . MET A 1 319 ? -7.117 18.766 3.263 1.00 80.00 319 MET A N 1
ATOM 2608 C CA . MET A 1 319 ? -6.577 17.534 2.709 1.00 80.00 319 MET A CA 1
ATOM 2609 C C . MET A 1 319 ? -5.348 17.860 1.866 1.00 80.00 319 MET A C 1
ATOM 2611 O O . MET A 1 319 ? -5.198 18.975 1.376 1.00 80.00 319 MET A O 1
ATOM 2615 N N . ILE A 1 320 ? -4.451 16.896 1.734 1.00 81.25 320 ILE A N 1
ATOM 2616 C CA . ILE A 1 320 ? -3.395 16.872 0.731 1.00 81.25 320 ILE A CA 1
ATOM 2617 C C . ILE A 1 320 ? -3.506 15.494 0.094 1.00 81.25 320 ILE A C 1
ATOM 2619 O O . ILE A 1 320 ? -3.357 14.487 0.786 1.00 81.25 320 ILE A O 1
ATOM 2623 N N . SER A 1 321 ? -3.835 15.460 -1.194 1.00 88.50 321 SER A N 1
ATOM 2624 C CA . SER A 1 321 ? -3.918 14.237 -1.992 1.00 88.50 321 SER A CA 1
ATOM 2625 C C . SER A 1 321 ? -3.496 14.506 -3.428 1.00 88.50 321 SER A C 1
ATOM 2627 O O . SER A 1 321 ? -3.829 15.564 -3.969 1.00 88.50 321 SER A O 1
ATOM 2629 N N . ILE A 1 322 ? -2.813 13.531 -4.030 1.00 89.56 322 ILE A N 1
ATOM 2630 C CA . ILE A 1 322 ? -2.467 13.522 -5.459 1.00 89.56 322 ILE A CA 1
ATOM 2631 C C . ILE A 1 322 ? -3.628 13.059 -6.356 1.00 89.56 322 ILE A C 1
ATOM 2633 O O . ILE A 1 322 ? -3.513 13.112 -7.577 1.00 89.56 322 ILE A O 1
ATOM 2637 N N . VAL A 1 323 ? -4.721 12.573 -5.756 1.00 91.88 323 VAL A N 1
ATOM 2638 C CA . VAL A 1 323 ? -5.932 12.124 -6.451 1.00 91.88 323 VAL A CA 1
ATOM 2639 C C . VAL A 1 323 ? -7.052 13.129 -6.202 1.00 91.88 323 VAL A C 1
ATOM 2641 O O . VAL A 1 323 ? -7.426 13.412 -5.059 1.00 91.88 323 VAL A O 1
ATOM 2644 N N . HIS A 1 324 ? -7.618 13.663 -7.280 1.00 88.06 324 HIS A N 1
ATOM 2645 C CA . HIS A 1 324 ? -8.733 14.606 -7.205 1.00 88.06 324 HIS A CA 1
ATOM 2646 C C . HIS A 1 324 ? -10.070 13.933 -6.885 1.00 88.06 324 HIS A C 1
ATOM 2648 O O . HIS A 1 324 ? -10.246 12.762 -7.204 1.00 88.06 324 HIS A O 1
ATOM 2654 N N . PRO A 1 325 ? -11.066 14.665 -6.346 1.00 88.06 325 PRO A N 1
ATOM 2655 C CA . PRO A 1 325 ? -12.388 14.106 -6.052 1.00 88.06 325 PRO A CA 1
ATOM 2656 C C . PRO A 1 325 ? -13.060 13.407 -7.250 1.00 88.06 325 PRO A C 1
ATOM 2658 O O . PRO A 1 325 ? -13.653 12.343 -7.086 1.00 88.06 325 PRO A O 1
ATOM 2661 N N . GLU A 1 326 ? -12.937 13.966 -8.458 1.00 90.94 326 GLU A N 1
ATOM 2662 C CA . GLU A 1 326 ? -13.499 13.356 -9.674 1.00 90.94 326 GLU A CA 1
ATOM 2663 C C . GLU A 1 326 ? -12.728 12.101 -10.099 1.00 90.94 326 GLU A C 1
ATOM 2665 O O . GLU A 1 326 ? -13.331 11.086 -10.447 1.00 90.94 326 GLU A O 1
ATOM 2670 N N . GLN A 1 327 ? -11.396 12.126 -9.998 1.00 94.94 327 GLN A N 1
ATOM 2671 C CA . GLN A 1 327 ? -10.559 10.953 -10.256 1.00 94.94 327 GLN A CA 1
ATOM 2672 C C . GLN A 1 327 ? -10.847 9.845 -9.244 1.00 94.94 327 GLN A C 1
ATOM 2674 O O . GLN A 1 327 ? -11.045 8.700 -9.631 1.00 94.94 327 GLN A O 1
ATOM 2679 N N . LEU A 1 328 ? -10.963 10.197 -7.960 1.00 96.25 328 LEU A N 1
ATOM 2680 C CA . LEU A 1 328 ? -11.339 9.295 -6.878 1.00 96.25 328 LEU A CA 1
ATOM 2681 C C . LEU A 1 328 ? -12.663 8.603 -7.205 1.00 96.25 328 LEU A C 1
ATOM 2683 O O . LEU A 1 328 ? -12.744 7.384 -7.135 1.00 96.25 328 LEU A O 1
ATOM 2687 N N . ARG A 1 329 ? -13.685 9.351 -7.635 1.00 97.25 329 ARG A N 1
ATOM 2688 C CA . ARG A 1 329 ? -14.977 8.771 -8.032 1.00 97.25 329 ARG A CA 1
ATOM 2689 C C . ARG A 1 329 ? -14.833 7.754 -9.170 1.00 97.25 329 ARG A C 1
ATOM 2691 O O . ARG A 1 329 ? -15.444 6.691 -9.097 1.00 97.25 329 ARG A O 1
ATOM 2698 N N . ARG A 1 330 ? -14.026 8.059 -10.192 1.00 98.00 330 ARG A N 1
ATOM 2699 C CA . ARG A 1 330 ? -13.787 7.173 -11.348 1.00 98.00 330 ARG A CA 1
ATOM 2700 C C . ARG A 1 330 ? -12.985 5.925 -10.969 1.00 98.00 330 ARG A C 1
ATOM 2702 O O . ARG A 1 330 ? -13.376 4.825 -11.343 1.00 98.00 330 ARG A O 1
ATOM 2709 N N . LEU A 1 331 ? -11.937 6.072 -10.159 1.00 98.19 331 LEU A N 1
ATOM 2710 C CA . LEU A 1 331 ? -11.158 4.949 -9.631 1.00 98.19 331 LEU A CA 1
ATOM 2711 C C . LEU A 1 331 ? -12.024 4.012 -8.784 1.00 98.19 331 LEU A C 1
ATOM 2713 O O . LEU A 1 331 ? -11.975 2.796 -8.963 1.00 98.19 331 LEU A O 1
ATOM 2717 N N . LEU A 1 332 ? -12.844 4.574 -7.890 1.00 98.62 332 LEU A N 1
ATOM 2718 C CA . LEU A 1 332 ? -13.727 3.792 -7.025 1.00 98.62 332 LEU A CA 1
ATOM 2719 C C . LEU A 1 332 ? -14.800 3.044 -7.820 1.00 98.62 332 LEU A C 1
ATOM 2721 O O . LEU A 1 332 ? -15.150 1.936 -7.429 1.00 98.62 332 LEU A O 1
ATOM 2725 N N . ALA A 1 333 ? -15.267 3.584 -8.950 1.00 98.50 333 ALA A N 1
ATOM 2726 C CA . ALA A 1 333 ? -16.204 2.877 -9.820 1.00 98.50 333 ALA A CA 1
ATOM 2727 C C . ALA A 1 333 ? -15.619 1.549 -10.337 1.00 98.50 333 ALA A C 1
ATOM 2729 O O . ALA A 1 333 ? -16.307 0.534 -10.294 1.00 98.50 333 ALA A O 1
ATOM 2730 N N . TYR A 1 334 ? -14.343 1.523 -10.738 1.00 98.44 334 TYR A N 1
ATOM 2731 C CA . TYR A 1 334 ? -13.661 0.276 -11.104 1.00 98.44 334 TYR A CA 1
ATOM 2732 C C . TYR A 1 334 ? -13.369 -0.600 -9.881 1.00 98.44 334 TYR A C 1
ATOM 2734 O O . TYR A 1 334 ? -13.653 -1.797 -9.879 1.00 98.44 334 TYR A O 1
ATOM 2742 N N . MET A 1 335 ? -12.808 -0.006 -8.822 1.00 98.75 335 MET A N 1
ATOM 2743 C CA . MET A 1 335 ? -12.385 -0.727 -7.617 1.00 98.75 335 MET A CA 1
ATOM 2744 C C . MET A 1 335 ? -13.542 -1.481 -6.943 1.00 98.75 335 MET A C 1
ATOM 2746 O O . MET A 1 335 ? -13.336 -2.559 -6.388 1.00 98.75 335 MET A O 1
ATOM 2750 N N . LEU A 1 336 ? -14.750 -0.913 -6.984 1.00 98.88 336 LEU A N 1
ATOM 2751 C CA . LEU A 1 336 ? -15.942 -1.437 -6.319 1.00 98.88 336 LEU A CA 1
ATOM 2752 C C . LEU A 1 336 ? -16.856 -2.250 -7.255 1.00 98.88 336 LEU A C 1
ATOM 2754 O O . LEU A 1 336 ? -17.934 -2.665 -6.830 1.00 98.88 336 LEU A O 1
ATOM 2758 N N . ASP A 1 337 ? -16.443 -2.516 -8.498 1.00 98.75 337 ASP A N 1
ATOM 2759 C CA . ASP A 1 337 ? -17.170 -3.393 -9.424 1.00 98.75 337 ASP A CA 1
ATOM 2760 C C . ASP A 1 337 ? -16.800 -4.866 -9.189 1.00 98.75 337 ASP A C 1
ATOM 2762 O O . ASP A 1 337 ? -15.624 -5.252 -9.197 1.00 98.75 337 ASP A O 1
ATOM 2766 N N . GLU A 1 338 ? -17.812 -5.715 -8.990 1.00 98.56 338 GLU A N 1
ATOM 2767 C CA . GLU A 1 338 ? -17.626 -7.147 -8.736 1.00 98.56 338 GLU A CA 1
ATOM 2768 C C . GLU A 1 338 ? -17.151 -7.941 -9.964 1.00 98.56 338 GLU A C 1
ATOM 2770 O O . GLU A 1 338 ? -16.561 -9.023 -9.817 1.00 98.56 338 GLU A O 1
ATOM 2775 N N . ASN A 1 339 ? -17.341 -7.386 -11.164 1.00 98.12 339 ASN A N 1
ATOM 2776 C CA . ASN A 1 339 ? -16.797 -7.899 -12.422 1.00 98.12 339 ASN A CA 1
ATOM 2777 C C . ASN A 1 339 ? -15.345 -7.465 -12.662 1.00 98.12 339 ASN A C 1
ATOM 2779 O O . ASN A 1 339 ? -14.707 -7.979 -13.581 1.00 98.12 339 ASN A O 1
ATOM 2783 N N . GLU A 1 340 ? -14.816 -6.569 -11.825 1.00 98.44 340 GLU A N 1
ATOM 2784 C CA . GLU A 1 340 ? -13.444 -6.073 -11.884 1.00 98.44 340 GLU A CA 1
ATOM 2785 C C . GLU A 1 340 ? -12.689 -6.453 -10.603 1.00 98.44 340 GLU A C 1
ATOM 2787 O O . GLU A 1 340 ? -12.305 -7.615 -10.423 1.00 98.44 340 GLU A O 1
ATOM 2792 N N . PHE A 1 341 ? -12.468 -5.502 -9.697 1.00 98.75 341 PHE A N 1
ATOM 2793 C CA . PHE A 1 341 ? -11.605 -5.673 -8.531 1.00 98.75 341 PHE A CA 1
ATOM 2794 C C . PHE A 1 341 ? -12.335 -6.244 -7.312 1.00 98.75 341 PHE A C 1
ATOM 2796 O O . PHE A 1 341 ? -11.719 -6.983 -6.541 1.00 98.75 341 PHE A O 1
ATOM 2803 N N . LEU A 1 342 ? -13.627 -5.948 -7.133 1.00 98.81 342 LEU A N 1
ATOM 2804 C CA . LEU A 1 342 ? -14.341 -6.267 -5.899 1.00 98.81 342 LEU A CA 1
ATOM 2805 C C . LEU A 1 342 ? -14.690 -7.762 -5.817 1.00 98.81 342 LEU A C 1
ATOM 2807 O O . LEU A 1 342 ? -15.507 -8.305 -6.557 1.00 98.81 342 LEU A O 1
ATOM 2811 N N . SER A 1 343 ? -14.054 -8.468 -4.893 1.00 98.69 343 SER A N 1
ATOM 2812 C CA . SER A 1 343 ? -14.334 -9.865 -4.565 1.00 98.69 343 SER A CA 1
ATOM 2813 C C . SER A 1 343 ? -15.203 -9.955 -3.313 1.00 98.69 343 SER A C 1
ATOM 2815 O O . SER A 1 343 ? -15.125 -9.066 -2.463 1.00 98.69 343 SER A O 1
ATOM 2817 N N . PRO A 1 344 ? -15.978 -11.036 -3.103 1.00 98.31 344 PRO A N 1
ATOM 2818 C CA . PRO A 1 344 ? -16.630 -11.306 -1.816 1.00 98.31 344 PRO A CA 1
ATOM 2819 C C . PRO A 1 344 ? -15.679 -11.331 -0.604 1.00 98.31 344 PRO A C 1
ATOM 2821 O O . PRO A 1 344 ? -16.151 -11.264 0.533 1.00 98.31 344 PRO A O 1
ATOM 2824 N N . TYR A 1 345 ? -14.365 -11.412 -0.851 1.00 98.56 345 TYR A N 1
ATOM 2825 C CA . TYR A 1 345 ? -13.312 -11.576 0.151 1.00 98.56 345 TYR A CA 1
ATOM 2826 C C . TYR A 1 345 ? -12.297 -10.418 0.213 1.00 98.56 345 TYR A C 1
ATOM 2828 O O . TYR A 1 345 ? -11.366 -10.480 1.005 1.00 98.56 345 TYR A O 1
ATOM 2836 N N . GLY A 1 346 ? -12.440 -9.370 -0.606 1.00 98.38 346 GLY A N 1
ATOM 2837 C CA . GLY A 1 346 ? -11.512 -8.230 -0.653 1.00 98.38 346 GLY A CA 1
ATOM 2838 C C . GLY A 1 346 ? -11.337 -7.681 -2.069 1.00 98.38 346 GLY A C 1
ATOM 2839 O O . GLY A 1 346 ? -12.166 -7.927 -2.938 1.00 98.38 346 GLY A O 1
ATOM 2840 N N . LEU A 1 347 ? -10.259 -6.951 -2.324 1.00 98.81 347 LEU A N 1
ATOM 2841 C CA . LEU A 1 347 ? -9.896 -6.437 -3.644 1.00 98.81 347 LEU A CA 1
ATOM 2842 C C . LEU A 1 347 ? -8.848 -7.337 -4.300 1.00 98.81 347 LEU A C 1
ATOM 2844 O O . LEU A 1 347 ? -7.821 -7.656 -3.692 1.00 98.81 347 LEU A O 1
ATOM 2848 N N . ARG A 1 348 ? -9.115 -7.725 -5.547 1.00 98.62 348 ARG A N 1
ATOM 2849 C CA . ARG A 1 348 ? -8.195 -8.469 -6.417 1.00 98.62 348 ARG A CA 1
ATOM 2850 C C . ARG A 1 348 ? -7.023 -7.582 -6.829 1.00 98.62 348 ARG A C 1
ATOM 2852 O O . ARG A 1 348 ? -7.192 -6.384 -7.018 1.00 98.62 348 ARG A O 1
ATOM 2859 N N . ALA A 1 349 ? -5.849 -8.168 -7.027 1.00 97.81 349 ALA A N 1
ATOM 2860 C CA . ALA A 1 349 ? -4.681 -7.435 -7.516 1.00 97.81 349 ALA A CA 1
ATOM 2861 C C . ALA A 1 349 ? -4.764 -7.053 -9.010 1.00 97.81 349 ALA A C 1
ATOM 2863 O O . ALA A 1 349 ? -4.181 -6.052 -9.425 1.00 97.81 349 ALA A O 1
ATOM 2864 N N . VAL A 1 350 ? -5.535 -7.795 -9.809 1.00 97.81 350 VAL A N 1
ATOM 2865 C CA . VAL A 1 350 ? -5.796 -7.521 -11.231 1.00 97.81 350 VAL A CA 1
ATOM 2866 C C . VAL A 1 350 ? -7.294 -7.609 -11.498 1.00 97.81 350 VAL A C 1
ATOM 2868 O O . VAL A 1 350 ? -7.976 -8.470 -10.933 1.00 97.81 350 VAL A O 1
ATOM 2871 N N . SER A 1 351 ? -7.802 -6.711 -12.348 1.00 98.19 351 SER A N 1
ATOM 2872 C CA . SER A 1 351 ? -9.214 -6.684 -12.725 1.00 98.19 351 SER A CA 1
ATOM 2873 C C . SER A 1 351 ? -9.643 -8.004 -13.367 1.00 98.19 351 SER A C 1
ATOM 2875 O O . SER A 1 351 ? -8.991 -8.545 -14.264 1.00 98.19 351 SER A O 1
ATOM 2877 N N . LYS A 1 352 ? -10.786 -8.524 -12.922 1.00 98.19 352 LYS A N 1
ATOM 2878 C CA . LYS A 1 352 ? -11.361 -9.783 -13.400 1.00 98.19 352 LYS A CA 1
ATOM 2879 C C . LYS A 1 352 ? -11.824 -9.738 -14.863 1.00 98.19 352 LYS A C 1
ATOM 2881 O O . LYS A 1 352 ? -12.044 -10.799 -15.451 1.00 98.19 352 LYS A O 1
ATOM 2886 N N . ILE A 1 353 ? -11.883 -8.559 -15.489 1.00 97.56 353 ILE A N 1
ATOM 2887 C CA . ILE A 1 353 ? -12.130 -8.427 -16.935 1.00 97.56 353 ILE A CA 1
ATOM 2888 C C . ILE A 1 353 ? -11.099 -9.203 -17.765 1.00 97.56 353 ILE A C 1
ATOM 2890 O O . ILE A 1 353 ? -11.437 -9.741 -18.818 1.00 97.56 353 ILE A O 1
ATOM 2894 N N . TYR A 1 354 ? -9.875 -9.357 -17.245 1.00 97.38 354 TYR A N 1
ATOM 2895 C CA . TYR A 1 354 ? -8.792 -10.080 -17.912 1.00 97.38 354 TYR A CA 1
ATOM 2896 C C . TYR A 1 354 ? -8.925 -11.607 -17.848 1.00 97.38 354 TYR A C 1
ATOM 2898 O O . TYR A 1 354 ? -8.010 -12.335 -18.224 1.00 97.38 354 TYR A O 1
ATOM 2906 N N . LYS A 1 355 ? -10.100 -12.128 -17.458 1.00 95.69 355 LYS A N 1
ATOM 2907 C CA . LYS A 1 355 ? -10.529 -13.477 -17.874 1.00 95.69 355 LYS A CA 1
ATOM 2908 C C . LYS A 1 355 ? -10.523 -13.624 -19.396 1.00 95.69 355 LYS A C 1
ATOM 2910 O O . LYS A 1 355 ? -10.369 -14.731 -19.904 1.00 95.69 355 LYS A O 1
ATOM 2915 N N . HIS A 1 356 ? -10.687 -12.506 -20.098 1.00 95.88 356 HIS A N 1
ATOM 2916 C CA . HIS A 1 356 ? -10.311 -12.346 -21.492 1.00 95.88 356 HIS A CA 1
ATOM 2917 C C . HIS A 1 356 ? -8.966 -11.611 -21.527 1.00 95.88 356 HIS A C 1
ATOM 2919 O O . HIS A 1 356 ? -8.954 -10.406 -21.264 1.00 95.88 356 HIS A O 1
ATOM 2925 N N . PRO A 1 357 ? -7.845 -12.313 -21.778 1.00 94.12 357 PRO A N 1
ATOM 2926 C CA . PRO A 1 357 ? -6.523 -11.722 -21.640 1.00 94.12 357 PRO A CA 1
ATOM 2927 C C . PRO A 1 357 ? -6.347 -10.463 -22.483 1.00 94.12 357 PRO A C 1
ATOM 2929 O O . PRO A 1 357 ? -6.789 -10.388 -23.633 1.00 94.12 357 PRO A O 1
ATOM 2932 N N . LEU A 1 358 ? -5.683 -9.469 -21.900 1.00 94.25 358 LEU A N 1
ATOM 2933 C CA . LEU A 1 358 ? -5.238 -8.297 -22.634 1.00 94.25 358 LEU A CA 1
ATOM 2934 C C . LEU A 1 358 ? -3.966 -8.656 -23.389 1.00 94.25 358 LEU A C 1
ATOM 2936 O O . LEU A 1 358 ? -2.966 -9.009 -22.766 1.00 94.25 358 LEU A O 1
ATOM 2940 N N . VAL A 1 359 ? -3.998 -8.491 -24.708 1.00 91.38 359 VAL A N 1
ATOM 2941 C CA . VAL A 1 359 ? -2.820 -8.621 -25.565 1.00 91.38 359 VAL A CA 1
ATOM 2942 C C . VAL A 1 359 ? -2.385 -7.232 -26.008 1.00 91.38 359 VAL A C 1
ATOM 2944 O O . VAL A 1 359 ? -3.190 -6.469 -26.545 1.00 91.38 359 VAL A O 1
ATOM 2947 N N . VAL A 1 360 ? -1.119 -6.898 -25.766 1.00 88.00 360 VAL A N 1
ATOM 2948 C CA . VAL A 1 360 ? -0.515 -5.634 -26.196 1.00 88.00 360 VAL A CA 1
ATOM 2949 C C . VAL A 1 360 ? 0.699 -5.926 -27.062 1.00 88.00 360 VAL A C 1
ATOM 2951 O O . VAL A 1 360 ? 1.636 -6.601 -26.632 1.00 88.00 360 VAL A O 1
ATOM 2954 N N . ASP A 1 361 ? 0.694 -5.351 -28.260 1.00 84.31 361 ASP A N 1
ATOM 2955 C CA . ASP A 1 361 ? 1.808 -5.434 -29.194 1.00 84.31 361 ASP A CA 1
ATOM 2956 C C . ASP A 1 361 ? 2.736 -4.238 -29.006 1.00 84.31 361 ASP A C 1
ATOM 2958 O O . ASP A 1 361 ? 2.384 -3.094 -29.302 1.00 84.31 361 ASP A O 1
ATOM 2962 N N . VAL A 1 362 ? 3.952 -4.504 -28.534 1.00 74.12 362 VAL A N 1
ATOM 2963 C CA . VAL A 1 362 ? 5.002 -3.487 -28.414 1.00 74.12 362 VAL A CA 1
ATOM 2964 C C . VAL A 1 362 ? 6.241 -3.997 -29.134 1.00 74.12 362 VAL A C 1
ATOM 2966 O O . VAL A 1 362 ? 6.826 -4.998 -28.737 1.00 74.12 362 VAL A O 1
ATOM 2969 N N . GLN A 1 363 ? 6.647 -3.308 -30.207 1.00 68.31 363 GLN A N 1
ATOM 2970 C CA . GLN A 1 363 ? 7.845 -3.639 -31.000 1.00 68.31 363 GLN A CA 1
ATOM 2971 C C . GLN A 1 363 ? 7.850 -5.067 -31.585 1.00 68.31 363 GLN A C 1
ATOM 2973 O O . GLN A 1 363 ? 8.888 -5.717 -31.654 1.00 68.31 363 GLN A O 1
ATOM 2978 N N . GLY A 1 364 ? 6.684 -5.579 -31.994 1.00 74.62 364 GLY A N 1
ATOM 2979 C CA . GLY A 1 364 ? 6.564 -6.940 -32.536 1.00 74.62 364 GLY A CA 1
ATOM 2980 C C . GLY A 1 364 ? 6.656 -8.050 -31.483 1.00 74.62 364 GLY A C 1
ATOM 2981 O O . GLY A 1 364 ? 6.630 -9.224 -31.845 1.00 74.62 364 GLY A O 1
ATOM 2982 N N . TYR A 1 365 ? 6.732 -7.693 -30.196 1.00 77.44 365 TYR A N 1
ATOM 2983 C CA . TYR A 1 365 ? 6.539 -8.616 -29.086 1.00 77.44 365 TYR A CA 1
ATOM 2984 C C . TYR A 1 365 ? 5.080 -8.590 -28.645 1.00 77.44 365 TYR A C 1
ATOM 2986 O O . TYR A 1 365 ? 4.512 -7.520 -28.408 1.00 77.44 365 TYR A O 1
ATOM 2994 N N . HIS A 1 366 ? 4.510 -9.784 -28.519 1.00 84.81 366 HIS A N 1
ATOM 2995 C CA . HIS A 1 366 ? 3.173 -10.007 -27.991 1.00 84.81 366 HIS A CA 1
ATOM 2996 C C . HIS A 1 366 ? 3.269 -10.183 -26.476 1.00 84.81 366 HIS A C 1
ATOM 2998 O O . HIS A 1 366 ? 3.846 -11.165 -26.004 1.00 84.81 366 HIS A O 1
ATOM 3004 N N . TRP A 1 367 ? 2.719 -9.236 -25.720 1.00 87.69 367 TRP A N 1
ATOM 3005 C CA . TRP A 1 367 ? 2.635 -9.326 -24.265 1.00 87.69 367 TRP A CA 1
ATOM 3006 C C . TRP A 1 367 ? 1.207 -9.606 -23.827 1.00 87.69 367 TRP A C 1
ATOM 3008 O O . TRP A 1 367 ? 0.271 -9.029 -24.377 1.00 87.69 367 TRP A O 1
ATOM 3018 N N . GLU A 1 368 ? 1.052 -10.454 -22.812 1.00 91.56 368 GLU A N 1
ATOM 3019 C CA . GLU A 1 368 ? -0.256 -10.897 -22.335 1.00 91.56 368 GLU A CA 1
ATOM 3020 C C . GLU A 1 368 ? -0.411 -10.709 -20.820 1.00 91.56 368 GLU A C 1
ATOM 3022 O O . GLU A 1 368 ? 0.458 -11.089 -20.021 1.00 91.56 368 GLU A O 1
ATOM 3027 N N . LEU A 1 369 ? -1.550 -10.131 -20.428 1.00 94.00 369 LEU A N 1
ATOM 3028 C CA . LEU A 1 369 ? -2.019 -10.065 -19.047 1.00 94.00 369 LEU A CA 1
ATOM 3029 C C . LEU A 1 369 ? -3.354 -10.799 -18.932 1.00 94.00 369 LEU A C 1
ATOM 3031 O O . LEU A 1 369 ? -4.366 -10.365 -19.483 1.00 94.00 369 LEU A O 1
ATOM 3035 N N . ASP A 1 370 ? -3.345 -11.883 -18.171 1.00 94.81 370 ASP A N 1
ATOM 3036 C CA . ASP A 1 370 ? -4.495 -12.712 -17.844 1.00 94.81 370 ASP A CA 1
ATOM 3037 C C . ASP A 1 370 ? -4.920 -12.534 -16.377 1.00 94.81 370 ASP A C 1
ATOM 3039 O O . ASP A 1 370 ? -4.151 -12.077 -15.529 1.00 94.81 370 ASP A O 1
ATOM 3043 N N . TYR A 1 371 ? -6.166 -12.903 -16.073 1.00 97.00 371 TYR A N 1
ATOM 3044 C CA . TYR A 1 371 ? -6.672 -12.999 -14.706 1.00 97.00 371 TYR A CA 1
ATOM 3045 C C . TYR A 1 371 ? -6.492 -14.420 -14.154 1.00 97.00 371 TYR A C 1
ATOM 3047 O O . TYR A 1 371 ? -7.257 -15.331 -14.486 1.00 97.00 371 TYR A O 1
ATOM 3055 N N . ALA A 1 372 ? -5.534 -14.585 -13.244 1.00 95.94 372 ALA A N 1
ATOM 3056 C CA . ALA A 1 372 ? -5.237 -15.828 -12.542 1.00 95.94 372 ALA A CA 1
ATOM 3057 C C . ALA A 1 372 ? -5.584 -15.677 -11.048 1.00 95.94 372 ALA A C 1
ATOM 3059 O O . ALA A 1 372 ? -4.769 -15.170 -10.282 1.00 95.94 372 ALA A O 1
ATOM 3060 N N . PRO A 1 373 ? -6.7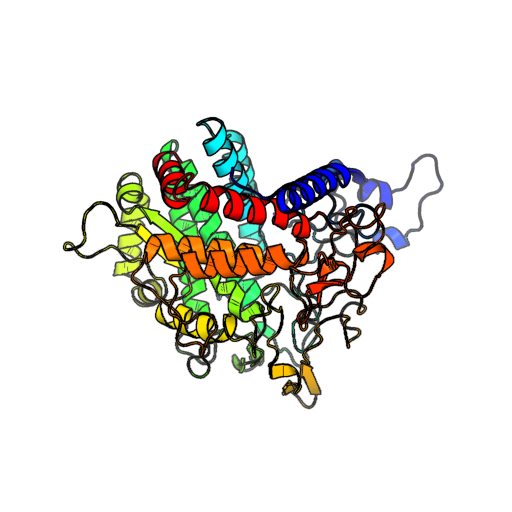81 -16.085 -10.582 1.00 96.62 373 PRO A N 1
ATOM 3061 C CA . PRO A 1 373 ? -7.234 -15.805 -9.217 1.00 96.62 373 PRO A CA 1
ATOM 3062 C C . PRO A 1 373 ? -6.500 -16.586 -8.122 1.00 96.62 373 PRO A C 1
ATOM 3064 O O . PRO A 1 373 ? -6.681 -16.252 -6.957 1.00 96.62 373 PRO A O 1
ATOM 3067 N N . GLY A 1 374 ? -5.746 -17.635 -8.458 1.00 94.81 374 GLY A N 1
ATOM 3068 C CA . GLY A 1 374 ? -5.085 -18.539 -7.513 1.00 94.81 374 GLY A CA 1
ATOM 3069 C C . GLY A 1 374 ? -3.582 -18.602 -7.747 1.00 94.81 374 GLY A C 1
ATOM 3070 O O . GLY A 1 374 ? -2.885 -17.637 -7.466 1.00 94.81 374 GLY A O 1
ATOM 3071 N N . GLU A 1 375 ? -3.103 -19.735 -8.258 1.00 92.06 375 GLU A N 1
ATOM 3072 C CA . GLU A 1 375 ? -1.694 -19.930 -8.626 1.00 92.06 375 GLU A CA 1
ATOM 3073 C C . GLU A 1 375 ? -1.326 -19.148 -9.891 1.00 92.06 375 GLU A C 1
ATOM 3075 O O . GLU A 1 375 ? -2.188 -18.886 -10.736 1.00 92.06 375 GLU A O 1
ATOM 3080 N N . SER A 1 376 ? -0.044 -18.798 -10.027 1.00 91.06 376 SER A N 1
ATOM 3081 C CA . SER A 1 376 ? 0.464 -18.125 -11.224 1.00 91.06 376 SER A CA 1
ATOM 3082 C C . SER A 1 376 ? 0.326 -19.018 -12.460 1.00 91.06 376 SER A C 1
ATOM 3084 O O . SER A 1 376 ? 0.623 -20.211 -12.435 1.00 91.06 376 SER A O 1
ATOM 3086 N N . THR A 1 377 ? -0.075 -18.416 -13.575 1.00 88.81 377 THR A N 1
ATOM 3087 C CA . THR A 1 377 ? -0.074 -19.017 -14.920 1.00 88.81 377 THR A CA 1
ATOM 3088 C C . THR A 1 377 ? 1.228 -18.745 -15.678 1.00 88.81 377 THR A C 1
ATOM 3090 O O . THR A 1 377 ? 1.429 -19.262 -16.776 1.00 88.81 377 THR A O 1
ATOM 3093 N N . THR A 1 378 ? 2.133 -17.947 -15.098 1.00 85.75 378 THR A N 1
ATOM 3094 C CA . THR A 1 378 ? 3.394 -17.523 -15.717 1.00 85.75 378 THR A CA 1
ATOM 3095 C C . THR A 1 378 ? 4.598 -17.857 -14.836 1.00 85.75 378 THR A C 1
ATOM 3097 O O . THR A 1 378 ? 4.497 -17.913 -13.611 1.00 85.75 378 THR A O 1
ATOM 3100 N N . ASN A 1 379 ? 5.764 -18.014 -15.466 1.00 81.31 379 ASN A N 1
ATOM 3101 C CA . ASN A 1 379 ? 7.041 -18.242 -14.777 1.00 81.31 379 ASN A CA 1
ATOM 3102 C C . ASN A 1 379 ? 7.793 -16.939 -14.436 1.00 81.31 379 ASN A C 1
ATOM 3104 O O . ASN A 1 379 ? 8.973 -16.995 -14.081 1.00 81.31 379 ASN A O 1
ATOM 3108 N N . LEU A 1 380 ? 7.155 -15.768 -14.571 1.00 78.19 380 LEU A N 1
ATOM 3109 C CA . LEU A 1 380 ? 7.756 -14.494 -14.160 1.00 78.19 380 LEU A CA 1
ATOM 3110 C C . LEU A 1 380 ? 8.132 -14.579 -12.672 1.00 78.19 380 LEU A C 1
ATOM 3112 O O . LEU A 1 380 ? 7.330 -15.035 -11.860 1.00 78.19 380 LEU A O 1
ATOM 3116 N N . PHE A 1 381 ? 9.377 -14.218 -12.343 1.00 70.56 381 PHE A N 1
ATOM 3117 C CA . PHE A 1 381 ? 9.952 -14.338 -10.992 1.00 70.56 381 PHE A CA 1
ATOM 3118 C C . PHE A 1 381 ? 9.833 -15.742 -10.359 1.00 70.56 381 PHE A C 1
ATOM 3120 O O . PHE A 1 381 ? 9.738 -15.901 -9.147 1.00 70.56 381 PHE A O 1
ATOM 3127 N N . GLY A 1 382 ? 9.873 -16.796 -11.181 1.00 71.06 382 GLY A N 1
ATOM 3128 C CA . GLY A 1 382 ? 9.878 -18.184 -10.710 1.00 71.06 382 GLY A CA 1
ATOM 3129 C C . GLY A 1 382 ? 8.496 -18.778 -10.432 1.00 71.06 382 GLY A C 1
ATOM 3130 O O . GLY A 1 382 ? 8.425 -19.953 -10.092 1.00 71.06 382 GLY A O 1
ATOM 3131 N N . GLY A 1 383 ? 7.412 -18.012 -10.611 1.00 72.56 383 GLY A N 1
ATOM 3132 C CA . GLY A 1 383 ? 6.032 -18.517 -10.605 1.00 72.56 383 GLY A CA 1
ATOM 3133 C C . GLY A 1 383 ? 5.446 -18.893 -9.236 1.00 72.56 383 GLY A C 1
ATOM 3134 O O . GLY A 1 383 ? 4.301 -19.332 -9.185 1.00 72.56 383 GLY A O 1
ATOM 3135 N N . ASN A 1 384 ? 6.191 -18.713 -8.140 1.00 72.94 384 ASN A N 1
ATOM 3136 C CA . ASN A 1 384 ? 5.746 -19.082 -6.787 1.00 72.94 384 ASN A CA 1
ATOM 3137 C C . ASN A 1 384 ? 4.751 -18.078 -6.177 1.00 72.94 384 ASN A C 1
ATOM 3139 O O . ASN A 1 384 ? 3.877 -18.464 -5.403 1.00 72.94 384 ASN A O 1
ATOM 3143 N N . SER A 1 385 ? 4.884 -16.796 -6.521 1.00 81.88 385 SER A N 1
ATOM 3144 C CA . SER A 1 385 ? 3.992 -15.729 -6.064 1.00 81.88 385 SER A CA 1
ATOM 3145 C C . SER A 1 385 ? 3.100 -15.253 -7.208 1.00 81.88 385 SER A C 1
ATOM 3147 O O . SER A 1 385 ? 3.497 -15.298 -8.376 1.00 81.88 385 SER A O 1
ATOM 3149 N N . ASN A 1 386 ? 1.877 -14.818 -6.892 1.00 92.62 386 ASN A N 1
ATOM 3150 C CA . ASN A 1 386 ? 0.914 -14.405 -7.906 1.00 92.62 386 ASN A CA 1
ATOM 3151 C C . ASN A 1 386 ? 0.152 -13.122 -7.542 1.00 92.62 386 ASN A C 1
ATOM 3153 O O . ASN A 1 386 ? -0.664 -13.074 -6.622 1.00 92.62 386 ASN A O 1
ATOM 3157 N N . TRP A 1 387 ? 0.350 -12.097 -8.365 1.00 94.56 387 TRP A N 1
ATOM 3158 C CA . TRP A 1 387 ? -0.325 -10.806 -8.325 1.00 94.56 387 TRP A CA 1
ATOM 3159 C C . TRP A 1 387 ? -1.362 -10.636 -9.442 1.00 94.56 387 TRP A C 1
ATOM 3161 O O . TRP A 1 387 ? -2.027 -9.608 -9.490 1.00 94.56 387 TRP A O 1
ATOM 3171 N N . ARG A 1 388 ? -1.577 -11.630 -10.318 1.00 95.25 388 ARG A N 1
ATOM 3172 C CA . ARG A 1 388 ? -2.504 -11.535 -11.466 1.00 95.25 388 ARG A CA 1
ATOM 3173 C C . ARG A 1 388 ? -3.973 -11.817 -11.144 1.00 95.25 388 ARG A C 1
ATOM 3175 O O . ARG A 1 388 ? -4.766 -12.153 -12.017 1.00 95.25 388 ARG A O 1
ATOM 3182 N N . GLY A 1 389 ? -4.376 -11.652 -9.891 1.00 95.81 389 GLY A N 1
ATOM 3183 C CA . GLY A 1 389 ? -5.765 -11.874 -9.499 1.00 95.81 389 GLY A CA 1
ATOM 3184 C C . GLY A 1 389 ? -6.039 -12.144 -8.024 1.00 95.81 389 GLY A C 1
ATOM 3185 O O . GLY A 1 389 ? -7.140 -11.790 -7.589 1.00 95.81 389 GLY A O 1
ATOM 3186 N N . PRO A 1 390 ? -5.110 -12.721 -7.237 1.00 97.94 390 PRO A N 1
ATOM 3187 C CA . PRO A 1 390 ? -5.347 -12.949 -5.820 1.00 97.94 390 PRO A CA 1
ATOM 3188 C C . PRO A 1 390 ? -5.558 -11.660 -5.021 1.00 97.94 390 PRO A C 1
ATOM 3190 O O . PRO A 1 390 ? -5.252 -10.552 -5.466 1.00 97.94 390 PRO A O 1
ATOM 3193 N N . ILE A 1 391 ? -6.096 -11.827 -3.818 1.00 98.56 391 ILE A N 1
ATOM 3194 C CA . ILE A 1 391 ? -6.272 -10.790 -2.805 1.00 98.56 391 ILE A CA 1
ATOM 3195 C C . ILE A 1 391 ? -5.043 -10.793 -1.904 1.00 98.56 391 ILE A C 1
ATOM 3197 O O . ILE A 1 391 ? -4.691 -11.815 -1.312 1.00 98.56 391 ILE A O 1
ATOM 3201 N N . TRP A 1 392 ? -4.445 -9.615 -1.762 1.00 97.50 392 TRP A N 1
ATOM 3202 C CA . TRP A 1 392 ? -3.285 -9.377 -0.916 1.00 97.50 392 TRP A CA 1
ATOM 3203 C C . TRP A 1 392 ? -3.669 -8.458 0.239 1.00 97.50 392 TRP A C 1
ATOM 3205 O O . TRP A 1 392 ? -4.127 -7.329 0.024 1.00 97.50 392 TRP A O 1
ATOM 3215 N N . MET A 1 393 ? -3.483 -8.949 1.468 1.00 96.94 393 MET A N 1
ATOM 3216 C CA . MET A 1 393 ? -3.825 -8.227 2.697 1.00 96.94 393 MET A CA 1
ATOM 3217 C C . MET A 1 393 ? -3.207 -6.817 2.794 1.00 96.94 393 MET A C 1
ATOM 3219 O O . MET A 1 393 ? -3.957 -5.892 3.107 1.00 96.94 393 MET A O 1
ATOM 3223 N N . PRO A 1 394 ? -1.904 -6.588 2.511 1.00 94.88 394 PRO A N 1
ATOM 3224 C CA . PRO A 1 394 ? -1.283 -5.288 2.778 1.00 94.88 394 PRO A CA 1
ATOM 3225 C C . PRO A 1 394 ? -1.867 -4.159 1.923 1.00 94.88 394 PRO A C 1
ATOM 3227 O O . PRO A 1 394 ? -2.177 -3.094 2.451 1.00 94.88 394 PRO A O 1
ATOM 3230 N N . LEU A 1 395 ? -2.086 -4.389 0.623 1.00 95.62 395 LEU A N 1
ATOM 3231 C CA . LEU A 1 395 ? -2.657 -3.359 -0.255 1.00 95.62 395 LEU A CA 1
ATOM 3232 C C . LEU A 1 395 ? -4.130 -3.098 0.065 1.00 95.62 395 LEU A C 1
ATOM 3234 O O . LEU A 1 395 ? -4.555 -1.947 0.086 1.00 95.62 395 LEU A O 1
ATOM 3238 N N . ASN A 1 396 ? -4.892 -4.144 0.391 1.00 98.44 396 ASN A N 1
ATOM 3239 C CA . ASN A 1 396 ? -6.272 -3.990 0.845 1.00 98.44 396 ASN A CA 1
ATOM 3240 C C . ASN A 1 396 ? -6.362 -3.155 2.132 1.00 98.44 396 ASN A C 1
ATOM 3242 O O . ASN A 1 396 ? -7.190 -2.250 2.224 1.00 98.44 396 ASN A O 1
ATOM 3246 N N . TYR A 1 397 ? -5.482 -3.420 3.099 1.00 96.69 397 TYR A N 1
ATOM 3247 C CA . TYR A 1 397 ? -5.413 -2.665 4.346 1.00 96.69 397 TYR A CA 1
ATOM 3248 C C . TYR A 1 397 ? -5.069 -1.184 4.103 1.00 96.69 397 TYR A C 1
ATOM 3250 O O . TYR A 1 397 ? -5.735 -0.300 4.640 1.00 96.69 397 TYR A O 1
ATOM 3258 N N . LEU A 1 398 ? -4.090 -0.893 3.239 1.00 96.31 398 LEU A N 1
ATOM 3259 C CA . LEU A 1 398 ? -3.730 0.486 2.884 1.00 96.31 398 LEU A CA 1
ATOM 3260 C C . LEU A 1 398 ? -4.854 1.225 2.137 1.00 96.31 398 LEU A C 1
ATOM 3262 O O . LEU A 1 398 ? -5.036 2.425 2.355 1.00 96.31 398 LEU A O 1
ATOM 3266 N N . ILE A 1 399 ? -5.638 0.533 1.299 1.00 98.25 399 ILE A N 1
ATOM 3267 C CA . ILE A 1 399 ? -6.844 1.105 0.674 1.00 98.25 399 ILE A CA 1
ATOM 3268 C C . ILE A 1 399 ? -7.864 1.483 1.750 1.00 98.25 399 ILE A C 1
ATOM 3270 O O . ILE A 1 399 ? -8.338 2.618 1.747 1.00 98.25 399 ILE A O 1
ATOM 3274 N N . ILE A 1 400 ? -8.163 0.576 2.686 1.00 97.06 400 ILE A N 1
ATOM 3275 C CA . ILE A 1 400 ? -9.096 0.828 3.796 1.00 97.06 400 ILE A CA 1
ATOM 3276 C C . ILE A 1 400 ? -8.657 2.062 4.593 1.00 97.06 400 ILE A C 1
ATOM 3278 O O . ILE A 1 400 ? -9.443 2.996 4.747 1.00 97.06 400 ILE A O 1
ATOM 3282 N N . GLU A 1 401 ? -7.389 2.136 5.011 1.00 93.50 401 GLU A N 1
ATOM 3283 C CA . GLU A 1 401 ? -6.883 3.305 5.743 1.00 93.50 401 GLU A CA 1
ATOM 3284 C C . GLU A 1 401 ? -6.974 4.598 4.922 1.00 93.50 401 GLU A C 1
ATOM 3286 O O . GLU A 1 401 ? -7.276 5.664 5.459 1.00 93.50 401 GLU A O 1
ATOM 3291 N N . SER A 1 402 ? -6.721 4.531 3.616 1.00 95.56 402 SER A N 1
ATOM 3292 C CA . SER A 1 402 ? -6.795 5.707 2.744 1.00 95.56 402 SER A CA 1
ATOM 3293 C C . SER A 1 402 ? -8.233 6.207 2.601 1.00 95.56 402 SER A C 1
ATOM 3295 O O . SER A 1 402 ? -8.471 7.411 2.703 1.00 95.56 402 SER A O 1
ATOM 3297 N N . LEU A 1 403 ? -9.205 5.301 2.444 1.00 96.25 403 LEU A N 1
ATOM 3298 C CA . LEU A 1 403 ? -10.635 5.628 2.416 1.00 96.25 403 LEU A CA 1
ATOM 3299 C C . LEU A 1 403 ? -11.099 6.289 3.717 1.00 96.25 403 LEU A C 1
ATOM 3301 O O . LEU A 1 403 ? -11.828 7.278 3.667 1.00 96.25 403 LEU A O 1
ATOM 3305 N N . GLU A 1 404 ? -10.629 5.811 4.872 1.00 91.25 404 GLU A N 1
ATOM 3306 C CA . GLU A 1 404 ? -10.894 6.452 6.164 1.00 91.25 404 GLU A CA 1
ATOM 3307 C C . GLU A 1 404 ? -10.322 7.881 6.228 1.00 91.25 404 GLU A C 1
ATOM 3309 O O . GLU A 1 404 ? -10.953 8.784 6.781 1.00 91.25 404 GLU A O 1
ATOM 3314 N N . VAL A 1 405 ? -9.140 8.128 5.648 1.00 88.44 405 VAL A N 1
ATOM 3315 C CA . VAL A 1 405 ? -8.566 9.484 5.577 1.00 88.44 405 VAL A CA 1
ATOM 3316 C C . VAL A 1 405 ? -9.399 10.383 4.659 1.00 88.44 405 VAL A C 1
ATOM 3318 O O . VAL A 1 405 ? -9.688 11.521 5.034 1.00 88.44 405 VAL A O 1
ATOM 3321 N N . TYR A 1 406 ? -9.842 9.891 3.498 1.00 90.19 406 TYR A N 1
ATOM 3322 C CA . TYR A 1 406 ? -10.749 10.645 2.628 1.00 90.19 406 TYR A CA 1
ATOM 3323 C C . TYR A 1 406 ? -12.099 10.927 3.305 1.00 90.19 406 TYR A C 1
ATOM 3325 O O . TYR A 1 406 ? -12.615 12.042 3.193 1.00 90.19 406 TYR A O 1
ATOM 3333 N N . GLN A 1 407 ? -12.646 9.969 4.062 1.00 89.38 407 GLN A N 1
ATOM 3334 C CA . GLN A 1 407 ? -13.883 10.141 4.831 1.00 89.38 407 GLN A CA 1
ATOM 3335 C C . GLN A 1 407 ? -13.781 11.305 5.826 1.00 89.38 407 GLN A C 1
ATOM 3337 O O . GLN A 1 407 ? -14.739 12.060 5.971 1.00 89.38 407 GLN A O 1
ATOM 3342 N N . ARG A 1 408 ? -12.627 11.518 6.476 1.00 81.94 408 ARG A N 1
ATOM 3343 C CA . ARG A 1 408 ? -12.430 12.665 7.393 1.00 81.94 408 ARG A CA 1
ATOM 3344 C C . ARG A 1 408 ? -12.579 14.011 6.706 1.00 81.94 408 ARG A C 1
ATOM 3346 O O . ARG A 1 408 ? -13.017 14.971 7.337 1.00 81.94 408 ARG A O 1
ATOM 3353 N N . HIS A 1 409 ? -12.174 14.089 5.442 1.00 81.56 409 HIS A N 1
ATOM 3354 C CA . HIS A 1 409 ? -12.270 15.317 4.669 1.00 81.56 409 HIS A CA 1
ATOM 3355 C C . HIS A 1 409 ? -13.672 15.519 4.095 1.00 81.56 409 HIS A C 1
ATOM 3357 O O . HIS A 1 409 ? -14.261 16.581 4.279 1.00 81.56 409 HIS A O 1
ATOM 3363 N N . PHE A 1 410 ? -14.212 14.513 3.409 1.00 83.38 410 PHE A N 1
ATOM 3364 C CA . PHE A 1 410 ? -15.478 14.656 2.692 1.00 83.38 410 PHE A CA 1
ATOM 3365 C C . PHE A 1 410 ? -16.724 14.464 3.566 1.00 83.38 410 PHE A C 1
ATOM 3367 O O . PHE A 1 410 ? -17.811 14.929 3.202 1.00 83.38 410 PHE A O 1
ATOM 3374 N N . GLY A 1 411 ? -16.591 13.772 4.699 1.00 83.69 411 GLY A N 1
ATOM 3375 C CA . GLY A 1 411 ? -17.716 13.368 5.534 1.00 83.69 411 GLY A CA 1
ATOM 3376 C C . GLY A 1 411 ? -18.785 12.628 4.729 1.00 83.69 411 GLY A C 1
ATOM 3377 O O . GLY A 1 411 ? -18.500 11.910 3.772 1.00 83.69 411 GLY A O 1
ATOM 3378 N N . ASP A 1 412 ? -20.047 12.860 5.076 1.00 86.31 412 ASP A N 1
ATOM 3379 C CA . ASP A 1 412 ? -21.177 12.134 4.484 1.00 86.31 412 ASP A CA 1
ATOM 3380 C C . ASP A 1 412 ? -21.602 12.658 3.101 1.00 86.31 412 ASP A C 1
ATOM 3382 O O . ASP A 1 412 ? -22.547 12.140 2.497 1.00 86.31 412 ASP A O 1
ATOM 3386 N N . THR A 1 413 ? -20.925 13.695 2.594 1.00 86.56 413 THR A N 1
ATOM 3387 C CA . THR A 1 413 ? -21.282 14.368 1.334 1.00 86.56 413 THR A CA 1
ATOM 3388 C C . THR A 1 413 ? -20.748 13.646 0.099 1.00 86.56 413 THR A C 1
ATOM 3390 O O . THR A 1 413 ? -21.382 13.680 -0.956 1.00 86.56 413 THR A O 1
ATOM 3393 N N . PHE A 1 414 ? -19.610 12.956 0.217 1.00 90.38 414 PHE A N 1
ATOM 3394 C CA . PHE A 1 414 ? -19.037 12.185 -0.880 1.00 90.38 414 PHE A CA 1
ATOM 3395 C C . PHE A 1 414 ? -19.475 10.730 -0.769 1.00 90.38 414 PHE A C 1
ATOM 3397 O O . PHE A 1 414 ? -18.975 9.969 0.058 1.00 90.38 414 PHE A O 1
ATOM 3404 N N . LYS A 1 415 ? -20.421 10.347 -1.627 1.00 96.25 415 LYS A N 1
ATOM 3405 C CA . LYS A 1 415 ? -20.907 8.970 -1.730 1.00 96.25 415 LYS A CA 1
ATOM 3406 C C . LYS A 1 415 ? -20.583 8.367 -3.083 1.00 96.25 415 LYS A C 1
ATOM 3408 O O . LYS A 1 415 ? -20.613 9.071 -4.096 1.00 96.25 415 LYS A O 1
ATOM 3413 N N . VAL A 1 416 ? -20.310 7.071 -3.088 1.00 98.25 416 VAL A N 1
ATOM 3414 C CA . VAL A 1 416 ? -20.087 6.250 -4.282 1.00 98.25 416 VAL A CA 1
ATOM 3415 C C . VAL A 1 416 ? -20.957 5.007 -4.214 1.00 98.25 416 VAL A C 1
ATOM 3417 O O . VAL A 1 416 ? -21.439 4.632 -3.149 1.00 98.25 416 VAL A O 1
ATOM 3420 N N . GLU A 1 417 ? -21.200 4.387 -5.356 1.00 98.44 417 GLU A N 1
ATOM 3421 C CA . GLU A 1 417 ? -21.957 3.146 -5.421 1.00 98.44 417 GLU A CA 1
ATOM 3422 C C . GLU A 1 417 ? -21.077 1.976 -4.961 1.00 98.44 417 GLU A C 1
ATOM 3424 O O . GLU A 1 417 ? -19.942 1.847 -5.414 1.00 98.44 417 GLU A O 1
ATOM 3429 N N . CYS A 1 418 ? -21.565 1.152 -4.032 1.00 98.44 418 CYS A N 1
ATOM 3430 C CA . CYS A 1 418 ? -20.824 -0.004 -3.530 1.00 98.44 418 CYS A CA 1
ATOM 3431 C C . CYS A 1 418 ? -21.778 -1.171 -3.211 1.00 98.44 418 CYS A C 1
ATOM 3433 O O . CYS A 1 418 ? -22.557 -1.083 -2.254 1.00 98.44 418 CYS A O 1
ATOM 3435 N N . PRO A 1 419 ? -21.720 -2.279 -3.975 1.00 98.56 419 PRO A N 1
ATOM 3436 C CA . PRO A 1 419 ? -20.925 -2.470 -5.197 1.00 98.56 419 PRO A CA 1
ATOM 3437 C C . PRO A 1 419 ? -21.317 -1.528 -6.344 1.00 98.56 419 PRO A C 1
ATOM 3439 O O . PRO A 1 419 ? -22.459 -1.070 -6.390 1.00 98.56 419 PRO A O 1
ATOM 3442 N N . THR A 1 420 ? -20.412 -1.269 -7.287 1.00 98.56 420 THR A N 1
ATOM 3443 C CA . THR A 1 420 ? -20.726 -0.532 -8.524 1.00 98.56 420 THR A CA 1
ATOM 3444 C C . THR A 1 420 ? -21.861 -1.230 -9.285 1.00 98.56 420 THR A C 1
ATOM 3446 O O . THR A 1 420 ? -21.877 -2.454 -9.403 1.00 98.56 420 THR A O 1
ATOM 3449 N N . GLY A 1 421 ? -22.838 -0.464 -9.773 1.00 97.81 421 GLY A N 1
ATOM 3450 C CA . GLY A 1 421 ? -24.049 -0.961 -10.435 1.00 97.81 421 GLY A CA 1
ATOM 3451 C C . GLY A 1 421 ? -25.170 -1.471 -9.511 1.00 97.81 421 GLY A C 1
ATOM 3452 O O . GLY A 1 421 ? -26.193 -1.937 -10.012 1.00 97.81 421 GLY A O 1
ATOM 3453 N N . SER A 1 422 ? -25.016 -1.414 -8.181 1.00 97.81 422 SER A N 1
ATOM 3454 C CA . SER A 1 422 ? -26.013 -1.921 -7.214 1.00 97.81 422 SER A CA 1
ATOM 3455 C C . SER A 1 422 ? -27.166 -0.963 -6.861 1.00 97.81 422 SER A C 1
ATOM 3457 O O . SER A 1 422 ? -28.129 -1.361 -6.205 1.00 97.81 422 SER A O 1
ATOM 3459 N N . GLY A 1 423 ? -27.059 0.314 -7.210 1.00 97.50 423 GLY A N 1
ATOM 3460 C CA . GLY A 1 423 ? -27.891 1.429 -6.756 1.00 97.50 423 GLY A CA 1
ATOM 3461 C C . GLY A 1 423 ? -27.625 1.882 -5.313 1.00 97.50 423 GLY A C 1
ATOM 3462 O O . GLY A 1 423 ? -28.214 2.868 -4.863 1.00 97.50 423 GLY A O 1
ATOM 3463 N N . LYS A 1 424 ? -26.757 1.190 -4.561 1.00 98.00 424 LYS A N 1
ATOM 3464 C CA . LYS A 1 424 ? -26.499 1.470 -3.143 1.00 98.00 424 LYS A CA 1
ATOM 3465 C C . LYS A 1 424 ? -25.360 2.477 -2.985 1.00 98.00 424 LYS A C 1
ATOM 3467 O O . LYS A 1 424 ? -24.189 2.133 -3.115 1.00 98.00 424 LYS A O 1
ATOM 3472 N N . LEU A 1 425 ? -25.709 3.719 -2.654 1.00 98.38 425 LEU A N 1
ATOM 3473 C CA . LEU A 1 425 ? -24.737 4.770 -2.346 1.00 98.38 425 LEU A CA 1
ATOM 3474 C C . LEU A 1 425 ? -24.226 4.658 -0.906 1.00 98.38 425 LEU A C 1
ATOM 3476 O O . LEU A 1 425 ? -25.018 4.693 0.035 1.00 98.38 425 LEU A O 1
ATOM 3480 N N . MET A 1 426 ? -22.907 4.591 -0.754 1.00 98.31 426 MET A N 1
ATOM 3481 C CA . MET A 1 426 ? -22.188 4.481 0.516 1.00 98.31 426 MET A CA 1
ATOM 3482 C C . MET A 1 426 ? -21.167 5.620 0.649 1.00 98.31 426 MET A C 1
ATOM 3484 O O . MET A 1 426 ? -20.592 6.070 -0.347 1.00 98.31 426 MET A O 1
ATOM 3488 N N . THR A 1 427 ? -20.958 6.120 1.867 1.00 97.12 427 THR A N 1
ATOM 3489 C CA . THR A 1 427 ? -19.835 7.015 2.199 1.00 97.12 427 THR A CA 1
ATOM 3490 C C . THR A 1 427 ? -18.511 6.254 2.118 1.00 97.12 427 THR A C 1
ATOM 3492 O O . THR A 1 427 ? -18.487 5.024 2.090 1.00 97.12 427 THR A O 1
ATOM 3495 N N . LEU A 1 428 ? -17.381 6.962 2.102 1.00 96.50 428 LEU A N 1
ATOM 3496 C CA . LEU A 1 428 ? -16.070 6.307 2.035 1.00 96.50 428 LEU A CA 1
ATOM 3497 C C . LEU A 1 428 ? -15.755 5.505 3.305 1.00 96.50 428 LEU A C 1
ATOM 3499 O O . LEU A 1 428 ? -15.109 4.464 3.216 1.00 96.50 428 LEU A O 1
ATOM 3503 N N . GLY A 1 429 ? -16.268 5.940 4.461 1.00 93.94 429 GLY A N 1
ATOM 3504 C CA . GLY A 1 429 ? -16.210 5.163 5.703 1.00 93.94 429 GLY A CA 1
ATOM 3505 C C . GLY A 1 429 ? -17.016 3.866 5.615 1.00 93.94 429 GLY A C 1
ATOM 3506 O O . GLY A 1 429 ? -16.505 2.800 5.937 1.00 93.94 429 GLY A O 1
ATOM 3507 N N . GLU A 1 430 ? -18.238 3.927 5.081 1.00 96.38 430 GLU A N 1
ATOM 3508 C CA . GLU A 1 430 ? -19.064 2.732 4.870 1.00 96.38 430 GLU A CA 1
ATOM 3509 C C . GLU A 1 430 ? -18.422 1.758 3.860 1.00 96.38 430 GLU A C 1
ATOM 3511 O O . GLU A 1 430 ? -18.516 0.541 4.023 1.00 96.38 430 GLU A O 1
ATOM 3516 N N . VAL A 1 431 ? -17.743 2.267 2.823 1.00 98.56 431 VAL A N 1
ATOM 3517 C CA . VAL A 1 431 ? -16.971 1.435 1.882 1.00 98.56 431 VAL A CA 1
ATOM 3518 C C . VAL A 1 431 ? -15.781 0.769 2.582 1.00 98.56 431 VAL A C 1
ATOM 3520 O O . VAL A 1 431 ? -15.543 -0.421 2.374 1.00 98.56 431 VAL A O 1
ATOM 3523 N N . ALA A 1 432 ? -15.049 1.498 3.429 1.00 97.75 432 ALA A N 1
ATOM 3524 C CA . ALA A 1 432 ? -13.949 0.945 4.220 1.00 97.75 432 ALA A CA 1
ATOM 3525 C C . ALA A 1 432 ? -14.428 -0.185 5.157 1.00 97.75 432 ALA A C 1
ATOM 3527 O O . ALA A 1 432 ? -13.774 -1.229 5.256 1.00 97.75 432 ALA A O 1
ATOM 3528 N N . ASP A 1 433 ? -15.604 -0.023 5.771 1.00 95.94 433 ASP A N 1
ATOM 3529 C CA . ASP A 1 433 ? -16.247 -1.053 6.593 1.00 95.94 433 ASP A CA 1
ATOM 3530 C C . ASP A 1 433 ? -16.642 -2.291 5.772 1.00 95.94 433 ASP A C 1
ATOM 3532 O O . ASP A 1 433 ? -16.408 -3.421 6.205 1.00 95.94 433 ASP A O 1
ATOM 3536 N N . GLU A 1 434 ? -17.211 -2.107 4.577 1.00 97.94 434 GLU A N 1
ATOM 3537 C CA . GLU A 1 434 ? -17.569 -3.211 3.674 1.00 97.94 434 GLU A CA 1
ATOM 3538 C C . GLU A 1 434 ? -16.331 -4.022 3.262 1.00 97.94 434 GLU A C 1
ATOM 3540 O O . GLU A 1 434 ? -16.337 -5.253 3.343 1.00 97.94 434 GLU A O 1
ATOM 3545 N N . LEU A 1 435 ? -15.241 -3.352 2.877 1.00 98.62 435 LEU A N 1
ATOM 3546 C CA . LEU A 1 435 ? -13.980 -4.016 2.536 1.00 98.62 435 LEU A CA 1
ATOM 3547 C C . LEU A 1 435 ? -13.388 -4.756 3.743 1.00 98.62 435 LEU A C 1
ATOM 3549 O O . LEU A 1 435 ? -12.973 -5.909 3.615 1.00 98.62 435 LEU A O 1
ATOM 3553 N N . SER A 1 436 ? -13.421 -4.138 4.926 1.00 98.38 436 SER A N 1
ATOM 3554 C CA . SER A 1 436 ? -12.979 -4.758 6.181 1.00 98.38 436 SER A CA 1
ATOM 3555 C C . SER A 1 436 ? -13.755 -6.041 6.484 1.00 98.38 436 SER A C 1
ATOM 3557 O O . SER A 1 436 ? -13.165 -7.070 6.822 1.00 98.38 436 SER A O 1
ATOM 3559 N N . GLN A 1 437 ? -15.080 -6.017 6.313 1.00 97.81 437 GLN A N 1
ATOM 3560 C CA . GLN A 1 437 ? -15.927 -7.197 6.491 1.00 97.81 437 GLN A CA 1
ATOM 3561 C C . GLN A 1 437 ? -15.611 -8.291 5.468 1.00 97.81 437 GLN A C 1
ATOM 3563 O O . GLN A 1 437 ? -15.556 -9.463 5.837 1.00 97.81 437 GLN A O 1
ATOM 3568 N N . ARG A 1 438 ? -15.375 -7.936 4.200 1.00 98.44 438 ARG A N 1
ATOM 3569 C CA . ARG A 1 438 ? -14.987 -8.898 3.155 1.00 98.44 438 ARG A CA 1
ATOM 3570 C C . ARG A 1 438 ? -13.659 -9.585 3.486 1.00 98.44 438 ARG A C 1
ATOM 3572 O O . ARG A 1 438 ? -13.592 -10.809 3.413 1.00 98.44 438 ARG A O 1
ATOM 3579 N N . LEU A 1 439 ? -12.653 -8.845 3.955 1.00 98.69 439 LEU A N 1
ATOM 3580 C CA . LEU A 1 439 ? -11.389 -9.434 4.418 1.00 98.69 439 LEU A CA 1
ATOM 3581 C C . LEU A 1 439 ? -11.587 -10.346 5.636 1.00 98.69 439 LEU A C 1
ATOM 3583 O O . LEU A 1 439 ? -11.004 -11.425 5.697 1.00 98.69 439 LEU A O 1
ATOM 3587 N N . ALA A 1 440 ? -12.437 -9.958 6.593 1.00 98.25 440 ALA A N 1
ATOM 3588 C CA . ALA A 1 440 ? -12.749 -10.792 7.756 1.00 98.25 440 ALA A CA 1
ATOM 3589 C C . ALA A 1 440 ? -13.341 -12.155 7.357 1.00 98.25 440 ALA A C 1
ATOM 3591 O O . ALA A 1 440 ? -12.932 -13.176 7.916 1.00 98.25 440 ALA A O 1
ATOM 3592 N N . ARG A 1 441 ? -14.211 -12.192 6.334 1.00 98.25 441 ARG A N 1
ATOM 3593 C CA . ARG A 1 441 ? -14.831 -13.428 5.808 1.00 98.25 441 ARG A CA 1
ATOM 3594 C C . ARG A 1 441 ? -13.829 -14.461 5.296 1.00 98.25 441 ARG A C 1
ATOM 3596 O O . ARG A 1 441 ? -14.182 -15.634 5.211 1.00 98.25 441 ARG A O 1
ATOM 3603 N N . ILE A 1 442 ? -12.598 -14.064 4.965 1.00 98.62 442 ILE A N 1
ATOM 3604 C CA . ILE A 1 442 ? -11.533 -15.019 4.623 1.00 98.62 442 ILE A CA 1
ATOM 3605 C C . ILE A 1 442 ? -11.305 -15.984 5.793 1.00 98.62 442 ILE A C 1
ATOM 3607 O O . ILE A 1 442 ? -11.207 -17.199 5.607 1.00 98.62 442 ILE A O 1
ATOM 3611 N N . PHE A 1 443 ? -11.247 -15.440 7.007 1.00 98.44 443 PHE A N 1
ATOM 3612 C CA . PHE A 1 443 ? -10.817 -16.167 8.193 1.00 98.44 443 PHE A CA 1
ATOM 3613 C C . PHE A 1 443 ? -11.974 -16.598 9.077 1.00 98.44 443 PHE A C 1
ATOM 3615 O O . PHE A 1 443 ? -11.848 -17.617 9.746 1.00 98.44 443 PHE A O 1
ATOM 3622 N N . THR A 1 444 ? -13.077 -15.852 9.125 1.00 97.94 444 THR A N 1
ATOM 3623 C CA . THR A 1 444 ? -14.218 -16.179 9.988 1.00 97.94 444 THR A CA 1
ATOM 3624 C C . THR A 1 444 ? -15.085 -17.285 9.397 1.00 97.94 444 THR A C 1
ATOM 3626 O O . THR A 1 444 ? -15.111 -17.493 8.185 1.00 97.94 444 THR A O 1
ATOM 3629 N N . ARG A 1 445 ? -15.816 -17.994 10.258 1.00 97.12 445 ARG A N 1
ATOM 3630 C CA . ARG A 1 445 ? -16.810 -18.980 9.830 1.00 97.12 445 ARG A CA 1
ATOM 3631 C C . ARG A 1 445 ? -18.002 -18.308 9.153 1.00 97.12 445 ARG A C 1
ATOM 3633 O O . ARG A 1 445 ? -18.486 -17.278 9.619 1.00 97.12 445 ARG A O 1
ATOM 3640 N N . ASP A 1 446 ? -18.483 -18.927 8.086 1.00 96.06 446 ASP A N 1
ATOM 3641 C CA . ASP A 1 446 ? -19.750 -18.601 7.444 1.00 96.06 446 ASP A CA 1
ATOM 3642 C C . ASP A 1 446 ? -20.948 -19.237 8.178 1.00 96.06 446 ASP A C 1
ATOM 3644 O O . ASP A 1 446 ? -20.815 -19.870 9.230 1.00 96.06 446 ASP A O 1
ATOM 3648 N N . GLU A 1 447 ? -22.140 -19.074 7.606 1.00 95.50 447 GLU A N 1
ATOM 3649 C CA . GLU A 1 447 ? -23.393 -19.657 8.102 1.00 95.50 447 GLU A CA 1
ATOM 3650 C C . GLU A 1 447 ? -23.397 -21.196 8.152 1.00 95.50 447 GLU A C 1
ATOM 3652 O O . GLU A 1 447 ? -24.130 -21.783 8.946 1.00 95.50 447 GLU A O 1
ATOM 3657 N N . ASN A 1 448 ? -22.539 -21.848 7.362 1.00 95.31 448 ASN A N 1
ATOM 3658 C CA . ASN A 1 448 ? -22.347 -23.297 7.347 1.00 95.31 448 ASN A CA 1
ATOM 3659 C C . ASN A 1 448 ? -21.210 -23.742 8.285 1.00 95.31 448 ASN A C 1
ATOM 3661 O O . ASN A 1 448 ? -20.858 -24.923 8.322 1.00 95.31 448 ASN A O 1
ATOM 3665 N N . GLY A 1 449 ? -20.616 -22.814 9.043 1.00 95.38 449 GLY A N 1
ATOM 3666 C CA . GLY A 1 449 ? -19.502 -23.077 9.948 1.00 95.38 449 GLY A CA 1
ATOM 3667 C C . GLY A 1 449 ? -18.146 -23.250 9.254 1.00 95.38 449 GLY A C 1
ATOM 3668 O O . GLY A 1 449 ? -17.192 -23.667 9.916 1.00 95.38 449 GLY A O 1
ATOM 3669 N N . ARG A 1 450 ? -18.041 -22.940 7.956 1.00 96.94 450 ARG A N 1
ATOM 3670 C CA . ARG A 1 450 ? -16.837 -23.127 7.130 1.00 96.94 450 ARG A CA 1
ATOM 3671 C C . ARG A 1 450 ? -16.040 -21.832 7.015 1.00 96.94 450 ARG A C 1
ATOM 3673 O O . ARG A 1 450 ? -16.611 -20.748 7.021 1.00 96.94 450 ARG A O 1
ATOM 3680 N N . ARG A 1 451 ? -14.717 -21.927 6.881 1.00 98.00 451 ARG A N 1
ATOM 3681 C CA . ARG A 1 451 ? -13.828 -20.777 6.635 1.00 98.00 451 ARG A CA 1
ATOM 3682 C C . ARG A 1 451 ? -13.364 -20.779 5.187 1.00 98.00 451 ARG A C 1
ATOM 3684 O O . ARG A 1 451 ? -12.947 -21.822 4.679 1.00 98.00 451 ARG A O 1
ATOM 3691 N N . ALA A 1 452 ? -13.366 -19.622 4.535 1.00 98.12 452 ALA A N 1
ATOM 3692 C CA . ALA A 1 452 ? -12.907 -19.528 3.152 1.00 98.12 452 ALA A CA 1
ATOM 3693 C C . ALA A 1 452 ? -11.419 -19.878 3.014 1.00 98.12 452 ALA A C 1
ATOM 3695 O O . ALA A 1 452 ? -11.065 -20.615 2.098 1.00 98.12 452 ALA A O 1
ATOM 3696 N N . VAL A 1 453 ? -10.578 -19.464 3.973 1.00 98.12 453 VAL A N 1
ATOM 3697 C CA . VAL A 1 453 ? -9.125 -19.716 3.977 1.00 98.12 453 VAL A CA 1
ATOM 3698 C C . VAL A 1 453 ? -8.765 -21.196 3.817 1.00 98.12 453 VAL A C 1
ATOM 3700 O O . VAL A 1 453 ? -7.803 -21.516 3.124 1.00 98.12 453 VAL A O 1
ATOM 3703 N N . PHE A 1 454 ? -9.574 -22.111 4.357 1.00 97.88 454 PHE A N 1
ATOM 3704 C CA . PHE A 1 454 ? -9.356 -23.555 4.238 1.00 97.88 454 PHE A CA 1
ATOM 3705 C C . PHE A 1 454 ? -9.836 -24.151 2.909 1.00 97.88 454 PHE A C 1
ATOM 3707 O O . PHE A 1 454 ? -9.564 -25.315 2.628 1.00 97.88 454 PHE A O 1
ATOM 3714 N N . GLY A 1 455 ? -10.566 -23.402 2.081 1.00 95.75 455 GLY A N 1
ATOM 3715 C CA . GLY A 1 455 ? -11.075 -23.875 0.796 1.00 95.75 455 GLY A CA 1
ATOM 3716 C C . GLY A 1 455 ? -11.765 -25.243 0.897 1.00 95.75 455 GLY A C 1
ATOM 3717 O O . GLY A 1 455 ? -12.672 -25.448 1.708 1.00 95.75 455 GLY A O 1
ATOM 3718 N N . ALA A 1 456 ? -11.310 -26.190 0.074 1.00 94.38 456 ALA A N 1
ATOM 3719 C CA . ALA A 1 456 ? -11.861 -27.543 -0.011 1.00 94.38 456 ALA A CA 1
ATOM 3720 C C . ALA A 1 456 ? -11.264 -28.551 1.000 1.00 94.38 456 ALA A C 1
ATOM 3722 O O . ALA A 1 456 ? -11.636 -29.724 0.969 1.00 94.38 456 ALA A O 1
ATOM 3723 N N . TYR A 1 457 ? -10.347 -28.142 1.886 1.00 94.81 457 TYR A N 1
ATOM 3724 C CA . TYR A 1 457 ? -9.677 -29.053 2.823 1.00 94.81 457 TYR A CA 1
ATOM 3725 C C . TYR A 1 457 ? -10.605 -29.472 3.973 1.00 94.81 457 TYR A C 1
ATOM 3727 O O . TYR A 1 457 ? -10.675 -28.800 5.001 1.00 94.81 457 TYR A O 1
ATOM 3735 N N . GLU A 1 458 ? -11.304 -30.605 3.827 1.00 96.12 458 GLU A N 1
ATOM 3736 C CA . GLU A 1 458 ? -12.387 -30.956 4.761 1.00 96.12 458 GLU A CA 1
ATOM 3737 C C . GLU A 1 458 ? -11.965 -31.195 6.204 1.00 96.12 458 GLU A C 1
ATOM 3739 O O . GLU A 1 458 ? -12.707 -30.858 7.131 1.00 96.12 458 GLU A O 1
ATOM 3744 N N . ILE A 1 459 ? -10.761 -31.729 6.404 1.00 96.44 459 ILE A N 1
ATOM 3745 C CA . ILE A 1 459 ? -10.224 -31.933 7.748 1.00 96.44 459 ILE A CA 1
ATOM 3746 C C . ILE A 1 459 ? -10.095 -30.595 8.485 1.00 96.44 459 ILE A C 1
ATOM 3748 O O . ILE A 1 459 ? -10.519 -30.477 9.628 1.00 96.44 459 ILE A O 1
ATOM 3752 N N . MET A 1 460 ? -9.630 -29.552 7.792 1.00 96.50 460 MET A N 1
ATOM 3753 C CA . MET A 1 460 ? -9.500 -28.208 8.353 1.00 96.50 460 MET A CA 1
ATOM 3754 C C . MET A 1 460 ? -10.857 -27.528 8.537 1.00 96.50 460 MET A C 1
ATOM 3756 O O . MET A 1 460 ? -10.959 -26.574 9.286 1.00 96.50 460 MET A O 1
ATOM 3760 N N . GLN A 1 461 ? -11.917 -27.976 7.874 1.00 97.12 461 GLN A N 1
ATOM 3761 C CA . GLN A 1 461 ? -13.233 -27.341 7.980 1.00 97.12 461 GLN A CA 1
ATOM 3762 C C . GLN A 1 461 ? -14.060 -27.939 9.120 1.00 97.12 461 GLN A C 1
ATOM 3764 O O . GLN A 1 461 ? -14.732 -27.217 9.857 1.00 97.12 461 GLN A O 1
ATOM 3769 N N . THR A 1 462 ? -14.007 -29.263 9.278 1.00 96.00 462 THR A N 1
ATOM 3770 C CA . THR A 1 462 ? -14.984 -30.008 10.086 1.00 96.00 462 THR A CA 1
ATOM 3771 C C . THR A 1 462 ? -14.393 -30.707 11.306 1.00 96.00 462 THR A C 1
ATOM 3773 O O . THR A 1 462 ? -15.102 -30.847 12.307 1.00 96.00 462 THR A O 1
ATOM 3776 N N . ASP A 1 463 ? -13.116 -31.104 11.273 1.00 97.06 463 ASP A N 1
ATOM 3777 C CA . ASP A 1 463 ? -12.515 -31.873 12.362 1.00 97.06 463 ASP A CA 1
ATOM 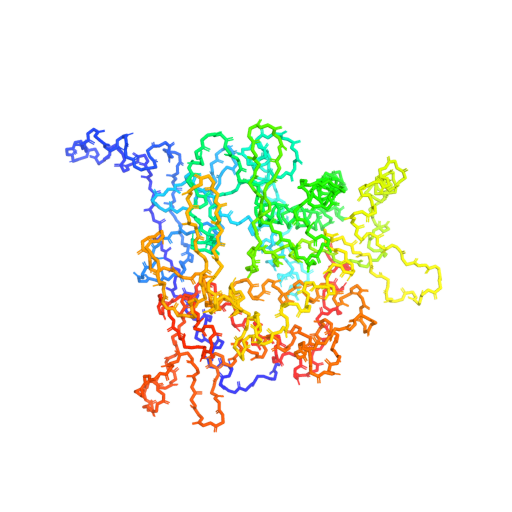3778 C C . ASP A 1 463 ? -12.376 -30.994 13.621 1.00 97.06 463 ASP A C 1
ATOM 3780 O O . ASP A 1 463 ? -11.759 -29.925 13.549 1.00 97.06 463 ASP A O 1
ATOM 3784 N N . PRO A 1 464 ? -12.916 -31.407 14.786 1.00 95.44 464 PRO A N 1
ATOM 3785 C CA . PRO A 1 464 ? -12.877 -30.611 16.013 1.00 95.44 464 PRO A CA 1
ATOM 3786 C C . PRO A 1 464 ? -11.476 -30.209 16.491 1.00 95.44 464 PRO A C 1
ATOM 3788 O O . PRO A 1 464 ? -11.362 -29.235 17.232 1.00 95.44 464 PRO A O 1
ATOM 3791 N N . HIS A 1 465 ? -10.430 -30.939 16.095 1.00 95.44 465 HIS A N 1
ATOM 3792 C CA . HIS A 1 465 ? -9.044 -30.662 16.468 1.00 95.44 465 HIS A CA 1
ATOM 3793 C C . HIS A 1 465 ? -8.331 -29.717 15.495 1.00 95.44 465 HIS A C 1
ATOM 3795 O O . HIS A 1 465 ? -7.355 -29.080 15.886 1.00 95.44 465 HIS A O 1
ATOM 3801 N N . TRP A 1 466 ? -8.812 -29.601 14.254 1.00 95.44 466 TRP A N 1
ATOM 3802 C CA . TRP A 1 466 ? -8.149 -28.824 13.199 1.00 95.44 466 TRP A CA 1
ATOM 3803 C C . TRP A 1 466 ? -8.907 -27.561 12.798 1.00 95.44 466 TRP A C 1
ATOM 3805 O O . TRP A 1 466 ? -8.286 -26.566 12.433 1.00 95.44 466 TRP A O 1
ATOM 3815 N N . ARG A 1 467 ? -10.237 -27.544 12.935 1.00 94.44 467 ARG A N 1
ATOM 3816 C CA . ARG A 1 467 ? -11.108 -26.452 12.459 1.00 94.44 467 ARG A CA 1
ATOM 3817 C C . ARG A 1 467 ? -10.919 -25.079 13.097 1.00 94.44 467 ARG A C 1
ATOM 3819 O O . ARG A 1 467 ? -11.500 -24.086 12.644 1.00 94.44 467 ARG A O 1
ATOM 3826 N N . ASP A 1 468 ? -10.149 -25.036 14.175 1.00 95.88 468 ASP A N 1
ATOM 3827 C CA . ASP A 1 468 ? -9.802 -23.829 14.919 1.00 95.88 468 ASP A CA 1
ATOM 3828 C C . ASP A 1 468 ? -8.305 -23.477 14.812 1.00 95.88 468 ASP A C 1
ATOM 3830 O O . ASP A 1 468 ? -7.891 -22.453 15.351 1.00 95.88 468 ASP A O 1
ATOM 3834 N N . CYS A 1 469 ? -7.509 -24.268 14.080 1.00 94.94 469 CYS A N 1
ATOM 3835 C CA . CYS A 1 469 ? -6.095 -24.024 13.778 1.00 94.94 469 CYS A CA 1
ATOM 3836 C C . CYS A 1 469 ? -5.980 -23.239 12.465 1.00 94.94 469 CYS A C 1
ATOM 3838 O O . CYS A 1 469 ? -5.900 -23.816 11.381 1.00 94.94 469 CYS A O 1
ATOM 3840 N N . ILE A 1 470 ? -6.046 -21.912 12.556 1.00 95.75 470 ILE A N 1
ATOM 3841 C CA . ILE A 1 470 ? -6.188 -21.037 11.388 1.00 95.75 470 ILE A CA 1
ATOM 3842 C C . ILE A 1 470 ? -4.820 -20.811 10.745 1.00 95.75 470 ILE A C 1
ATOM 3844 O O . ILE A 1 470 ? -3.867 -20.425 11.421 1.00 95.75 470 ILE A O 1
ATOM 3848 N N . LEU A 1 471 ? -4.745 -21.037 9.434 1.00 94.06 471 LEU A N 1
ATOM 3849 C CA . LEU A 1 471 ? -3.556 -20.769 8.628 1.00 94.06 471 LEU A CA 1
ATOM 3850 C C . LEU A 1 471 ? -3.587 -19.333 8.106 1.00 94.06 471 LEU A C 1
ATOM 3852 O O . LEU A 1 471 ? -4.651 -18.812 7.758 1.00 94.06 471 LEU A O 1
ATOM 3856 N N . PHE A 1 472 ? -2.417 -18.705 8.039 1.00 94.75 472 PHE A N 1
ATOM 3857 C CA . PHE A 1 472 ? -2.263 -17.346 7.532 1.00 94.75 472 PHE A CA 1
ATOM 3858 C C . PHE A 1 472 ? -1.436 -17.411 6.267 1.00 94.75 472 PHE A C 1
ATOM 3860 O O . PHE A 1 472 ? -0.248 -17.706 6.307 1.00 94.75 472 PHE A O 1
ATOM 3867 N N . HIS A 1 473 ? -2.107 -17.198 5.145 1.00 95.56 473 HIS A N 1
ATOM 3868 C CA . HIS A 1 473 ? -1.504 -17.387 3.843 1.00 95.56 473 HIS A CA 1
ATOM 3869 C C . HIS A 1 473 ? -0.852 -16.110 3.308 1.00 95.56 473 HIS A C 1
ATOM 3871 O O . HIS A 1 473 ? -1.262 -15.005 3.672 1.00 95.56 473 HIS A O 1
ATOM 3877 N N . GLU A 1 474 ? 0.133 -16.267 2.427 1.00 92.69 474 GLU A N 1
ATOM 3878 C CA . GLU A 1 474 ? 0.786 -15.182 1.688 1.00 92.69 474 GLU A CA 1
ATOM 3879 C C . GLU A 1 474 ? -0.254 -14.336 0.938 1.00 92.69 474 GLU A C 1
ATOM 3881 O O . GLU A 1 474 ? -0.293 -13.113 1.075 1.00 92.69 474 GLU A O 1
ATOM 3886 N N . TYR A 1 475 ? -1.168 -14.998 0.230 1.00 95.94 475 TYR A N 1
ATOM 3887 C CA . TYR A 1 475 ? -2.278 -14.373 -0.483 1.00 95.94 475 TYR A CA 1
ATOM 3888 C C . TYR A 1 475 ? -3.505 -15.290 -0.521 1.00 95.94 475 TYR A C 1
ATOM 3890 O O . TYR A 1 475 ? -3.462 -16.462 -0.135 1.00 95.94 475 TYR A O 1
ATOM 3898 N N . PHE A 1 476 ? -4.638 -14.748 -0.971 1.00 98.19 476 PHE A N 1
ATOM 3899 C CA . PHE A 1 476 ? -5.925 -15.447 -0.969 1.00 98.19 476 PHE A CA 1
ATOM 3900 C C . PHE A 1 476 ? -6.547 -15.455 -2.354 1.00 98.19 476 PHE A C 1
ATOM 3902 O O . PHE A 1 476 ? -6.497 -14.470 -3.085 1.00 98.19 476 PHE A O 1
ATOM 3909 N N . HIS A 1 477 ? -7.179 -16.561 -2.718 1.00 98.31 477 HIS A N 1
ATOM 3910 C CA . HIS A 1 477 ? -7.743 -16.735 -4.042 1.00 98.31 477 HIS A CA 1
ATOM 3911 C C . HIS A 1 477 ? -8.813 -15.674 -4.348 1.00 98.31 477 HIS A C 1
ATOM 3913 O O . HIS A 1 477 ? -9.815 -15.559 -3.635 1.00 98.31 477 HIS A O 1
ATOM 3919 N N . GLY A 1 478 ? -8.647 -14.944 -5.452 1.00 98.00 478 GLY A N 1
ATOM 3920 C CA . GLY A 1 478 ? -9.414 -13.740 -5.780 1.00 98.00 478 GLY A CA 1
ATOM 3921 C C . GLY A 1 478 ? -10.921 -13.940 -5.953 1.00 98.00 478 GLY A C 1
ATOM 3922 O O . GLY A 1 478 ? -11.677 -12.979 -5.853 1.00 98.00 478 GLY A O 1
ATOM 3923 N N . ASP A 1 479 ? -11.384 -15.170 -6.179 1.00 98.00 479 ASP A N 1
ATOM 3924 C CA . ASP A 1 479 ? -12.814 -15.485 -6.336 1.00 98.00 479 ASP A CA 1
ATOM 3925 C C . ASP A 1 479 ? -13.439 -16.254 -5.156 1.00 98.00 479 ASP A C 1
ATOM 3927 O O . ASP A 1 479 ? -14.660 -16.257 -5.036 1.00 98.00 479 ASP A O 1
ATOM 3931 N N . ASN A 1 480 ? -12.653 -16.907 -4.289 1.00 97.94 480 ASN A N 1
ATOM 3932 C CA . ASN A 1 480 ? -13.209 -17.791 -3.247 1.00 97.94 480 ASN A CA 1
ATOM 3933 C C . ASN A 1 480 ? -12.540 -17.673 -1.866 1.00 97.94 480 ASN A C 1
ATOM 3935 O O . ASN A 1 480 ? -12.923 -18.397 -0.953 1.00 97.94 480 ASN A O 1
ATOM 3939 N N . GLY A 1 481 ? -11.538 -16.803 -1.710 1.00 98.12 481 GLY A N 1
ATOM 3940 C CA . GLY A 1 481 ? -10.895 -16.525 -0.426 1.00 98.12 481 GLY A CA 1
ATOM 3941 C C . GLY A 1 481 ? -10.006 -17.645 0.124 1.00 98.12 481 GLY A C 1
ATOM 3942 O O . GLY A 1 481 ? -9.491 -17.497 1.228 1.00 98.12 481 GLY A O 1
ATOM 3943 N N . SER A 1 482 ? -9.802 -18.752 -0.603 1.00 98.06 482 SER A N 1
ATOM 3944 C CA . SER A 1 482 ? -8.933 -19.836 -0.123 1.00 98.06 482 SER A CA 1
ATOM 3945 C C . SER A 1 482 ? -7.462 -19.441 -0.111 1.00 98.06 482 SER A C 1
ATOM 3947 O O . SER A 1 482 ? -6.989 -18.768 -1.023 1.00 98.06 482 SER A O 1
ATOM 3949 N N . GLY A 1 483 ? -6.742 -19.855 0.930 1.00 97.25 483 GLY A N 1
ATOM 3950 C CA . GLY A 1 483 ? -5.342 -19.496 1.133 1.00 97.25 483 GLY A CA 1
ATOM 3951 C C . GLY A 1 483 ? -4.396 -20.119 0.104 1.00 97.25 483 GLY A C 1
ATOM 3952 O O . GLY A 1 483 ? -4.626 -21.242 -0.360 1.00 97.25 483 GLY A O 1
ATOM 3953 N N . ARG A 1 484 ? -3.359 -19.371 -0.283 1.00 95.31 484 ARG A N 1
ATOM 3954 C CA . ARG A 1 484 ? -2.346 -19.727 -1.291 1.00 95.31 484 ARG A CA 1
ATOM 3955 C C . ARG A 1 484 ? -0.963 -19.198 -0.888 1.00 95.31 484 ARG A C 1
ATOM 3957 O O . ARG A 1 484 ? -0.868 -18.309 -0.045 1.00 95.31 484 ARG A O 1
ATOM 3964 N N . GLY A 1 485 ? 0.094 -19.767 -1.462 1.00 92.25 485 GLY A N 1
ATOM 3965 C CA . GLY A 1 485 ? 1.466 -19.489 -1.025 1.00 92.25 485 GLY A CA 1
ATOM 3966 C C . GLY A 1 485 ? 1.717 -19.897 0.433 1.00 92.25 485 GLY A C 1
ATOM 3967 O O . GLY A 1 485 ? 0.986 -20.731 0.991 1.00 92.25 485 GLY A O 1
ATOM 3968 N N . ALA A 1 486 ? 2.731 -19.285 1.047 1.00 90.81 486 ALA A N 1
ATOM 3969 C CA . ALA A 1 486 ? 3.195 -19.621 2.394 1.00 90.81 486 ALA A CA 1
ATOM 3970 C C . ALA A 1 486 ? 2.085 -19.579 3.438 1.00 90.81 486 ALA A C 1
ATOM 3972 O O . ALA A 1 486 ? 1.352 -18.603 3.506 1.00 90.81 486 ALA A O 1
ATOM 3973 N N . SER A 1 487 ? 1.953 -20.630 4.252 1.00 91.00 487 SER A N 1
ATOM 3974 C CA . SER A 1 487 ? 0.779 -20.863 5.121 1.00 91.00 487 SER A CA 1
ATOM 3975 C C . SER A 1 487 ? 0.931 -20.410 6.582 1.00 91.00 487 SER A C 1
ATOM 3977 O O . SER A 1 487 ? -0.032 -20.470 7.359 1.00 91.00 487 SER A O 1
ATOM 3979 N N . HIS A 1 488 ? 2.118 -19.925 6.956 1.00 88.12 488 HIS A N 1
ATOM 3980 C CA . HIS A 1 488 ? 2.422 -19.325 8.257 1.00 88.12 488 HIS A CA 1
ATOM 3981 C C . HIS A 1 488 ? 2.832 -17.848 8.122 1.00 88.12 488 HIS A C 1
ATOM 3983 O O . HIS A 1 488 ? 3.539 -17.311 8.983 1.00 88.12 488 HIS A O 1
ATOM 3989 N N . GLN A 1 489 ? 2.364 -17.189 7.059 1.00 87.50 489 GLN A N 1
ATOM 3990 C CA . GLN A 1 489 ? 2.624 -15.791 6.771 1.00 87.50 489 GLN A CA 1
ATOM 3991 C C . GLN A 1 489 ? 1.835 -14.933 7.759 1.00 87.50 489 GLN A C 1
ATOM 3993 O O . GLN A 1 489 ? 0.699 -14.535 7.534 1.00 87.50 489 GLN A O 1
ATOM 3998 N N . THR A 1 490 ? 2.422 -14.676 8.919 1.00 82.88 490 THR A N 1
ATOM 3999 C CA . THR A 1 490 ? 1.917 -13.687 9.875 1.00 82.88 490 THR A CA 1
ATOM 4000 C C . THR A 1 490 ? 2.758 -12.421 9.855 1.00 82.88 490 THR A C 1
ATOM 4002 O O . THR A 1 490 ? 2.775 -11.703 10.842 1.00 82.88 490 THR A O 1
ATOM 4005 N N . GLY A 1 491 ? 3.448 -12.141 8.748 1.00 80.00 491 GLY A N 1
ATOM 4006 C CA . GLY A 1 491 ? 3.939 -10.810 8.407 1.00 80.00 491 GLY A CA 1
ATOM 4007 C C . GLY A 1 491 ? 2.759 -9.891 8.093 1.00 80.00 491 GLY A C 1
ATOM 4008 O O . GLY A 1 491 ? 2.069 -9.412 8.993 1.00 80.00 491 GLY A O 1
ATOM 4009 N N . TRP A 1 492 ? 2.471 -9.679 6.810 1.00 88.94 492 TRP A N 1
ATOM 4010 C CA . TRP A 1 492 ? 1.367 -8.810 6.391 1.00 88.94 492 TRP A CA 1
ATOM 4011 C C . TRP A 1 492 ? -0.029 -9.405 6.606 1.00 88.94 492 TRP A C 1
ATOM 4013 O O . TRP A 1 492 ? -0.964 -8.652 6.875 1.00 88.94 492 TRP A O 1
ATOM 4023 N N . SER A 1 493 ? -0.224 -10.726 6.538 1.00 94.00 493 SER A N 1
ATOM 4024 C CA . SER A 1 493 ? -1.559 -11.318 6.732 1.00 94.00 493 SER A CA 1
ATOM 4025 C C . SER A 1 493 ? -2.003 -11.236 8.195 1.00 94.00 493 SER A C 1
ATOM 4027 O O . SER A 1 493 ? -3.199 -11.277 8.488 1.00 94.00 493 SER A O 1
ATOM 4029 N N . GLY A 1 494 ? -1.061 -10.975 9.112 1.00 91.75 494 GLY A N 1
ATOM 4030 C CA . GLY A 1 494 ? -1.330 -10.613 10.503 1.00 91.75 494 GLY A CA 1
ATOM 4031 C C . GLY A 1 494 ? -2.121 -9.306 10.672 1.00 91.75 494 GLY A C 1
ATOM 4032 O O . GLY A 1 494 ? -2.788 -9.137 11.698 1.00 91.75 494 GLY A O 1
ATOM 4033 N N . LEU A 1 495 ? -2.142 -8.418 9.664 1.00 93.88 495 LEU A N 1
ATOM 4034 C CA . LEU A 1 495 ? -2.919 -7.166 9.678 1.00 93.88 495 LEU A CA 1
ATOM 4035 C C . LEU A 1 495 ? -4.423 -7.393 9.878 1.00 93.88 495 LEU A C 1
ATOM 4037 O O . LEU A 1 495 ? -5.114 -6.500 10.374 1.00 93.88 495 LEU A O 1
ATOM 4041 N N . ILE A 1 496 ? -4.933 -8.599 9.603 1.00 96.44 496 ILE A N 1
ATOM 4042 C CA . ILE A 1 496 ? -6.323 -8.958 9.904 1.00 96.44 496 ILE A CA 1
ATOM 4043 C C . ILE A 1 496 ? -6.680 -8.745 11.381 1.00 96.44 496 ILE A C 1
ATOM 4045 O O . ILE A 1 496 ? -7.816 -8.398 11.694 1.00 96.44 496 ILE A O 1
ATOM 4049 N N . ALA A 1 497 ? -5.716 -8.868 12.301 1.00 92.88 497 ALA A N 1
ATOM 4050 C CA . ALA A 1 497 ? -5.931 -8.562 13.713 1.00 92.88 497 ALA A CA 1
ATOM 4051 C C . ALA A 1 497 ? -6.396 -7.113 13.922 1.00 92.88 497 ALA A C 1
ATOM 4053 O O . ALA A 1 497 ? -7.265 -6.861 14.755 1.00 92.88 497 ALA A O 1
ATOM 4054 N N . LYS A 1 498 ? -5.841 -6.166 13.156 1.00 90.00 498 LYS A N 1
ATOM 4055 C CA . LYS A 1 498 ? -6.208 -4.748 13.215 1.00 90.00 498 LYS A CA 1
ATOM 4056 C C . LYS A 1 498 ? -7.555 -4.478 12.544 1.00 90.00 498 LYS A C 1
ATOM 4058 O O . LYS A 1 498 ? -8.360 -3.744 13.108 1.00 90.00 498 LYS A O 1
ATOM 4063 N N . VAL A 1 499 ? -7.840 -5.139 11.425 1.00 93.31 499 VAL A N 1
ATOM 4064 C CA . VAL A 1 499 ? -9.146 -5.053 10.746 1.00 93.31 499 VAL A CA 1
ATOM 4065 C C . VAL A 1 499 ? -10.272 -5.559 11.654 1.00 93.31 499 VAL A C 1
ATOM 4067 O O . VAL A 1 499 ? -11.262 -4.867 11.885 1.00 93.31 499 VAL A O 1
ATOM 4070 N N . LEU A 1 500 ? -10.097 -6.738 12.258 1.00 94.56 500 LEU A N 1
ATOM 4071 C CA . LEU A 1 500 ? -11.029 -7.270 13.257 1.00 94.56 500 LEU A CA 1
ATOM 4072 C C . LEU A 1 500 ? -11.126 -6.356 14.477 1.00 94.56 500 LEU A C 1
ATOM 4074 O O . LEU A 1 500 ? -12.200 -6.244 15.079 1.00 94.56 500 LEU A O 1
ATOM 4078 N N . GLN A 1 501 ? -10.023 -5.666 14.802 1.00 89.62 501 GLN A N 1
ATOM 4079 C CA . GLN A 1 501 ? -10.041 -4.655 15.838 1.00 89.62 501 GLN A CA 1
ATOM 4080 C C . GLN A 1 501 ? -11.059 -3.540 15.503 1.00 89.62 501 GLN A C 1
ATOM 4082 O O . GLN A 1 501 ? -12.002 -3.265 16.241 1.00 89.62 501 GLN A O 1
ATOM 4087 N N . GLN A 1 502 ? -10.918 -2.933 14.329 1.00 86.31 502 GLN A N 1
ATOM 4088 C CA . GLN A 1 502 ? -11.801 -1.853 13.882 1.00 86.31 502 GLN A CA 1
ATOM 4089 C C . GLN A 1 502 ? -13.270 -2.294 13.829 1.00 86.31 502 GLN A C 1
ATOM 4091 O O . GLN A 1 502 ? -14.137 -1.614 14.377 1.00 86.31 502 GLN A O 1
ATOM 4096 N N . ILE A 1 503 ? -13.544 -3.484 13.286 1.00 89.62 503 ILE A N 1
ATOM 4097 C CA . ILE A 1 503 ? -14.899 -4.051 13.222 1.00 89.62 503 ILE A CA 1
ATOM 4098 C C . ILE A 1 503 ? -15.524 -4.168 14.622 1.00 89.62 503 ILE A C 1
ATOM 4100 O O . ILE A 1 503 ? -16.679 -3.791 14.841 1.00 89.62 503 ILE A O 1
ATOM 4104 N N . GLY A 1 504 ? -14.780 -4.708 15.591 1.00 88.62 504 GLY A N 1
ATOM 4105 C CA . GLY A 1 504 ? -15.289 -4.894 16.948 1.00 88.62 504 GLY A CA 1
ATOM 4106 C C . GLY A 1 504 ? -15.478 -3.585 17.723 1.00 88.62 504 GLY A C 1
ATOM 4107 O O . GLY A 1 504 ? -16.350 -3.527 18.598 1.00 88.62 504 GLY A O 1
ATOM 4108 N N . ASP A 1 505 ? -14.689 -2.552 17.426 1.00 83.62 505 ASP A N 1
ATOM 4109 C CA . ASP A 1 505 ? -14.824 -1.220 18.025 1.00 83.62 505 ASP A CA 1
ATOM 4110 C C . ASP A 1 505 ? -16.030 -0.470 17.439 1.00 83.62 505 ASP A C 1
ATOM 4112 O O . ASP A 1 505 ? -16.878 0.006 18.204 1.00 83.62 505 ASP A O 1
ATOM 4116 N N . ALA A 1 506 ? -16.208 -0.511 16.112 1.00 81.25 506 ALA A N 1
ATOM 4117 C CA . ALA A 1 506 ? -17.380 0.033 15.425 1.00 81.25 506 ALA A CA 1
ATOM 4118 C C . ALA A 1 506 ? -18.690 -0.570 15.967 1.00 81.25 506 ALA A C 1
ATOM 4120 O O . ALA A 1 506 ? -19.618 0.149 16.343 1.00 81.25 506 ALA A O 1
ATOM 4121 N N . ARG A 1 507 ? -18.750 -1.901 16.135 1.00 85.25 507 ARG A N 1
ATOM 4122 C CA . ARG A 1 507 ? -19.921 -2.591 16.719 1.00 85.25 507 ARG A CA 1
ATOM 4123 C C . ARG A 1 507 ? -20.203 -2.221 18.173 1.00 85.25 507 ARG A C 1
ATOM 4125 O O . ARG A 1 507 ? -21.337 -2.373 18.634 1.00 85.25 507 ARG A O 1
ATOM 4132 N N . ALA A 1 508 ? -19.182 -1.825 18.929 1.00 79.50 508 ALA A N 1
ATOM 4133 C CA . ALA A 1 508 ? -19.337 -1.441 20.326 1.00 79.50 508 ALA A CA 1
ATOM 4134 C C . ALA A 1 508 ? -19.908 -0.023 20.488 1.00 79.50 508 ALA A C 1
ATOM 4136 O O . ALA A 1 508 ? -20.184 0.372 21.619 1.00 79.50 508 ALA A O 1
ATOM 4137 N N . GLY A 1 509 ? -20.043 0.745 19.398 1.00 68.75 509 GLY A N 1
ATOM 4138 C CA . GLY A 1 509 ? -20.266 2.190 19.477 1.00 68.75 509 GLY A CA 1
ATOM 4139 C C . GLY A 1 509 ? -19.126 2.906 20.209 1.00 68.75 509 GLY A C 1
ATOM 4140 O O . GLY A 1 509 ? -19.299 4.032 20.674 1.00 68.75 509 GLY A O 1
ATOM 4141 N N . ALA A 1 510 ? -17.978 2.234 20.365 1.00 55.69 510 ALA A N 1
ATOM 4142 C CA . ALA A 1 510 ? -16.811 2.757 21.046 1.00 55.69 510 ALA A CA 1
ATOM 4143 C C . ALA A 1 510 ? -16.076 3.681 20.076 1.00 55.69 510 ALA A C 1
ATOM 4145 O O . ALA A 1 510 ? -15.113 3.272 19.451 1.00 55.69 510 ALA A O 1
ATOM 4146 N N . ILE A 1 511 ? -16.590 4.910 19.994 1.00 51.00 511 ILE A N 1
ATOM 4147 C CA . ILE A 1 511 ? -15.967 6.127 19.471 1.00 51.00 511 ILE A CA 1
ATOM 4148 C C . ILE A 1 511 ? -15.507 6.056 18.007 1.00 51.00 511 ILE A C 1
ATOM 4150 O O . ILE A 1 511 ? -14.647 5.285 17.600 1.00 51.00 511 ILE A O 1
ATOM 4154 N N . ASP A 1 512 ? -16.069 6.992 17.248 1.00 48.56 512 ASP A N 1
ATOM 4155 C CA . ASP A 1 512 ? -15.557 7.545 16.003 1.00 48.56 512 ASP A CA 1
ATOM 4156 C C . ASP A 1 512 ? -14.016 7.564 15.975 1.00 48.56 512 ASP A C 1
ATOM 4158 O O . ASP A 1 512 ? -13.374 8.390 16.626 1.00 48.56 512 ASP A O 1
ATOM 4162 N N . VAL A 1 513 ? -13.402 6.658 15.210 1.00 43.91 513 VAL A N 1
ATOM 4163 C CA . VAL A 1 513 ? -11.948 6.630 14.968 1.00 43.91 513 VAL A CA 1
ATOM 4164 C C . VAL A 1 513 ? -11.457 8.005 14.482 1.00 43.91 513 VAL A C 1
ATOM 4166 O O . VAL A 1 513 ? -10.303 8.366 14.718 1.00 43.91 513 VAL A O 1
ATOM 4169 N N . ASN A 1 514 ? -12.343 8.832 13.904 1.00 43.22 514 ASN A N 1
ATOM 4170 C CA . ASN A 1 514 ? -12.046 10.217 13.559 1.00 43.22 514 ASN A CA 1
ATOM 4171 C C . ASN A 1 514 ? -11.974 11.148 14.772 1.00 43.22 514 ASN A C 1
ATOM 4173 O O . ASN A 1 514 ? -11.134 12.033 14.749 1.00 43.22 514 ASN A O 1
ATOM 4177 N N . ALA A 1 515 ? -12.747 10.955 15.842 1.00 41.19 515 ALA A N 1
ATOM 4178 C CA . ALA A 1 515 ? -12.573 11.696 17.096 1.00 41.19 515 ALA A CA 1
ATOM 4179 C C . ALA A 1 515 ? -11.244 11.333 17.783 1.00 41.19 515 ALA A C 1
ATOM 4181 O O . ALA A 1 515 ? -10.560 12.211 18.299 1.00 41.19 515 ALA A O 1
ATOM 4182 N N . MET A 1 516 ? -10.836 10.063 17.705 1.00 41.72 516 MET A N 1
ATOM 4183 C CA . MET A 1 516 ? -9.569 9.562 18.253 1.00 41.72 516 MET A CA 1
ATOM 4184 C C . MET A 1 516 ? -8.345 10.043 17.448 1.00 41.72 516 MET A C 1
ATOM 4186 O O . MET A 1 516 ? -7.344 10.461 18.024 1.00 41.72 516 MET A O 1
ATOM 4190 N N . LEU A 1 517 ? -8.425 10.051 16.113 1.00 42.81 517 LEU A N 1
ATOM 4191 C CA . LEU A 1 517 ? -7.387 10.631 15.252 1.00 42.81 517 LEU A CA 1
ATOM 4192 C C . LEU A 1 517 ? -7.421 12.162 15.247 1.00 42.81 517 LEU A C 1
ATOM 4194 O O . LEU A 1 517 ? -6.380 12.780 15.079 1.00 42.81 517 LEU A O 1
ATOM 4198 N N . GLN A 1 518 ? -8.571 12.799 15.480 1.00 46.88 518 GLN A N 1
ATOM 4199 C CA . GLN A 1 518 ? -8.640 14.236 15.766 1.00 46.88 518 GLN A CA 1
ATOM 4200 C C . GLN A 1 518 ? -8.014 14.578 17.109 1.00 46.88 518 GLN A C 1
ATOM 4202 O O . GLN A 1 518 ? -7.439 15.653 17.228 1.00 46.88 518 GLN A O 1
ATOM 4207 N N . GLU A 1 519 ? -8.122 13.704 18.110 1.00 41.03 519 GLU A N 1
ATOM 4208 C CA . GLU A 1 519 ? -7.392 13.857 19.359 1.00 41.03 519 GLU A CA 1
ATOM 4209 C C . GLU A 1 519 ? -5.899 13.747 19.073 1.00 41.03 519 GLU A C 1
ATOM 4211 O O . GLU A 1 519 ? -5.222 14.726 19.341 1.00 41.03 519 GLU A O 1
ATOM 4216 N N . ILE A 1 520 ? -5.435 12.709 18.354 1.00 41.31 520 ILE A N 1
ATOM 4217 C CA . ILE A 1 520 ? -4.056 12.624 17.833 1.00 41.31 520 ILE A CA 1
ATOM 4218 C C . ILE A 1 520 ? -3.664 13.895 17.089 1.00 41.31 520 ILE A C 1
ATOM 4220 O O . ILE A 1 520 ? -2.641 14.441 17.405 1.00 41.31 520 ILE A O 1
ATOM 4224 N N . TYR A 1 521 ? -4.421 14.439 16.142 1.00 42.47 521 TYR A N 1
ATOM 4225 C CA . TYR A 1 521 ? -4.003 15.662 15.435 1.00 42.47 521 TYR A CA 1
ATOM 4226 C C . TYR A 1 521 ? -4.221 16.957 16.238 1.00 42.47 521 TYR A C 1
ATOM 4228 O O . TYR A 1 521 ? -3.811 18.026 15.800 1.00 42.47 521 TYR A O 1
ATOM 4236 N N . ARG A 1 522 ? -4.884 16.909 17.400 1.00 39.88 522 ARG A N 1
ATOM 4237 C CA . ARG A 1 522 ? -4.878 17.993 18.402 1.00 39.88 522 ARG A CA 1
ATOM 4238 C C . ARG A 1 522 ? -3.704 17.839 19.378 1.00 39.88 522 ARG A C 1
ATOM 4240 O O . ARG A 1 522 ? -3.286 18.825 19.991 1.00 39.88 522 ARG A O 1
ATOM 4247 N N . SER A 1 523 ? -3.203 16.620 19.554 1.00 33.12 523 SER A N 1
ATOM 4248 C CA . SER A 1 523 ? -2.338 16.181 20.647 1.00 33.12 523 SER A CA 1
ATOM 4249 C C . SER A 1 523 ? -0.929 15.754 20.186 1.00 33.12 523 SER A C 1
ATOM 4251 O O . SER A 1 523 ? 0.007 15.847 20.983 1.00 33.12 523 SER A O 1
ATOM 4253 N N . VAL A 1 524 ? -0.770 15.430 18.899 1.00 36.72 524 VAL A N 1
ATOM 4254 C CA . VAL A 1 524 ? 0.391 15.336 17.978 1.00 36.72 524 VAL A CA 1
ATOM 4255 C C . VAL A 1 524 ? 0.374 16.532 17.057 1.00 36.72 524 VAL A C 1
ATOM 4257 O O . VAL A 1 524 ? 1.497 16.858 16.642 1.00 36.72 524 VAL A O 1
#

Foldseek 3Di:
DAFDPLLVLVLVLLVVLQVVQWDFDWDQLLCVQQDDPVDPGDDNCSCVAAPVVVNVDTGGDTWRFLFNPPTNWDAPVLGDDDADPQLQAQGTPRHGPAAAQPCQLVVLVVQQLVVCLVPVHGPLVVLVVSLVSLVSNLVSQCPPQVVPNQLQGQRFCNPVQVLALDRSPDDDPQPKDKGFLLRSLSSLLSLLSSLVSLLLSCLVPVVSLVVNLVSLVSNLSSLCQCCPPDQSHLADPPQLWGFMWIAHPVRHIDTDPFAFCSRVSLLLSKAKAAPVLCVSNVVNVVSLVVCCVPPVSSVVQWQQDQDDPPDDNPQGIGMTGSADLSSVQSNLLQQQACQFQDELQAGARGTNVQCVWDWDDDPNDTTTQHADQAFAPDCRVHRQDDRSTWAAQQSRVSQLVSLLRVCSNCPPPRWHDHNNPPPDTDRSNRVSLSNLVSNLQQSGADPVQAHLQQPPVVCCRDPPVRVSVQWQARTAGRHRSHHGHDGSRSSSSSCNSVSSVVNSCVVVVNDDVSVSVNCVSVSD

Sequence (524 aa):
MKMTDDEKLVMRQALAGMLWSKQYYHYNVRRWLEGDPTQPPPPASRWHGRNSGWQHLYNADVISMPDKWEFPWYASWDLAFHWSPTGQIPAYEWDFNDVNPPVHAWAAQRIFEYEYLKTGKGDRAWLEKVFQQLLLNFTWWVNRKDAEANNLFQGGFLGLDNIGLFDRNMKMPDGFVLEQSDGTSWMAMFCVRMLALALGLARENPVYQHMATKFVDHALLIAGAMNNETAASLWSEQDGFFYDHLRRPDGSHIQIPTRTMVGLIPLFAVLAAPVNLFANFPEFLERLQWFGKHRPDLADKVTVRSPAQSDAASQRHAMISIVHPEQLRRLLAYMLDENEFLSPYGLRAVSKIYKHPLVVDVQGYHWELDYAPGESTTNLFGGNSNWRGPIWMPLNYLIIESLEVYQRHFGDTFKVECPTGSGKLMTLGEVADELSQRLARIFTRDENGRRAVFGAYEIMQTDPHWRDCILFHEYFHGDNGSGRGASHQTGWSGLIAKVLQQIGDARAGAIDVNAMLQEIYRSV

Radius of gyration: 23.18 Å; chains: 1; bounding box: 69×64×60 Å